Protein AF-A0A7S2PH27-F1 (afdb_monomer_lite)

Organism: NCBI:txid1333877

Sequence (441 aa):
GMLGWALYFVVKALTEVDEHDLAERFDAHLRSMRGAAVRLAYKGGGKVAARVALLPRGAACVQSEQNCEDPFAGELFCLFLDLLADWGGRGAAERDAIWADADRARWLGLGAVEVPSEGDGGGGHCIETMLRGSFSVHEEWKHLLLPYASLPTCRRLLHGAERARSWWARSRGLPGLLGDCHVPGDGDSTQHVTSFGIPAASHLGADAARCDHVAGYGAFGMLLADQAAGAAWLHSTLSAHRGMRTAWGLAESCAADGSSACPLLTWDGKATVVLAVLGGLGGAMQRYMVEDGLYDRFESILTKLYEPHADFSKRYAGELLPFALPRSLDVPGLRCAGGAATDVDVQLVREVRGVSLPPSDGRALGAARQWFEAHEGVAGQAPYCVVHERVPETGLVRPCEDWYTTPGGHYAPPDAAAREALYEHVAACCDLGVPLAVLAR

Radius of gyration: 24.85 Å; chains: 1; bounding box: 56×74×70 Å

pLDDT: mean 77.46, std 23.54, range [27.72, 98.69]

InterPro domains:
  IPR058773 Endo-beta-1,2-glucanase SGL [PF26157] (1-328)

Secondary structure (DSSP, 8-state):
-HHHHHHHHHHHHHHHTT-HHHHHHHHHHHHHHHHHHHHHHEEETTEEBS-EEPPSTTSPPEEPSSBS-SSSTTHHHHHHHHHTS--GGGHHHHHHHTTS-GGGGGGEEEEEEEEE-SSSS-PEEEEEEEE-S---GGGGTHHHHS-GGGSHHHHHHHHHHHHHHHHHHHHTT-SS----EEEE-STT-EEEE--BS-TTTSSS-TTT-B-SEEEGGGGHHHHHH-HHHHHHHHHHHHHH-GGGEETTEE-SEEETTSS-B-----STTTHHHHHHHTT-SHHHHHHHHHHTT-HHHHHHHHHHHHTTTS-TTSPPTTTTSPPPPPGGG--TT-----PPPPHHHHHHHHHSTT----HHHHHHHHHHHHHHHHSTT-TT--TTPPPPEEPTTT-PEEPPPBTTEETTEESS-SSHHHHHHHHHHHHHHHHTT--HHHH--

Structure (mmCIF, N/CA/C/O backbone):
data_AF-A0A7S2PH27-F1
#
_entry.id   AF-A0A7S2PH27-F1
#
loop_
_atom_site.group_PDB
_atom_site.id
_atom_site.type_symbol
_atom_site.label_atom_id
_atom_site.label_alt_id
_atom_site.label_comp_id
_atom_site.label_asym_id
_atom_site.label_entity_id
_atom_site.label_seq_id
_atom_site.pdbx_PDB_ins_code
_atom_site.Cartn_x
_atom_site.Cartn_y
_atom_site.Cartn_z
_atom_site.occupancy
_atom_site.B_iso_or_equiv
_atom_site.auth_seq_id
_atom_site.auth_comp_id
_atom_site.auth_asym_id
_atom_site.auth_atom_id
_atom_site.pdbx_PDB_model_num
ATOM 1 N N . GLY A 1 1 ? -0.785 2.085 11.877 1.00 93.44 1 GLY A N 1
ATOM 2 C CA . GLY A 1 1 ? -1.738 1.765 10.797 1.00 93.44 1 GLY A CA 1
ATOM 3 C C . GLY A 1 1 ? -1.752 0.280 10.527 1.00 93.44 1 GLY A C 1
ATOM 4 O O . GLY A 1 1 ? -2.576 -0.404 11.112 1.00 93.44 1 GLY A O 1
ATOM 5 N N . MET A 1 2 ? -0.799 -0.211 9.727 1.00 95.69 2 MET A N 1
ATOM 6 C CA . MET A 1 2 ? -0.704 -1.614 9.280 1.00 95.69 2 MET A CA 1
ATOM 7 C C . MET A 1 2 ? -0.953 -2.658 10.380 1.00 95.69 2 MET A C 1
ATOM 9 O O . MET A 1 2 ? -1.881 -3.448 10.263 1.00 95.69 2 MET A O 1
ATOM 13 N N . LEU A 1 3 ? -0.204 -2.603 11.490 1.00 96.56 3 LEU A N 1
ATOM 14 C CA . LEU A 1 3 ? -0.383 -3.545 12.604 1.00 96.56 3 LEU A CA 1
ATOM 15 C C . LEU A 1 3 ? -1.789 -3.494 13.225 1.00 96.56 3 LEU A C 1
ATOM 17 O O . LEU A 1 3 ? -2.328 -4.528 13.589 1.00 96.56 3 LEU A O 1
ATOM 21 N N . GLY A 1 4 ? -2.401 -2.310 13.331 1.00 97.75 4 GLY A N 1
ATOM 22 C CA . GLY A 1 4 ? -3.750 -2.175 13.891 1.00 97.75 4 GLY A CA 1
ATOM 23 C C . GLY A 1 4 ? -4.799 -2.902 13.048 1.00 97.75 4 GLY A C 1
ATOM 24 O O . GLY A 1 4 ? -5.654 -3.592 13.594 1.00 97.75 4 GLY A O 1
ATOM 25 N N . TRP A 1 5 ? -4.685 -2.811 11.720 1.00 98.44 5 TRP A N 1
ATOM 26 C CA . TRP A 1 5 ? -5.544 -3.549 10.791 1.00 98.44 5 TRP A CA 1
ATOM 27 C C . TRP A 1 5 ? -5.236 -5.045 10.756 1.00 98.44 5 TRP A C 1
ATOM 29 O O . TRP A 1 5 ? -6.161 -5.849 10.720 1.00 98.44 5 TRP A O 1
ATOM 39 N N . ALA A 1 6 ? -3.962 -5.432 10.843 1.00 97.31 6 ALA A N 1
ATOM 40 C CA . ALA A 1 6 ? -3.580 -6.839 10.946 1.00 97.31 6 ALA A CA 1
ATOM 41 C C . ALA A 1 6 ? -4.134 -7.488 12.228 1.00 97.31 6 ALA A C 1
ATOM 43 O O . ALA A 1 6 ? -4.654 -8.596 12.176 1.00 97.31 6 ALA A O 1
ATOM 44 N N . LEU A 1 7 ? -4.091 -6.788 13.367 1.00 98.44 7 LEU A N 1
ATOM 45 C CA . LEU A 1 7 ? -4.697 -7.263 14.615 1.00 98.44 7 LEU A CA 1
ATOM 46 C C . LEU A 1 7 ? -6.216 -7.392 14.497 1.00 98.44 7 LEU A C 1
ATOM 48 O O . LEU A 1 7 ? -6.764 -8.395 14.936 1.00 98.44 7 LEU A O 1
ATOM 52 N N . TYR A 1 8 ? -6.885 -6.418 13.875 1.00 98.69 8 TYR A N 1
ATOM 53 C CA . TYR A 1 8 ? -8.319 -6.509 13.599 1.00 98.69 8 TYR A CA 1
ATOM 54 C C . TYR A 1 8 ? -8.664 -7.744 12.753 1.00 98.69 8 TYR A C 1
ATOM 56 O O . TYR A 1 8 ? -9.544 -8.512 13.133 1.00 98.69 8 TYR A O 1
ATOM 64 N N . PHE A 1 9 ? -7.914 -7.991 11.674 1.00 98.19 9 PHE A N 1
ATOM 65 C CA . PHE A 1 9 ? -8.065 -9.201 10.865 1.00 98.19 9 PHE A CA 1
ATOM 66 C C . PHE A 1 9 ? -7.881 -10.475 11.696 1.00 98.19 9 PHE A C 1
ATOM 68 O O . PHE A 1 9 ? -8.720 -11.367 11.632 1.00 98.19 9 PHE A O 1
ATOM 75 N N . VAL A 1 10 ? -6.805 -10.555 12.488 1.00 98.00 10 VAL A N 1
ATOM 76 C CA . VAL A 1 10 ? -6.484 -11.738 13.302 1.00 98.00 10 VAL A CA 1
ATOM 77 C C . VAL A 1 10 ? -7.579 -12.023 14.325 1.00 98.00 10 VAL A C 1
ATOM 79 O O . VAL A 1 10 ? -7.971 -13.174 14.467 1.00 98.00 10 VAL A O 1
ATOM 82 N N . VAL A 1 11 ? -8.109 -10.999 15.001 1.00 98.69 11 VAL A N 1
ATOM 83 C CA . VAL A 1 11 ? -9.226 -11.164 15.949 1.00 98.69 11 VAL A CA 1
ATOM 84 C C . VAL A 1 11 ? -10.433 -11.790 15.253 1.00 98.69 11 VAL A C 1
ATOM 86 O O . VAL A 1 11 ? -10.975 -12.782 15.740 1.00 98.69 11 VAL A O 1
ATOM 89 N N . LYS A 1 12 ? -10.828 -11.244 14.098 1.00 98.12 12 LYS A N 1
ATOM 90 C CA . LYS A 1 12 ? -11.992 -11.725 13.344 1.00 98.12 12 LYS A CA 1
ATOM 91 C C . LYS A 1 12 ? -11.770 -13.140 12.797 1.00 98.12 12 LYS A C 1
ATOM 93 O O . LYS A 1 12 ? -12.606 -14.003 13.030 1.00 98.12 12 LYS A O 1
ATOM 98 N N . ALA A 1 13 ? -10.612 -13.405 12.192 1.00 96.81 13 ALA A N 1
ATOM 99 C CA . ALA A 1 13 ? -10.267 -14.719 11.650 1.00 96.81 13 ALA A CA 1
ATOM 100 C C . ALA A 1 13 ? -10.182 -15.809 12.731 1.00 96.81 13 ALA A C 1
ATOM 102 O O . ALA A 1 13 ? -10.689 -16.904 12.526 1.00 96.81 13 ALA A O 1
ATOM 103 N N . LEU A 1 14 ? -9.582 -15.518 13.892 1.00 97.44 14 LEU A N 1
ATOM 104 C CA . LEU A 1 14 ? -9.532 -16.467 15.011 1.00 97.44 14 LEU A CA 1
ATOM 105 C C . LEU A 1 14 ? -10.919 -16.742 15.592 1.00 97.44 14 LEU A C 1
ATOM 107 O O . LEU A 1 14 ? -11.207 -17.869 15.976 1.00 97.44 14 LEU A O 1
ATOM 111 N N . THR A 1 15 ? -11.780 -15.725 15.632 1.00 97.62 15 THR A N 1
ATOM 112 C CA . THR A 1 15 ? -13.169 -15.897 16.072 1.00 97.62 15 THR A CA 1
ATOM 113 C C . THR A 1 15 ? -13.949 -16.784 15.101 1.00 97.62 15 THR A C 1
ATOM 115 O O . THR A 1 15 ? -14.723 -17.615 15.555 1.00 97.62 15 THR A O 1
ATOM 118 N N . GLU A 1 16 ? -13.723 -16.647 13.789 1.00 95.12 16 GLU A N 1
ATOM 119 C CA . GLU A 1 16 ? -14.364 -17.466 12.743 1.00 95.12 16 GLU A CA 1
ATOM 120 C C . GLU A 1 16 ? -13.974 -18.953 12.826 1.00 95.12 16 GLU A C 1
ATOM 122 O O . GLU A 1 16 ? -14.765 -19.808 12.440 1.00 95.12 16 GLU A O 1
ATOM 127 N N . VAL A 1 17 ? -12.790 -19.274 13.362 1.00 96.94 17 VAL A N 1
ATOM 128 C CA . VAL A 1 17 ? -12.321 -20.661 13.561 1.00 96.94 17 VAL A CA 1
ATOM 129 C C . VAL A 1 17 ? -12.452 -21.150 15.010 1.00 96.94 17 VAL A C 1
ATOM 131 O O . VAL A 1 17 ? -11.760 -22.086 15.403 1.00 96.94 17 VAL A O 1
ATOM 134 N N . ASP A 1 18 ? -13.315 -20.513 15.808 1.00 97.31 18 ASP A N 1
ATOM 135 C CA . ASP A 1 18 ? -13.614 -20.858 17.208 1.00 97.31 18 ASP A CA 1
ATOM 136 C C . ASP A 1 18 ? -12.401 -20.822 18.176 1.00 97.31 18 ASP A C 1
ATOM 138 O O . ASP A 1 18 ? -12.441 -21.364 19.283 1.00 97.31 18 ASP A O 1
ATOM 142 N N . GLU A 1 19 ? -11.328 -20.104 17.826 1.00 98.19 19 GLU A N 1
ATOM 143 C CA . GLU A 1 19 ? -10.133 -19.889 18.663 1.00 98.19 19 GLU A CA 1
ATOM 144 C C . GLU A 1 19 ? -10.300 -18.663 19.588 1.00 98.19 19 GLU A C 1
ATOM 146 O O . GLU A 1 19 ? -9.496 -17.719 19.599 1.00 98.19 19 GLU A O 1
ATOM 151 N N . HIS A 1 20 ? -11.384 -18.655 20.372 1.00 97.81 20 HIS A N 1
ATOM 152 C CA . HIS A 1 20 ? -11.832 -17.483 21.137 1.00 97.81 20 HIS A CA 1
ATOM 153 C C . HIS A 1 20 ? -10.818 -16.981 22.176 1.00 97.81 20 HIS A C 1
ATOM 155 O O . HIS A 1 20 ? -10.623 -15.772 22.305 1.00 97.81 20 HIS A O 1
ATOM 161 N N . ASP A 1 21 ? -10.123 -17.878 22.881 1.00 98.31 21 ASP A N 1
ATOM 162 C CA . ASP A 1 21 ? -9.138 -17.488 23.902 1.00 98.31 21 ASP A CA 1
ATOM 163 C C . ASP A 1 21 ? -7.964 -16.705 23.295 1.00 98.31 21 ASP A C 1
ATOM 165 O O . ASP A 1 21 ? -7.451 -15.745 23.885 1.00 98.31 21 ASP A O 1
ATOM 169 N N . LEU A 1 22 ? -7.518 -17.102 22.100 1.00 98.00 22 LEU A N 1
ATOM 170 C CA . LEU A 1 22 ? -6.456 -16.397 21.393 1.00 98.00 22 LEU A CA 1
ATOM 171 C C . LEU A 1 22 ? -6.978 -15.093 20.779 1.00 98.00 22 LEU A C 1
ATOM 173 O O . LEU A 1 22 ? -6.289 -14.071 20.872 1.00 98.00 22 LEU A O 1
ATOM 177 N N . ALA A 1 23 ? -8.191 -15.107 20.217 1.00 98.50 23 ALA A N 1
ATOM 178 C CA . ALA A 1 23 ? -8.854 -13.914 19.695 1.00 98.50 23 ALA A CA 1
ATOM 179 C C . ALA A 1 23 ? -8.975 -12.820 20.771 1.00 98.50 23 ALA A C 1
ATOM 181 O O . ALA A 1 23 ? -8.557 -11.687 20.535 1.00 98.50 23 ALA A O 1
ATOM 182 N N . GLU A 1 24 ? -9.421 -13.168 21.982 1.00 98.56 24 GLU A N 1
ATOM 183 C CA . GLU A 1 24 ? -9.553 -12.243 23.119 1.00 98.56 24 GLU A CA 1
ATOM 184 C C . GLU A 1 24 ? -8.222 -11.589 23.512 1.00 98.56 24 GLU A C 1
ATOM 186 O O . GLU A 1 24 ? -8.161 -10.397 23.829 1.00 98.56 24 GLU A O 1
ATOM 191 N N . ARG A 1 25 ? -7.112 -12.335 23.451 1.00 98.44 25 ARG A N 1
ATOM 192 C CA . ARG A 1 25 ? -5.778 -11.786 23.748 1.00 98.44 25 ARG A CA 1
ATOM 193 C C . ARG A 1 25 ? -5.340 -10.757 22.710 1.00 98.44 25 ARG A C 1
ATOM 195 O O . ARG A 1 25 ? -4.762 -9.730 23.078 1.00 98.44 25 ARG A O 1
ATOM 202 N N . PHE A 1 26 ? -5.598 -11.019 21.430 1.00 98.56 26 PHE A N 1
ATOM 203 C CA . PHE A 1 26 ? -5.322 -10.052 20.368 1.00 98.56 26 PHE A CA 1
ATOM 204 C C . PHE A 1 26 ? -6.272 -8.853 20.434 1.00 98.56 26 PHE A C 1
ATOM 206 O O . PHE A 1 26 ? -5.820 -7.717 20.262 1.00 98.56 26 PHE A O 1
ATOM 213 N N . ASP A 1 27 ? -7.543 -9.070 20.768 1.00 98.50 27 ASP A N 1
ATOM 214 C CA . ASP A 1 27 ? -8.523 -7.996 20.912 1.00 98.50 27 ASP A CA 1
ATOM 215 C C . ASP A 1 27 ? -8.195 -7.083 22.099 1.00 98.50 27 ASP A C 1
ATOM 217 O O . ASP A 1 27 ? -8.263 -5.861 21.979 1.00 98.50 27 ASP A O 1
ATOM 221 N N . ALA A 1 28 ? -7.716 -7.628 23.221 1.00 98.56 28 ALA A N 1
ATOM 222 C CA . ALA A 1 28 ? -7.233 -6.820 24.340 1.00 98.56 28 ALA A CA 1
ATOM 223 C C . ALA A 1 28 ? -6.103 -5.857 23.916 1.00 98.56 28 ALA A C 1
ATOM 225 O O . ALA A 1 28 ? -6.083 -4.690 24.328 1.00 98.56 28 ALA A O 1
ATOM 226 N N . HIS A 1 29 ? -5.190 -6.310 23.049 1.00 98.12 29 HIS A N 1
ATOM 227 C CA . HIS A 1 29 ? -4.151 -5.452 22.475 1.00 98.12 29 HIS A CA 1
ATOM 228 C C . HIS A 1 29 ? -4.762 -4.407 21.530 1.00 98.12 29 HIS A C 1
ATOM 230 O O . HIS A 1 29 ? -4.485 -3.211 21.662 1.00 98.12 29 HIS A O 1
ATOM 236 N N . LEU A 1 30 ? -5.645 -4.823 20.623 1.00 98.50 30 LEU A N 1
ATOM 237 C CA . LEU A 1 30 ? -6.320 -3.923 19.691 1.00 98.50 30 LEU A CA 1
ATOM 238 C C . LEU A 1 30 ? -7.107 -2.824 20.424 1.00 98.50 30 LEU A C 1
ATOM 240 O O . LEU A 1 30 ? -6.956 -1.646 20.098 1.00 98.50 30 LEU A O 1
ATOM 244 N N . ARG A 1 31 ? -7.867 -3.166 21.471 1.00 98.31 31 ARG A N 1
ATOM 245 C CA . ARG A 1 31 ? -8.569 -2.213 22.349 1.00 98.31 31 ARG A CA 1
ATOM 246 C C . ARG A 1 31 ? -7.619 -1.216 23.003 1.00 98.31 31 ARG A C 1
ATOM 248 O O . ARG A 1 31 ? -7.921 -0.022 23.032 1.00 98.31 31 ARG A O 1
ATOM 255 N N . SER A 1 32 ? -6.454 -1.668 23.470 1.00 97.56 32 SER A N 1
ATOM 256 C CA . SER A 1 32 ? -5.425 -0.772 24.013 1.00 97.56 32 SER A CA 1
ATOM 257 C C . SER A 1 32 ? -4.950 0.247 22.969 1.00 97.56 32 SER A C 1
ATOM 259 O O . SER A 1 32 ? -4.878 1.445 23.257 1.00 97.56 32 SER A O 1
ATOM 261 N N . MET A 1 33 ? -4.708 -0.199 21.731 1.00 97.31 33 MET A N 1
ATOM 262 C CA . MET A 1 33 ? -4.337 0.694 20.629 1.00 97.31 33 MET A CA 1
ATOM 263 C C . MET A 1 33 ? -5.456 1.690 20.306 1.00 97.31 33 MET A C 1
ATOM 265 O O . MET A 1 33 ? -5.187 2.889 20.208 1.00 97.31 33 MET A O 1
ATOM 269 N N . ARG A 1 34 ? -6.707 1.221 20.193 1.00 97.62 34 ARG A N 1
ATOM 270 C CA . ARG A 1 34 ? -7.888 2.058 19.910 1.00 97.62 34 ARG A CA 1
ATOM 271 C C . ARG A 1 34 ? -8.055 3.174 20.947 1.00 97.62 34 ARG A C 1
ATOM 273 O O . ARG A 1 34 ? -8.242 4.326 20.563 1.00 97.62 34 ARG A O 1
ATOM 280 N N . GLY A 1 35 ? -7.904 2.859 22.237 1.00 96.38 35 GLY A N 1
ATOM 281 C CA . GLY A 1 35 ? -8.042 3.828 23.333 1.00 96.38 35 GLY A CA 1
ATOM 282 C C . GLY A 1 35 ? -6.889 4.834 23.467 1.00 96.38 35 GLY A C 1
ATOM 283 O O . GLY A 1 35 ? -7.035 5.865 24.124 1.00 96.38 35 GLY A O 1
ATOM 284 N N . ALA A 1 36 ? -5.724 4.564 22.869 1.00 94.19 36 ALA A N 1
ATOM 285 C CA . ALA A 1 36 ? -4.552 5.437 22.968 1.00 94.19 36 ALA A CA 1
ATOM 286 C C . ALA A 1 36 ? -4.269 6.250 21.694 1.00 94.19 36 ALA A C 1
ATOM 288 O O . ALA A 1 36 ? -3.641 7.309 21.784 1.00 94.19 36 ALA A O 1
ATOM 289 N N . ALA A 1 37 ? -4.706 5.776 20.524 1.00 95.81 37 ALA A N 1
ATOM 290 C CA . ALA A 1 37 ? -4.251 6.284 19.230 1.00 95.81 37 ALA A CA 1
ATOM 291 C C . ALA A 1 37 ? -4.545 7.778 19.018 1.00 95.81 37 ALA A C 1
ATOM 293 O O . ALA A 1 37 ? -3.632 8.526 18.663 1.00 95.81 37 ALA A O 1
ATOM 294 N N . VAL A 1 38 ? -5.773 8.231 19.306 1.00 95.94 38 VAL A N 1
ATOM 295 C CA . VAL A 1 38 ? -6.156 9.648 19.155 1.00 95.94 38 VAL A CA 1
ATOM 296 C C . VAL A 1 38 ? -5.316 10.532 20.076 1.00 95.94 38 VAL A C 1
ATOM 298 O O . VAL A 1 38 ? -4.725 11.507 19.624 1.00 95.94 38 VAL A O 1
ATOM 301 N N . ARG A 1 39 ? -5.184 10.167 21.358 1.00 92.50 39 ARG A N 1
ATOM 302 C CA . ARG A 1 39 ? -4.394 10.942 22.331 1.00 92.50 39 ARG A CA 1
ATOM 303 C C . ARG A 1 39 ? -2.927 11.079 21.920 1.00 92.50 39 ARG A C 1
ATOM 305 O O . ARG A 1 39 ? -2.339 12.128 22.158 1.00 92.50 39 ARG A O 1
ATOM 312 N N . LEU A 1 40 ? -2.333 10.021 21.372 1.00 92.75 40 LEU A N 1
ATOM 313 C CA . LEU A 1 40 ? -0.906 9.994 21.054 1.00 92.75 40 LEU A CA 1
ATOM 314 C C . LEU A 1 40 ? -0.578 10.693 19.735 1.00 92.75 40 LEU A C 1
ATOM 316 O O . LEU A 1 40 ? 0.420 11.406 19.665 1.00 92.75 40 LEU A O 1
ATOM 320 N N . ALA A 1 41 ? -1.385 10.494 18.693 1.00 95.19 41 ALA A N 1
ATOM 321 C CA . ALA A 1 41 ? -0.986 10.863 17.337 1.00 95.19 41 ALA A CA 1
ATOM 322 C C . ALA A 1 41 ? -1.811 11.987 16.704 1.00 95.19 41 ALA A C 1
ATOM 324 O O . ALA A 1 41 ? -1.332 12.622 15.767 1.00 95.19 41 ALA A O 1
ATOM 325 N N . TYR A 1 42 ? -3.025 12.258 17.184 1.00 96.06 42 TYR A N 1
ATOM 326 C CA . TYR A 1 42 ? -3.848 13.321 16.615 1.00 96.06 42 TYR A CA 1
ATOM 327 C C . TYR A 1 42 ? -3.453 14.686 17.197 1.00 96.06 42 TYR A C 1
ATOM 329 O O . TYR A 1 42 ? -3.459 14.885 18.415 1.00 96.06 42 TYR A O 1
ATOM 337 N N . LYS A 1 43 ? -3.105 15.631 16.318 1.00 95.00 43 LYS A N 1
ATOM 338 C CA . LYS A 1 43 ? -2.617 16.978 16.665 1.00 95.00 43 LYS A CA 1
ATOM 339 C C . LYS A 1 43 ? -3.750 18.008 16.768 1.00 95.00 43 LYS A C 1
ATOM 341 O O . LYS A 1 43 ? -3.550 19.063 17.362 1.00 95.00 43 LYS A O 1
ATOM 346 N N . GLY A 1 44 ? -4.940 17.690 16.252 1.00 94.62 44 GLY A N 1
ATOM 347 C CA . GLY A 1 44 ? -6.045 18.642 16.083 1.00 94.62 44 GLY A CA 1
ATOM 348 C C . GLY A 1 44 ? -6.134 19.179 14.653 1.00 94.62 44 GLY A C 1
ATOM 349 O O . GLY A 1 44 ? -5.147 19.145 13.914 1.00 94.62 44 GLY A O 1
ATOM 350 N N . GLY A 1 45 ? -7.320 19.652 14.256 1.00 93.88 45 GLY A N 1
ATOM 351 C CA . GLY A 1 45 ? -7.541 20.273 12.943 1.00 93.88 45 GLY A CA 1
ATOM 352 C C . GLY A 1 45 ? -7.204 19.364 11.755 1.00 93.88 45 GLY A C 1
ATOM 353 O O . GLY A 1 45 ? -6.647 19.828 10.767 1.00 93.88 45 GLY A O 1
ATOM 354 N N . GLY A 1 46 ? -7.456 18.059 11.880 1.00 94.69 46 GLY A N 1
ATOM 355 C CA . GLY A 1 46 ? -7.184 17.059 10.845 1.00 94.69 46 GLY A CA 1
ATOM 356 C C . GLY A 1 46 ? -5.750 16.531 10.795 1.00 94.69 46 GLY A C 1
ATOM 357 O O . GLY A 1 46 ? -5.492 15.517 10.148 1.00 94.69 46 GLY A O 1
ATOM 358 N N . LYS A 1 47 ? -4.808 17.143 11.519 1.00 96.25 47 LYS A N 1
ATOM 359 C CA . LYS A 1 47 ? -3.396 16.750 11.465 1.00 96.25 47 LYS A CA 1
ATOM 360 C C . LYS A 1 47 ? -3.117 15.504 12.311 1.00 96.25 47 LYS A C 1
ATOM 362 O O . LYS A 1 47 ? -3.421 15.451 13.504 1.00 96.25 47 LYS A O 1
ATOM 367 N N . VAL A 1 48 ? -2.473 14.511 11.699 1.00 96.94 48 VAL A N 1
ATOM 368 C CA . VAL A 1 48 ? -2.052 13.251 12.338 1.00 96.94 48 VAL A CA 1
ATOM 369 C C . VAL A 1 48 ? -0.535 13.151 12.266 1.00 96.94 48 VAL A C 1
ATOM 371 O O . VAL A 1 48 ? 0.012 13.156 11.172 1.00 96.94 48 VAL A O 1
ATOM 374 N N . ALA A 1 49 ? 0.151 13.051 13.402 1.00 96.62 49 ALA A N 1
ATOM 375 C CA . ALA A 1 49 ? 1.608 12.965 13.454 1.00 96.62 49 ALA A CA 1
ATOM 376 C C . ALA A 1 49 ? 2.134 11.690 12.773 1.00 96.62 49 ALA A C 1
ATOM 378 O O . ALA A 1 49 ? 1.682 10.587 13.087 1.00 96.62 49 ALA A O 1
ATOM 379 N N . ALA A 1 50 ? 3.140 11.834 11.906 1.00 95.69 50 ALA A N 1
ATOM 380 C CA . ALA A 1 50 ? 3.825 10.701 11.279 1.00 95.69 50 ALA A CA 1
ATOM 381 C C . ALA A 1 50 ? 4.688 9.913 12.277 1.00 95.69 50 ALA A C 1
ATOM 383 O O . ALA A 1 50 ? 4.855 8.700 12.154 1.00 95.69 50 ALA A O 1
ATOM 384 N N . ARG A 1 51 ? 5.246 10.597 13.284 1.00 95.44 51 ARG A N 1
ATOM 385 C CA . ARG A 1 51 ? 6.061 10.003 14.347 1.00 95.44 51 ARG A CA 1
ATOM 386 C C . ARG A 1 51 ? 5.674 10.578 15.703 1.00 95.44 51 ARG A C 1
ATOM 388 O O . ARG A 1 51 ? 5.379 11.766 15.832 1.00 95.44 51 ARG A O 1
ATOM 395 N N . VAL A 1 52 ? 5.727 9.727 16.724 1.00 93.06 52 VAL A N 1
ATOM 396 C CA . VAL A 1 52 ? 5.506 10.111 18.120 1.00 93.06 52 VAL A CA 1
ATOM 397 C C . VAL A 1 52 ? 6.679 9.601 18.947 1.00 93.06 52 VAL A C 1
ATOM 399 O O . VAL A 1 52 ? 6.938 8.400 18.981 1.00 93.06 52 VAL A O 1
ATOM 402 N N . ALA A 1 53 ? 7.389 10.506 19.614 1.00 91.06 53 ALA A N 1
ATOM 403 C CA . ALA A 1 53 ? 8.429 10.156 20.569 1.00 91.06 53 ALA A CA 1
ATOM 404 C C . ALA A 1 53 ? 7.819 10.054 21.970 1.00 91.06 53 ALA A C 1
ATOM 406 O O . ALA A 1 53 ? 7.266 11.021 22.505 1.00 91.06 53 ALA A O 1
ATOM 407 N N . LEU A 1 54 ? 7.922 8.863 22.559 1.00 85.81 54 LEU A N 1
ATOM 408 C CA . LEU A 1 54 ? 7.560 8.638 23.951 1.00 85.81 54 LEU A CA 1
ATOM 409 C C . LEU A 1 54 ? 8.731 9.071 24.828 1.00 85.81 54 LEU A C 1
ATOM 411 O O . LEU A 1 54 ? 9.829 8.527 24.734 1.00 85.81 54 LEU A O 1
ATOM 415 N N . LEU A 1 55 ? 8.487 10.068 25.668 1.00 78.12 55 LEU A N 1
ATOM 416 C CA . LEU A 1 55 ? 9.454 10.515 26.657 1.00 78.12 55 LEU A CA 1
ATOM 417 C C . LEU A 1 55 ? 9.339 9.662 27.937 1.00 78.12 55 LEU A C 1
ATOM 419 O O . LEU A 1 55 ? 8.333 8.969 28.125 1.00 78.12 55 LEU A O 1
ATOM 423 N N . PRO A 1 56 ? 10.361 9.676 28.818 1.00 80.69 56 PRO A N 1
ATOM 424 C CA . PRO A 1 56 ? 10.323 8.964 30.093 1.00 80.69 56 PRO A CA 1
ATOM 425 C C . PRO A 1 56 ? 9.040 9.242 30.888 1.00 80.69 56 PRO A C 1
ATOM 427 O O . PRO A 1 56 ? 8.414 10.294 30.740 1.00 80.69 56 PRO A O 1
ATOM 430 N N . ARG A 1 57 ? 8.651 8.287 31.745 1.00 75.25 57 ARG A N 1
ATOM 431 C CA . ARG A 1 57 ? 7.386 8.322 32.501 1.00 75.25 57 ARG A CA 1
ATOM 432 C C . ARG A 1 57 ? 7.111 9.706 33.104 1.00 75.25 57 ARG A C 1
ATOM 434 O O . ARG A 1 57 ? 7.878 10.184 33.931 1.00 75.25 57 ARG A O 1
ATOM 441 N N . GLY A 1 58 ? 5.976 10.291 32.716 1.00 67.75 58 GLY A N 1
ATOM 442 C CA . GLY A 1 58 ? 5.480 11.578 33.214 1.00 67.75 58 GLY A CA 1
ATOM 443 C C . GLY A 1 58 ? 5.659 12.753 32.250 1.00 67.75 58 GLY A C 1
ATOM 444 O O . GLY A 1 58 ? 4.989 13.767 32.421 1.00 67.75 58 GLY A O 1
ATOM 445 N N . ALA A 1 59 ? 6.495 12.624 31.218 1.00 77.12 59 ALA A N 1
ATOM 446 C CA . ALA A 1 59 ? 6.636 13.646 30.186 1.00 77.12 59 ALA A CA 1
ATOM 447 C C . ALA A 1 59 ? 5.593 13.476 29.066 1.00 77.12 59 ALA A C 1
ATOM 449 O O . ALA A 1 59 ? 5.199 12.360 28.720 1.00 77.12 59 ALA A O 1
ATOM 450 N N . ALA A 1 60 ? 5.142 14.598 28.495 1.00 80.88 60 ALA A N 1
ATOM 451 C CA . ALA A 1 60 ? 4.241 14.591 27.347 1.00 80.88 60 ALA A CA 1
ATOM 452 C C . ALA A 1 60 ? 4.935 13.972 26.124 1.00 80.88 60 ALA A C 1
ATOM 454 O O . ALA A 1 60 ? 6.131 14.166 25.913 1.00 80.88 60 ALA A O 1
ATOM 455 N N . CYS A 1 61 ? 4.190 13.229 25.308 1.00 86.31 61 CYS A N 1
ATOM 456 C CA . CYS A 1 61 ? 4.715 12.730 24.043 1.00 86.31 61 CYS A CA 1
ATOM 457 C C . CYS A 1 61 ? 5.025 13.891 23.089 1.00 86.31 61 CYS A C 1
ATOM 459 O O . CYS A 1 61 ? 4.278 14.870 23.036 1.00 86.31 61 CYS A O 1
ATOM 461 N N . VAL A 1 62 ? 6.093 13.757 22.302 1.00 91.06 62 VAL A N 1
ATOM 462 C CA . VAL A 1 62 ? 6.435 14.732 21.260 1.00 91.06 62 VAL A CA 1
ATOM 463 C C . VAL A 1 62 ? 5.952 14.202 19.920 1.00 91.06 62 VAL A C 1
ATOM 465 O O . VAL A 1 62 ? 6.366 13.132 19.476 1.00 91.06 62 VAL A O 1
ATOM 468 N N . GLN A 1 63 ? 5.060 14.950 19.285 1.00 95.25 63 GLN A N 1
ATOM 469 C CA . GLN A 1 63 ? 4.539 14.659 17.953 1.00 95.25 63 GLN A CA 1
ATOM 470 C C . GLN A 1 63 ? 5.425 15.329 16.899 1.00 95.25 63 GLN A C 1
ATOM 472 O O . GLN A 1 63 ? 5.840 16.474 17.076 1.00 95.25 63 GLN A O 1
ATOM 477 N N . SER A 1 64 ? 5.716 14.636 15.798 1.00 94.69 64 SER A N 1
ATOM 478 C CA . SER A 1 64 ? 6.486 15.215 14.695 1.00 94.69 64 SER A CA 1
ATOM 479 C C . SER A 1 64 ? 5.747 16.358 13.997 1.00 94.69 64 SER A C 1
ATOM 481 O O . SER A 1 64 ? 4.513 16.405 13.954 1.00 94.69 64 SER A O 1
ATOM 483 N N . GLU A 1 65 ? 6.509 17.247 13.360 1.00 94.50 65 GLU A N 1
ATOM 484 C CA . GLU A 1 65 ? 5.956 18.246 12.439 1.00 94.50 65 GLU A CA 1
ATOM 485 C C . GLU A 1 65 ? 5.328 17.582 11.208 1.00 94.50 65 GLU A C 1
ATOM 487 O O . GLU A 1 65 ? 4.216 17.942 10.829 1.00 94.50 65 GLU A O 1
ATOM 492 N N . GLN A 1 66 ? 5.996 16.556 10.663 1.00 94.31 66 GLN A N 1
ATOM 493 C CA . GLN A 1 66 ? 5.502 15.720 9.565 1.00 94.31 66 GLN A CA 1
ATOM 494 C C . GLN A 1 66 ? 4.178 15.036 9.928 1.00 94.31 66 GLN A C 1
ATOM 496 O O . GLN A 1 66 ? 4.051 14.492 11.035 1.00 94.31 66 GLN A O 1
ATOM 501 N N . ASN A 1 67 ? 3.234 15.020 8.981 1.00 95.62 67 ASN A N 1
ATOM 502 C CA . ASN A 1 67 ? 1.906 14.435 9.154 1.00 95.62 67 ASN A CA 1
ATOM 503 C C . ASN A 1 67 ? 1.643 13.278 8.176 1.00 95.62 67 ASN A C 1
ATOM 505 O O . ASN A 1 67 ? 2.209 13.242 7.087 1.00 95.62 67 ASN A O 1
ATOM 509 N N . CYS A 1 68 ? 0.742 12.367 8.549 1.00 95.25 68 CYS A N 1
ATOM 510 C CA . CYS A 1 68 ? 0.196 11.333 7.665 1.00 95.25 68 CYS A CA 1
ATOM 511 C C . CYS A 1 68 ? -0.855 11.936 6.716 1.00 95.25 68 CYS A C 1
ATOM 513 O O . CYS A 1 68 ? -2.061 11.802 6.939 1.00 95.25 68 CYS A O 1
ATOM 515 N N . GLU A 1 69 ? -0.394 12.629 5.681 1.00 93.12 69 GLU A N 1
ATOM 516 C CA . GLU A 1 69 ? -1.245 13.332 4.707 1.00 93.12 69 GLU A CA 1
ATOM 517 C C . GLU A 1 69 ? -1.148 12.758 3.284 1.00 93.12 69 GLU A C 1
ATOM 519 O O . GLU A 1 69 ? -1.957 13.097 2.428 1.00 93.12 69 GLU A O 1
ATOM 524 N N . ASP A 1 70 ? -0.201 11.858 3.022 1.00 93.00 70 ASP A N 1
ATOM 525 C CA . ASP A 1 70 ? -0.103 11.153 1.744 1.00 93.00 70 ASP A CA 1
ATOM 526 C C . ASP A 1 70 ? -1.119 9.993 1.616 1.00 93.00 70 ASP A C 1
ATOM 528 O O . ASP A 1 70 ? -1.642 9.499 2.625 1.00 93.00 70 ASP A O 1
ATOM 532 N N . PRO A 1 71 ? -1.432 9.559 0.378 1.00 93.06 71 PRO A N 1
ATOM 533 C CA . PRO A 1 71 ? -2.319 8.433 0.104 1.00 93.06 71 PRO A CA 1
ATOM 534 C C . PRO A 1 71 ? -1.588 7.079 0.151 1.00 93.06 71 PRO A C 1
ATOM 536 O O . PRO A 1 71 ? -2.083 6.116 -0.433 1.00 93.06 71 PRO A O 1
ATOM 539 N N . PHE A 1 72 ? -0.413 6.976 0.778 1.00 94.00 72 PHE A N 1
ATOM 540 C CA . PHE A 1 72 ? 0.386 5.747 0.801 1.00 94.00 72 PHE A CA 1
ATOM 541 C C . PHE A 1 72 ? 0.127 4.969 2.102 1.00 94.00 72 PHE A C 1
ATOM 543 O O . PHE A 1 72 ? -1.000 4.903 2.602 1.00 94.00 72 PHE A O 1
ATOM 550 N N . ALA A 1 73 ? 1.156 4.356 2.692 1.00 93.88 73 ALA A N 1
ATOM 551 C CA . ALA A 1 73 ? 1.007 3.527 3.889 1.00 93.88 73 ALA A CA 1
ATOM 552 C C . ALA A 1 73 ? 0.477 4.293 5.122 1.00 93.88 73 ALA A C 1
ATOM 554 O O . ALA A 1 73 ? -0.148 3.690 6.004 1.00 93.88 73 ALA A O 1
ATOM 555 N N . GLY A 1 74 ? 0.699 5.613 5.199 1.00 95.56 74 GLY A N 1
ATOM 556 C CA . GLY A 1 74 ? 0.215 6.464 6.292 1.00 95.56 74 GLY A CA 1
ATOM 557 C C . GLY A 1 74 ? -1.314 6.541 6.370 1.00 95.56 74 GLY A C 1
ATOM 558 O O . GLY A 1 74 ? -1.871 6.592 7.473 1.00 95.56 74 GLY A O 1
ATOM 559 N N . GLU A 1 75 ? -1.999 6.443 5.227 1.00 97.44 75 GLU A N 1
ATOM 560 C CA . GLU A 1 75 ? -3.463 6.487 5.125 1.00 97.44 75 GLU A CA 1
ATOM 561 C C . GLU A 1 75 ? -4.140 5.374 5.939 1.00 97.44 75 GLU A C 1
ATOM 563 O O . GLU A 1 75 ? -5.170 5.601 6.574 1.00 97.44 75 GLU A O 1
ATOM 568 N N . LEU A 1 76 ? -3.506 4.200 6.039 1.00 98.12 76 LEU A N 1
ATOM 569 C CA . LEU A 1 76 ? -3.987 3.100 6.880 1.00 98.12 76 LEU A CA 1
ATOM 570 C C . LEU A 1 76 ? -4.116 3.506 8.349 1.00 98.12 76 LEU A C 1
ATOM 572 O O . LEU A 1 76 ? -4.984 3.002 9.062 1.00 98.12 76 LEU A O 1
ATOM 576 N N . PHE A 1 77 ? -3.235 4.377 8.844 1.00 98.19 77 PHE A N 1
ATOM 577 C CA . PHE A 1 77 ? -3.344 4.863 10.214 1.00 98.19 77 PHE A CA 1
ATOM 578 C C . PHE A 1 77 ? -4.430 5.928 10.367 1.00 98.19 77 PHE A C 1
ATOM 580 O O . PHE A 1 77 ? -5.122 5.925 11.381 1.00 98.19 77 PHE A O 1
ATOM 587 N N . CYS A 1 78 ? -4.638 6.771 9.357 1.00 98.19 78 CYS A N 1
ATOM 588 C CA . CYS A 1 78 ? -5.764 7.704 9.322 1.00 98.19 78 CYS A CA 1
ATOM 589 C C . CYS A 1 78 ? -7.108 6.961 9.327 1.00 98.19 78 CYS A C 1
ATOM 591 O O . CYS A 1 78 ? -7.970 7.288 10.137 1.00 98.19 78 CYS A O 1
ATOM 593 N N . LEU A 1 79 ? -7.250 5.898 8.528 1.00 98.38 79 LEU A N 1
ATOM 594 C CA . LEU A 1 79 ? -8.434 5.031 8.556 1.00 98.38 79 LEU A CA 1
ATOM 595 C C . LEU A 1 79 ? -8.591 4.297 9.889 1.00 98.38 79 LEU A C 1
ATOM 597 O O . LEU A 1 79 ? -9.707 4.145 10.369 1.00 98.38 79 LEU A O 1
ATOM 601 N N . PHE A 1 80 ? -7.493 3.860 10.514 1.00 98.62 80 PHE A N 1
ATOM 602 C CA . PHE A 1 80 ? -7.557 3.246 11.844 1.00 98.62 80 PHE A CA 1
ATOM 603 C C . PHE A 1 80 ? -8.088 4.234 12.892 1.00 98.62 80 PHE A C 1
ATOM 605 O O . PHE A 1 80 ? -8.946 3.875 13.697 1.00 98.62 80 PHE A O 1
ATOM 612 N N . LEU A 1 81 ? -7.586 5.476 12.882 1.00 98.19 81 LEU A N 1
ATOM 613 C CA . LEU A 1 81 ? -8.083 6.535 13.759 1.00 98.19 81 LEU A CA 1
ATOM 614 C C . LEU A 1 81 ? -9.563 6.794 13.513 1.00 98.19 81 LEU A C 1
ATOM 616 O O . LEU A 1 81 ? -10.324 6.896 14.465 1.00 98.19 81 LEU A O 1
ATOM 620 N N . ASP A 1 82 ? -9.964 6.883 12.253 1.00 98.06 82 ASP A N 1
ATOM 621 C CA . ASP A 1 82 ? -11.343 7.161 11.899 1.00 98.06 82 ASP A CA 1
ATOM 622 C C . ASP A 1 82 ? -12.301 6.041 12.345 1.00 98.06 82 ASP A C 1
ATOM 624 O O . ASP A 1 82 ? -13.255 6.288 13.086 1.00 98.06 82 ASP A O 1
ATOM 628 N N . LEU A 1 83 ? -12.025 4.814 11.906 1.00 98.31 83 LEU A N 1
ATOM 629 C CA . LEU A 1 83 ? -12.987 3.718 11.958 1.00 98.31 83 LEU A CA 1
ATOM 630 C C . LEU A 1 83 ? -12.953 2.951 13.280 1.00 98.31 83 LEU A C 1
ATOM 632 O O . LEU A 1 83 ? -13.970 2.395 13.679 1.00 98.31 83 LEU A O 1
ATOM 636 N N . LEU A 1 84 ? -11.797 2.887 13.949 1.00 98.00 84 LEU A N 1
ATOM 637 C CA . LEU A 1 84 ? -11.600 1.992 15.092 1.00 98.00 84 LEU A CA 1
ATOM 638 C C . LEU A 1 84 ? -11.218 2.700 16.393 1.00 98.00 84 LEU A C 1
ATOM 640 O O . LEU A 1 84 ? -11.438 2.131 17.462 1.00 98.00 84 LEU A O 1
ATOM 644 N N . ALA A 1 85 ? -10.595 3.879 16.344 1.00 97.69 85 ALA A N 1
ATOM 645 C CA . ALA A 1 85 ? -10.092 4.518 17.556 1.00 97.69 85 ALA A CA 1
ATOM 646 C C . ALA A 1 85 ? -11.195 5.188 18.389 1.00 97.69 85 ALA A C 1
ATOM 648 O O . ALA A 1 85 ? -12.228 5.618 17.878 1.00 97.69 85 ALA A O 1
ATOM 649 N N . ASP A 1 86 ? -10.939 5.316 19.692 1.00 95.94 86 ASP A N 1
ATOM 650 C CA . ASP A 1 86 ? -11.816 6.045 20.603 1.00 95.94 86 ASP A CA 1
ATOM 651 C C . ASP A 1 86 ? -11.517 7.550 20.534 1.00 95.94 86 ASP A C 1
ATOM 653 O O . ASP A 1 86 ? -10.430 8.015 20.897 1.00 95.94 86 ASP A O 1
ATOM 657 N N . TRP A 1 87 ? -12.497 8.316 20.054 1.00 95.75 87 TRP A N 1
ATOM 658 C CA . TRP A 1 87 ? -12.415 9.773 19.928 1.00 95.75 87 TRP A CA 1
ATOM 659 C C . TRP A 1 87 ? -12.782 10.525 21.209 1.00 95.75 87 TRP A C 1
ATOM 661 O O . TRP A 1 87 ? -12.528 11.734 21.298 1.00 95.75 87 TRP A O 1
ATOM 671 N N . GLY A 1 88 ? -13.357 9.843 22.204 1.00 89.75 88 GLY A N 1
ATOM 672 C CA . GLY A 1 88 ? -13.835 10.443 23.445 1.00 89.75 88 GLY A CA 1
ATOM 673 C C . GLY A 1 88 ? -14.593 11.755 23.206 1.00 89.75 88 GLY A C 1
ATOM 674 O O . GLY A 1 88 ? -15.468 11.852 22.347 1.00 89.75 88 GLY A O 1
ATOM 675 N N . GLY A 1 89 ? -14.209 12.805 23.938 1.00 86.69 89 GLY A N 1
ATOM 676 C CA . GLY A 1 89 ? -14.834 14.129 23.845 1.00 86.69 89 GLY A CA 1
ATOM 677 C C . GLY A 1 89 ? -14.449 14.985 22.628 1.00 86.69 89 GLY A C 1
ATOM 678 O O . GLY A 1 89 ? -14.992 16.077 22.495 1.00 86.69 89 GLY A O 1
ATOM 679 N N . ARG A 1 90 ? -13.527 14.552 21.749 1.00 87.44 90 ARG A N 1
ATOM 680 C CA . ARG A 1 90 ? -13.125 15.343 20.560 1.00 87.44 90 ARG A CA 1
ATOM 681 C C . ARG A 1 90 ? -14.182 15.324 19.449 1.00 87.44 90 ARG A C 1
ATOM 683 O O . ARG A 1 90 ? -14.291 16.286 18.696 1.00 87.44 90 ARG A O 1
ATOM 690 N N . GLY A 1 91 ? -14.984 14.261 19.390 1.00 89.75 91 GLY A N 1
ATOM 691 C CA . GLY A 1 91 ? -16.168 14.168 18.536 1.00 89.75 91 GLY A CA 1
ATOM 692 C C . GLY A 1 91 ? -15.898 13.965 17.039 1.00 89.75 91 GLY A C 1
ATOM 693 O O . GLY A 1 91 ? -14.764 13.923 16.568 1.00 89.75 91 GLY A O 1
ATOM 694 N N . ALA A 1 92 ? -16.993 13.829 16.284 1.00 92.06 92 ALA A N 1
ATOM 695 C CA . ALA A 1 92 ? -16.976 13.490 14.861 1.00 92.06 92 ALA A CA 1
ATOM 696 C C . ALA A 1 92 ? -16.375 14.583 13.958 1.00 92.06 92 ALA A C 1
ATOM 698 O O . ALA A 1 92 ? -15.805 14.253 12.926 1.00 92.06 92 ALA A O 1
ATOM 699 N N . ALA A 1 93 ? -16.460 15.860 14.348 1.00 95.12 93 ALA A N 1
ATOM 700 C CA . ALA A 1 93 ? -15.938 16.966 13.542 1.00 95.12 93 ALA A CA 1
ATOM 701 C C . ALA A 1 93 ? -14.409 16.901 13.384 1.00 95.12 93 ALA A C 1
ATOM 703 O O . ALA A 1 93 ? -13.894 17.050 12.282 1.00 95.12 93 ALA A O 1
ATOM 704 N N . GLU A 1 94 ? -13.685 16.609 14.468 1.00 96.44 94 GLU A N 1
ATOM 705 C CA . GLU A 1 94 ? -12.227 16.437 14.427 1.00 96.44 94 GLU A CA 1
ATOM 706 C C . GLU A 1 94 ? -11.824 15.167 13.663 1.00 96.44 94 GLU A C 1
ATOM 708 O O . GLU A 1 94 ? -10.821 15.154 12.953 1.00 96.44 94 GLU A O 1
ATOM 713 N N . ARG A 1 95 ? -12.634 14.107 13.756 1.00 96.31 95 ARG A N 1
ATOM 714 C CA . ARG A 1 95 ? -12.450 12.891 12.958 1.00 96.31 95 ARG A CA 1
ATOM 715 C C . ARG A 1 95 ? -12.586 13.172 11.466 1.00 96.31 95 ARG A C 1
ATOM 717 O O . ARG A 1 95 ? -11.718 12.784 10.693 1.00 96.31 95 ARG A O 1
ATOM 724 N N . ASP A 1 96 ? -13.642 13.875 11.068 1.00 96.12 96 ASP A N 1
ATOM 725 C CA . ASP A 1 96 ? -13.882 14.230 9.669 1.00 96.12 96 ASP A CA 1
ATOM 726 C C . ASP A 1 96 ? -12.829 15.228 9.148 1.00 96.12 96 ASP A C 1
ATOM 728 O O . ASP A 1 96 ? -12.466 15.181 7.970 1.00 96.12 96 ASP A O 1
ATOM 732 N N . ALA A 1 97 ? -12.259 16.064 10.026 1.00 96.19 97 ALA A N 1
ATOM 733 C CA . ALA A 1 97 ? -11.185 16.991 9.673 1.00 96.19 97 ALA A CA 1
ATOM 734 C C . ALA A 1 97 ? -9.929 16.284 9.131 1.00 96.19 97 ALA A C 1
ATOM 736 O O . ALA A 1 97 ? -9.212 16.886 8.335 1.00 96.19 97 ALA A O 1
ATOM 737 N N . ILE A 1 98 ? -9.680 15.010 9.486 1.00 96.12 98 ILE A N 1
ATOM 738 C CA . ILE A 1 98 ? -8.561 14.216 8.934 1.00 96.12 98 ILE A CA 1
ATOM 739 C C . ILE A 1 98 ? -8.602 14.192 7.402 1.00 96.12 98 ILE A C 1
ATOM 741 O O . ILE A 1 98 ? -7.554 14.226 6.755 1.00 96.12 98 ILE A O 1
ATOM 745 N N . TRP A 1 99 ? -9.801 14.132 6.824 1.00 95.44 99 TRP A N 1
ATOM 746 C CA . TRP A 1 99 ? -10.014 13.982 5.382 1.00 95.44 99 TRP A CA 1
ATOM 747 C C . TRP A 1 99 ? -10.245 15.310 4.664 1.00 95.44 99 TRP A C 1
ATOM 749 O O . TRP A 1 99 ? -10.145 15.359 3.444 1.00 95.44 99 TRP A O 1
ATOM 759 N N . ALA A 1 100 ? -10.516 16.382 5.411 1.00 92.69 100 ALA A N 1
ATOM 760 C CA . ALA A 1 100 ? -10.623 17.744 4.889 1.00 92.69 100 ALA A CA 1
ATOM 761 C C . ALA A 1 100 ? -9.273 18.484 4.844 1.00 92.69 100 ALA A C 1
ATOM 763 O O . ALA A 1 100 ? -9.222 19.653 4.463 1.00 92.69 100 ALA A O 1
ATOM 764 N N . ASP A 1 101 ? -8.183 17.826 5.242 1.00 87.69 101 ASP A N 1
ATOM 765 C CA . ASP A 1 101 ? -6.842 18.393 5.189 1.00 87.69 101 ASP A CA 1
ATOM 766 C C . ASP A 1 101 ? -6.411 18.671 3.738 1.00 87.69 101 ASP A C 1
ATOM 768 O O . ASP A 1 101 ? -6.198 17.754 2.940 1.00 87.69 101 ASP A O 1
ATOM 772 N N . ALA A 1 102 ? -6.256 19.955 3.408 1.00 86.88 102 ALA A N 1
ATOM 773 C CA . ALA A 1 102 ? -5.885 20.414 2.074 1.00 86.88 102 ALA A CA 1
ATOM 774 C C . ALA A 1 102 ? -4.512 19.892 1.617 1.00 86.88 102 ALA A C 1
ATOM 776 O O . ALA A 1 102 ? -4.290 19.741 0.414 1.00 86.88 102 ALA A O 1
ATOM 777 N N . ASP A 1 103 ? -3.611 19.557 2.549 1.00 88.88 103 ASP A N 1
ATOM 778 C CA . ASP A 1 103 ? -2.300 19.000 2.205 1.00 88.88 103 ASP A CA 1
ATOM 779 C C . ASP A 1 103 ? -2.403 17.612 1.556 1.00 88.88 103 ASP A C 1
ATOM 781 O O . ASP A 1 103 ? -1.499 17.225 0.816 1.00 88.88 103 ASP A O 1
ATOM 785 N N . ARG A 1 104 ? -3.516 16.884 1.733 1.00 89.25 104 ARG A N 1
ATOM 786 C CA . ARG A 1 104 ? -3.748 15.603 1.041 1.00 89.25 104 ARG A CA 1
ATOM 787 C C . ARG A 1 104 ? -3.850 15.770 -0.468 1.00 89.25 104 ARG A C 1
ATOM 789 O O . ARG A 1 104 ? -3.310 14.961 -1.222 1.00 89.25 104 ARG A O 1
ATOM 796 N N . ALA A 1 105 ? -4.494 16.848 -0.915 1.00 85.50 105 ALA A N 1
ATOM 797 C CA . ALA A 1 105 ? -4.739 17.097 -2.332 1.00 85.50 105 ALA A CA 1
ATOM 798 C C . ALA A 1 105 ? -3.438 17.273 -3.134 1.00 85.50 105 ALA A C 1
ATOM 800 O O . ALA A 1 105 ? -3.426 17.018 -4.332 1.00 85.50 105 ALA A O 1
ATOM 801 N N . ARG A 1 106 ? -2.317 17.644 -2.497 1.00 87.88 106 ARG A N 1
ATOM 802 C CA . ARG A 1 106 ? -1.028 17.821 -3.194 1.00 87.88 106 ARG A CA 1
ATOM 803 C C . ARG A 1 106 ? -0.452 16.513 -3.751 1.00 87.88 106 ARG A C 1
ATOM 805 O O . ARG A 1 106 ? 0.338 16.541 -4.692 1.00 87.88 106 ARG A O 1
ATOM 812 N N . TRP A 1 107 ? -0.839 15.384 -3.160 1.00 87.81 107 TRP A N 1
ATOM 813 C CA . TRP A 1 107 ? -0.398 14.046 -3.555 1.00 87.81 107 TRP A CA 1
ATOM 814 C C . TRP A 1 107 ? -1.296 13.418 -4.624 1.00 87.81 107 TRP A C 1
ATOM 816 O O . TRP A 1 107 ? -0.929 12.408 -5.228 1.00 87.81 107 TRP A O 1
ATOM 826 N N . LEU A 1 108 ? -2.461 14.028 -4.858 1.00 85.50 108 LEU A N 1
ATOM 827 C CA . LEU A 1 108 ? -3.470 13.588 -5.807 1.00 85.50 108 LEU A CA 1
ATOM 828 C C . LEU A 1 108 ? -3.471 14.540 -6.999 1.00 85.50 108 LEU A C 1
ATOM 830 O O . LEU A 1 108 ? -3.889 15.693 -6.921 1.00 85.50 108 LEU A O 1
ATOM 834 N N . GLY A 1 109 ? -2.990 14.065 -8.137 1.00 75.81 109 GLY A N 1
ATOM 835 C CA . GLY A 1 109 ? -2.894 14.895 -9.324 1.00 75.81 109 GLY A CA 1
ATOM 836 C C . GLY A 1 109 ? -2.342 14.133 -10.506 1.00 75.81 109 GLY A C 1
ATOM 837 O O . GLY A 1 109 ? -1.644 13.136 -10.345 1.00 75.81 109 GLY A O 1
ATOM 838 N N . LEU A 1 110 ? -2.642 14.644 -11.698 1.00 78.50 110 LEU A N 1
ATOM 839 C CA . LEU A 1 110 ? -2.207 14.035 -12.945 1.00 78.50 110 LEU A CA 1
ATOM 840 C C . LEU A 1 110 ? -0.672 14.039 -13.024 1.00 78.50 110 LEU A C 1
ATOM 842 O O . LEU A 1 110 ? -0.039 15.099 -12.932 1.00 78.50 110 LEU A O 1
ATOM 846 N N . GLY A 1 111 ? -0.100 12.849 -13.136 1.00 82.06 111 GLY A N 1
ATOM 847 C CA . GLY A 1 111 ? 1.241 12.551 -13.615 1.00 82.06 111 GLY A CA 1
ATOM 848 C C . GLY A 1 111 ? 1.127 11.789 -14.934 1.00 82.06 111 GLY A C 1
ATOM 849 O O . GLY A 1 111 ? 0.071 11.242 -15.251 1.00 82.06 111 GLY A O 1
ATOM 850 N N . ALA A 1 112 ? 2.194 11.777 -15.722 1.00 85.94 112 ALA A N 1
ATOM 851 C CA . ALA A 1 112 ? 2.201 11.087 -17.001 1.00 85.94 112 ALA A CA 1
ATOM 852 C C . ALA A 1 112 ? 3.546 10.406 -17.223 1.00 85.94 112 ALA A C 1
ATOM 854 O O . ALA A 1 112 ? 4.604 10.962 -16.927 1.00 85.94 112 ALA A O 1
ATOM 855 N N . VAL A 1 113 ? 3.497 9.197 -17.765 1.00 87.19 113 VAL A N 1
ATOM 856 C CA . VAL A 1 113 ? 4.673 8.464 -18.206 1.00 87.19 113 VAL A CA 1
ATOM 857 C C . VAL A 1 113 ? 4.593 8.282 -19.709 1.00 87.19 113 VAL A C 1
ATOM 859 O O . VAL A 1 113 ? 3.704 7.602 -20.216 1.00 87.19 113 VAL A O 1
ATOM 862 N N . GLU A 1 114 ? 5.563 8.859 -20.409 1.00 88.69 114 GLU A N 1
ATOM 863 C CA . GLU A 1 114 ? 5.772 8.602 -21.829 1.00 88.69 114 GLU A CA 1
ATOM 864 C C . GLU A 1 114 ? 6.599 7.327 -22.000 1.00 88.69 114 GLU A C 1
ATOM 866 O O . GLU A 1 114 ? 7.707 7.206 -21.460 1.00 88.69 114 GLU A O 1
ATOM 871 N N . VAL A 1 115 ? 6.070 6.373 -22.762 1.00 84.12 115 VAL A N 1
ATOM 872 C CA . VAL A 1 115 ? 6.771 5.139 -23.123 1.00 84.12 115 VAL A CA 1
ATOM 873 C C . VAL A 1 115 ? 6.832 4.989 -24.643 1.00 84.12 115 VAL A C 1
ATOM 875 O O . VAL A 1 115 ? 5.852 5.274 -25.326 1.00 84.12 115 VAL A O 1
ATOM 878 N N . PRO A 1 116 ? 7.963 4.553 -25.222 1.00 77.25 116 PRO A N 1
ATOM 879 C CA . PRO A 1 116 ? 8.035 4.277 -26.654 1.00 77.25 116 PRO A CA 1
ATOM 880 C C . PRO A 1 116 ? 7.055 3.157 -27.031 1.00 77.25 116 PRO A C 1
ATOM 882 O O . PRO A 1 116 ? 6.968 2.167 -26.301 1.00 77.25 116 PRO A O 1
ATOM 885 N N . SER A 1 117 ? 6.342 3.272 -28.158 1.00 68.12 117 SER A N 1
ATOM 886 C CA . SER A 1 117 ? 5.636 2.112 -28.714 1.00 68.12 117 SER A CA 1
ATOM 887 C C . SER A 1 117 ? 6.641 1.123 -29.298 1.00 68.12 117 SER A C 1
ATOM 889 O O . SER A 1 117 ? 7.699 1.499 -29.807 1.00 68.12 117 SER A O 1
ATOM 891 N N . GLU A 1 118 ? 6.316 -0.162 -29.215 1.00 62.75 118 GLU A N 1
ATOM 892 C CA . GLU A 1 118 ? 7.126 -1.219 -29.805 1.00 62.75 118 GLU A CA 1
ATOM 893 C C . GLU A 1 118 ? 6.682 -1.449 -31.259 1.00 62.75 118 GLU A C 1
ATOM 895 O O . GLU A 1 118 ? 5.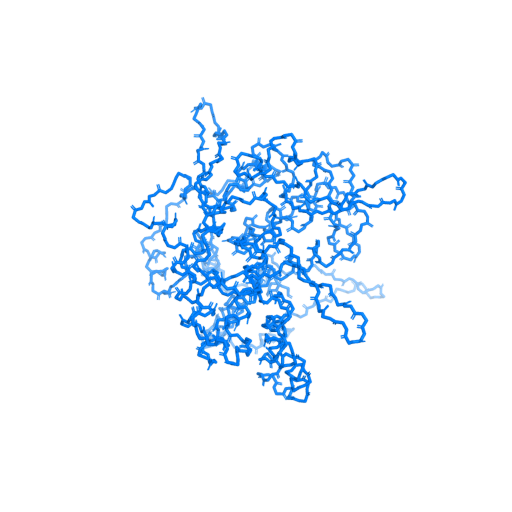691 -2.126 -31.527 1.00 62.75 118 GLU A O 1
ATOM 900 N N . GLY A 1 119 ? 7.414 -0.845 -32.203 1.00 56.78 119 GLY A N 1
ATOM 901 C CA . GLY A 1 119 ? 7.229 -0.990 -33.653 1.00 56.78 119 GLY A CA 1
ATOM 902 C C . GLY A 1 119 ? 7.776 0.202 -34.453 1.00 56.78 119 GLY A C 1
ATOM 903 O O . GLY A 1 119 ? 7.907 1.300 -33.918 1.00 56.78 119 GLY A O 1
ATOM 904 N N . ASP A 1 120 ? 8.047 0.012 -35.753 1.00 43.31 120 ASP A N 1
ATOM 905 C CA . ASP A 1 120 ? 8.631 1.015 -36.682 1.00 43.31 120 ASP A CA 1
ATOM 906 C C . ASP A 1 120 ? 7.749 2.264 -36.939 1.00 43.31 120 ASP A C 1
ATOM 908 O O . ASP A 1 120 ? 8.071 3.123 -37.758 1.00 43.31 120 ASP A O 1
ATOM 912 N N . GLY A 1 121 ? 6.621 2.388 -36.238 1.00 49.53 121 GLY A N 1
ATOM 913 C CA . GLY A 1 121 ? 5.609 3.424 -36.415 1.00 49.53 121 GLY A CA 1
ATOM 914 C C . GLY A 1 121 ? 5.618 4.524 -35.354 1.00 49.53 121 GLY A C 1
ATOM 915 O O . GLY A 1 121 ? 4.542 4.954 -34.973 1.00 49.53 121 GLY A O 1
ATOM 916 N N . GLY A 1 122 ? 6.782 4.945 -34.848 1.00 45.38 122 GLY A N 1
ATOM 917 C CA . GLY A 1 122 ? 7.076 6.280 -34.279 1.00 45.38 122 GLY A CA 1
ATOM 918 C C . GLY A 1 122 ? 6.187 6.927 -33.192 1.00 45.38 122 GLY A C 1
ATOM 919 O O . GLY A 1 122 ? 6.512 8.032 -32.764 1.00 45.38 122 GLY A O 1
ATOM 920 N N . GLY A 1 123 ? 5.094 6.324 -32.730 1.00 58.72 123 GLY A N 1
ATOM 921 C CA . GLY A 1 123 ? 4.240 6.876 -31.675 1.00 58.72 123 GLY A CA 1
ATOM 922 C C . GLY A 1 123 ? 4.699 6.420 -30.293 1.00 58.72 123 GLY A C 1
ATOM 923 O O . GLY A 1 123 ? 5.001 5.251 -30.111 1.00 58.72 123 GLY A O 1
ATOM 924 N N . GLY A 1 124 ? 4.763 7.310 -29.305 1.00 74.12 124 GLY A N 1
ATOM 925 C CA . GLY A 1 124 ? 4.812 6.904 -27.896 1.00 74.12 124 GLY A CA 1
ATOM 926 C C . GLY A 1 124 ? 3.412 6.569 -27.373 1.00 74.12 124 GLY A C 1
ATOM 927 O O . GLY A 1 124 ? 2.410 7.004 -27.943 1.00 74.12 124 GLY A O 1
ATOM 928 N N . HIS A 1 125 ? 3.327 5.813 -26.283 1.00 81.81 125 HIS A N 1
ATOM 929 C CA . HIS A 1 125 ? 2.138 5.766 -25.443 1.00 81.81 125 HIS A CA 1
ATOM 930 C C . HIS A 1 125 ? 2.334 6.700 -24.248 1.00 81.81 125 HIS A C 1
ATOM 932 O O . HIS A 1 125 ? 3.333 6.601 -23.540 1.00 81.81 125 HIS A O 1
ATOM 938 N N . CYS A 1 126 ? 1.349 7.556 -23.999 1.00 89.06 126 CYS A N 1
ATOM 939 C CA . CYS A 1 126 ? 1.239 8.296 -22.750 1.00 89.06 126 CYS A CA 1
ATOM 940 C C . CYS A 1 126 ? 0.362 7.489 -21.787 1.00 89.06 126 CYS A C 1
ATOM 942 O O . CYS A 1 126 ? -0.736 7.058 -22.160 1.00 89.06 126 CYS A O 1
ATOM 944 N N . ILE A 1 127 ? 0.855 7.258 -20.572 1.00 89.69 127 ILE A N 1
ATOM 945 C CA . ILE A 1 127 ? 0.106 6.628 -19.484 1.00 89.69 127 ILE A CA 1
ATOM 946 C C . ILE A 1 127 ? -0.061 7.657 -18.378 1.00 89.69 127 ILE A C 1
ATOM 948 O O . ILE A 1 127 ? 0.910 8.047 -17.731 1.00 89.69 127 ILE A O 1
ATOM 952 N N . GLU A 1 128 ? -1.296 8.080 -18.160 1.00 88.81 128 GLU A N 1
ATOM 953 C CA . GLU A 1 128 ? -1.645 9.014 -17.100 1.00 88.81 128 GLU A CA 1
ATOM 954 C C . GLU A 1 128 ? -1.874 8.276 -15.775 1.00 88.81 128 GLU A C 1
ATOM 956 O O . GLU A 1 128 ? -2.539 7.239 -15.709 1.00 88.81 128 GLU A O 1
ATOM 961 N N . THR A 1 129 ? -1.327 8.834 -14.699 1.00 86.94 129 THR A N 1
ATOM 962 C CA . THR A 1 129 ? -1.471 8.351 -13.324 1.00 86.94 129 THR A CA 1
ATOM 963 C C . THR A 1 129 ? -1.972 9.483 -12.440 1.00 86.94 129 THR A C 1
ATOM 965 O O . THR A 1 129 ? -1.711 10.650 -12.705 1.00 86.94 129 THR A O 1
ATOM 968 N N . MET A 1 130 ? -2.681 9.165 -11.361 1.00 81.69 130 MET A N 1
ATOM 969 C CA . MET A 1 130 ? -3.309 10.185 -10.504 1.00 81.69 130 MET A CA 1
ATOM 970 C C . MET A 1 130 ? -2.671 10.303 -9.114 1.00 81.69 130 MET A C 1
ATOM 972 O O . MET A 1 130 ? -3.093 11.130 -8.305 1.00 81.69 130 MET A O 1
ATOM 976 N N . LEU A 1 131 ? -1.662 9.476 -8.833 1.00 82.75 131 LEU A N 1
ATOM 977 C CA . LEU A 1 131 ? -0.870 9.506 -7.608 1.00 82.75 131 LEU A CA 1
ATOM 978 C C . LEU A 1 131 ? 0.495 10.120 -7.914 1.00 82.75 131 LEU A C 1
ATOM 980 O O . LEU A 1 131 ? 1.112 9.767 -8.917 1.00 82.75 131 LEU A O 1
ATOM 984 N N . ARG A 1 132 ? 0.962 11.022 -7.047 1.00 81.75 132 ARG A N 1
ATOM 985 C CA . ARG A 1 132 ? 2.281 11.675 -7.137 1.00 81.75 132 ARG A CA 1
ATOM 986 C C . ARG A 1 132 ? 3.231 11.157 -6.055 1.00 81.75 132 ARG A C 1
ATOM 988 O O . ARG A 1 132 ? 3.712 11.919 -5.220 1.00 81.75 132 ARG A O 1
ATOM 995 N N . GLY A 1 133 ? 3.443 9.845 -6.037 1.00 83.44 133 GLY A N 1
ATOM 996 C CA . GLY A 1 133 ? 4.356 9.176 -5.104 1.00 83.44 133 GLY A CA 1
ATOM 997 C C . GLY A 1 133 ? 5.803 9.185 -5.561 1.00 83.44 133 GLY A C 1
ATOM 998 O O . GLY A 1 133 ? 6.171 9.932 -6.459 1.00 83.44 133 GLY A O 1
ATOM 999 N N . SER A 1 134 ? 6.653 8.400 -4.915 1.00 87.44 134 SER A N 1
ATOM 1000 C CA . SER A 1 134 ? 7.947 7.995 -5.468 1.00 87.44 134 SER A CA 1
ATOM 1001 C C . SER A 1 134 ? 7.755 7.039 -6.653 1.00 87.44 134 SER A C 1
ATOM 1003 O O . SER A 1 134 ? 8.637 6.950 -7.509 1.00 87.44 134 SER A O 1
ATOM 1005 N N . PHE A 1 135 ? 6.588 6.381 -6.733 1.00 91.31 135 PHE A N 1
ATOM 1006 C CA . PHE A 1 135 ? 6.331 5.190 -7.548 1.00 91.31 135 PHE A CA 1
ATOM 1007 C C . PHE A 1 135 ? 7.162 3.989 -7.102 1.00 91.31 135 PHE A C 1
ATOM 1009 O O . PHE A 1 135 ? 7.428 3.077 -7.882 1.00 91.31 135 PHE A O 1
ATOM 1016 N N . SER A 1 136 ? 7.540 3.945 -5.833 1.00 94.56 136 SER A N 1
ATOM 1017 C CA . SER A 1 136 ? 8.030 2.738 -5.186 1.00 94.56 136 SER A CA 1
ATOM 1018 C C . SER A 1 136 ? 6.848 1.822 -4.866 1.00 94.56 136 SER A C 1
ATOM 1020 O O . SER A 1 136 ? 5.807 2.300 -4.421 1.00 94.56 136 SER A O 1
ATOM 1022 N N . VAL A 1 137 ? 6.946 0.509 -5.108 1.00 94.81 137 VAL A N 1
ATOM 1023 C CA . VAL A 1 137 ? 5.775 -0.374 -4.924 1.00 94.81 137 VAL A CA 1
ATOM 1024 C C . VAL A 1 137 ? 5.282 -0.418 -3.468 1.00 94.81 137 VAL A C 1
ATOM 1026 O O . VAL A 1 137 ? 4.098 -0.636 -3.245 1.00 94.81 137 VAL A O 1
ATOM 1029 N N . HIS A 1 138 ? 6.133 -0.135 -2.469 1.00 93.94 138 HIS A N 1
ATOM 1030 C CA . HIS A 1 138 ? 5.720 -0.087 -1.054 1.00 93.94 138 HIS A CA 1
ATOM 1031 C C . HIS A 1 138 ? 4.618 0.949 -0.769 1.00 93.94 138 HIS A C 1
ATOM 1033 O O . HIS A 1 138 ? 3.872 0.808 0.201 1.00 93.94 138 HIS A O 1
ATOM 1039 N N . GLU A 1 139 ? 4.475 1.964 -1.625 1.00 94.75 139 GLU A N 1
ATOM 1040 C CA . GLU A 1 139 ? 3.412 2.967 -1.527 1.00 94.75 139 GLU A CA 1
ATOM 1041 C C . GLU A 1 139 ? 2.011 2.347 -1.689 1.00 94.75 139 GLU A C 1
ATOM 1043 O O . GLU A 1 139 ? 1.031 2.889 -1.175 1.00 94.75 139 GLU A O 1
ATOM 1048 N N . GLU A 1 140 ? 1.929 1.158 -2.297 1.00 95.06 140 GLU A N 1
ATOM 1049 C CA . GLU A 1 140 ? 0.696 0.402 -2.536 1.00 95.06 140 GLU A CA 1
ATOM 1050 C C . GLU A 1 140 ? 0.318 -0.554 -1.387 1.00 95.06 140 GLU A C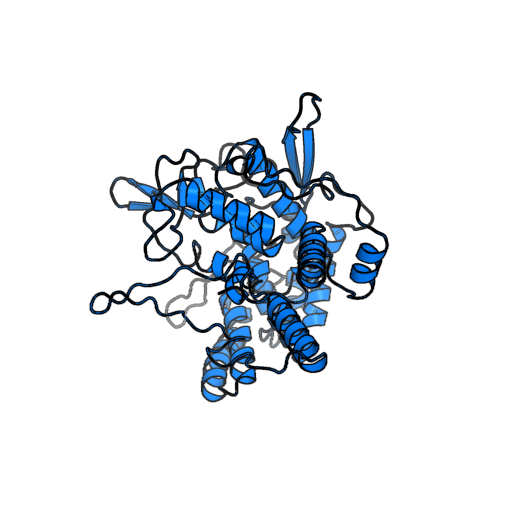 1
ATOM 1052 O O . GLU A 1 140 ? -0.680 -1.271 -1.480 1.00 95.06 140 GLU A O 1
ATOM 1057 N N . TRP A 1 141 ? 1.056 -0.582 -0.267 1.00 95.25 141 TRP A N 1
ATOM 1058 C CA . TRP A 1 141 ? 0.801 -1.521 0.846 1.00 95.25 141 TRP A CA 1
ATOM 1059 C C . TRP A 1 141 ? -0.628 -1.519 1.379 1.00 95.25 141 TRP A C 1
ATOM 1061 O O . TRP A 1 141 ? -1.107 -2.537 1.882 1.00 95.25 141 TRP A O 1
ATOM 1071 N N . LYS A 1 142 ? -1.337 -0.396 1.268 1.00 96.56 142 LYS A N 1
ATOM 1072 C CA . LYS A 1 142 ? -2.736 -0.308 1.690 1.00 96.56 142 LYS A CA 1
ATOM 1073 C C . LYS A 1 142 ? -3.644 -1.308 0.967 1.00 96.56 142 LYS A C 1
ATOM 1075 O O . LYS A 1 142 ? -4.581 -1.818 1.582 1.00 96.56 142 LYS A O 1
ATOM 1080 N N . HIS A 1 143 ? -3.313 -1.656 -0.278 1.00 95.94 143 HIS A N 1
ATOM 1081 C CA . HIS A 1 143 ? -4.039 -2.634 -1.085 1.00 95.94 143 HIS A CA 1
ATOM 1082 C C . HIS A 1 143 ? -3.849 -4.080 -0.598 1.00 95.94 143 HIS A C 1
ATOM 1084 O O . HIS A 1 143 ? -4.702 -4.917 -0.872 1.00 95.94 143 HIS A O 1
ATOM 1090 N N . LEU A 1 144 ? -2.794 -4.377 0.176 1.00 96.00 144 LEU A N 1
ATOM 1091 C CA . LEU A 1 144 ? -2.615 -5.695 0.803 1.00 96.00 144 LEU A CA 1
ATOM 1092 C C . LEU A 1 144 ? -3.542 -5.912 2.003 1.00 96.00 144 LEU A C 1
ATOM 1094 O O . LEU A 1 144 ? -3.803 -7.057 2.358 1.00 96.00 144 LEU A O 1
ATOM 1098 N N . LEU A 1 145 ? -3.982 -4.844 2.673 1.00 96.56 145 LEU A N 1
ATOM 1099 C CA . LEU A 1 145 ? -4.600 -4.936 4.001 1.00 96.56 145 LEU A CA 1
ATOM 1100 C C . LEU A 1 145 ? -6.087 -4.598 4.010 1.00 96.56 145 LEU A C 1
ATOM 1102 O O . LEU A 1 145 ? -6.853 -5.240 4.721 1.00 96.56 145 LEU A O 1
ATOM 1106 N N . LEU A 1 146 ? -6.486 -3.572 3.262 1.00 98.25 146 LEU A N 1
ATOM 1107 C CA . LEU A 1 146 ? -7.849 -3.050 3.263 1.00 98.25 146 LEU A CA 1
ATOM 1108 C C . LEU A 1 146 ? -8.495 -3.198 1.883 1.00 98.25 146 LEU A C 1
ATOM 1110 O O . LEU A 1 146 ? -7.783 -3.258 0.877 1.00 98.25 146 LEU A O 1
ATOM 1114 N N . PRO A 1 147 ? -9.838 -3.207 1.796 1.00 96.06 147 PRO A N 1
ATOM 1115 C CA . PRO A 1 147 ? -10.562 -3.500 0.561 1.00 96.06 147 PRO A CA 1
ATOM 1116 C C . PRO A 1 147 ? -10.573 -2.338 -0.445 1.00 96.06 147 PRO A C 1
ATOM 1118 O O . PRO A 1 147 ? -11.587 -2.075 -1.083 1.00 96.06 147 PRO A O 1
ATOM 1121 N N . TYR A 1 148 ? -9.452 -1.645 -0.650 1.00 95.19 148 TYR A N 1
ATOM 1122 C CA . TYR A 1 148 ? -9.343 -0.566 -1.636 1.00 95.19 148 TYR A CA 1
ATOM 1123 C C . TYR A 1 148 ? -9.736 -1.041 -3.039 1.00 95.19 148 TYR A C 1
ATOM 1125 O O . TYR A 1 148 ? -10.502 -0.372 -3.719 1.00 95.19 148 TYR A O 1
ATOM 1133 N N . ALA A 1 149 ? -9.283 -2.224 -3.461 1.00 88.38 149 ALA A N 1
ATOM 1134 C CA . ALA A 1 149 ? -9.604 -2.760 -4.785 1.00 88.38 149 ALA A CA 1
ATOM 1135 C C . ALA A 1 149 ? -11.099 -3.106 -4.972 1.00 88.38 149 ALA A C 1
ATOM 1137 O O . ALA A 1 149 ? -11.540 -3.273 -6.111 1.00 88.38 149 ALA A O 1
ATOM 1138 N N . SER A 1 150 ? -11.898 -3.178 -3.897 1.00 85.12 150 SER A N 1
ATOM 1139 C CA . SER A 1 150 ? -13.358 -3.338 -4.006 1.00 85.12 150 SER A CA 1
ATOM 1140 C C . SER A 1 150 ? -14.028 -2.083 -4.579 1.00 85.12 150 SER A C 1
ATOM 1142 O O . SER A 1 150 ? -15.007 -2.201 -5.312 1.00 85.12 150 SER A O 1
ATOM 1144 N N . LEU A 1 151 ? -13.443 -0.901 -4.347 1.00 83.50 151 LEU A N 1
ATOM 1145 C CA . LEU A 1 151 ? -13.956 0.370 -4.844 1.00 83.50 151 LEU A CA 1
ATOM 1146 C C . LEU A 1 151 ? -13.462 0.621 -6.277 1.00 83.50 151 LEU A C 1
ATOM 1148 O O . LEU A 1 151 ? -12.245 0.612 -6.508 1.00 83.50 151 LEU A O 1
ATOM 1152 N N . PRO A 1 152 ? -14.357 0.907 -7.244 1.00 84.62 152 PRO A N 1
ATOM 1153 C CA . PRO A 1 152 ? -13.969 1.134 -8.635 1.00 84.62 152 PRO A CA 1
ATOM 1154 C C . PRO A 1 152 ? -12.875 2.195 -8.791 1.00 84.62 152 PRO A C 1
ATOM 1156 O O . PRO A 1 152 ? -11.928 2.000 -9.553 1.00 84.62 152 PRO A O 1
ATOM 1159 N N . THR A 1 153 ? -12.971 3.299 -8.043 1.00 84.00 153 THR A N 1
ATOM 1160 C CA . THR A 1 153 ? -12.033 4.429 -8.120 1.00 84.00 153 THR A CA 1
ATOM 1161 C C . THR A 1 153 ? -10.630 4.010 -7.706 1.00 84.00 153 THR A C 1
ATOM 1163 O O . THR A 1 153 ? -9.666 4.229 -8.434 1.00 84.00 153 THR A O 1
ATOM 1166 N N . CYS A 1 154 ? -10.501 3.343 -6.561 1.00 88.69 154 CYS A N 1
ATOM 1167 C CA . CYS A 1 154 ? -9.210 2.893 -6.053 1.00 88.69 154 CYS A CA 1
ATOM 1168 C C . CYS A 1 154 ? -8.616 1.767 -6.910 1.00 88.69 154 CYS A C 1
ATOM 1170 O O . CYS A 1 154 ? -7.404 1.742 -7.120 1.00 88.69 154 CYS A O 1
ATOM 1172 N N . ARG A 1 155 ? -9.449 0.877 -7.467 1.00 88.44 155 ARG A N 1
ATOM 1173 C CA . ARG A 1 155 ? -9.005 -0.132 -8.443 1.00 88.44 155 ARG A CA 1
ATOM 1174 C C . ARG A 1 155 ? -8.436 0.523 -9.700 1.00 88.44 155 ARG A C 1
ATOM 1176 O O . ARG A 1 155 ? -7.362 0.147 -10.159 1.00 88.44 155 ARG A O 1
ATOM 1183 N N . ARG A 1 156 ? -9.121 1.538 -10.230 1.00 86.44 156 ARG A N 1
ATOM 1184 C CA . ARG A 1 156 ? -8.661 2.314 -11.389 1.00 86.44 156 ARG A CA 1
ATOM 1185 C C . ARG A 1 156 ? -7.309 2.982 -11.122 1.00 86.44 156 ARG A C 1
ATOM 1187 O O . ARG A 1 156 ? -6.435 2.916 -11.984 1.00 86.44 156 ARG A O 1
ATOM 1194 N N . LEU A 1 157 ? -7.126 3.563 -9.931 1.00 88.94 157 LEU A N 1
ATOM 1195 C CA . LEU A 1 157 ? -5.861 4.166 -9.493 1.00 88.94 157 LEU A CA 1
ATOM 1196 C C . LEU A 1 157 ? -4.716 3.145 -9.463 1.00 88.94 157 LEU A C 1
ATOM 1198 O O . LEU A 1 157 ? -3.692 3.382 -10.102 1.00 88.94 157 LEU A O 1
ATOM 1202 N N . LEU A 1 158 ? -4.924 1.998 -8.805 1.00 91.00 158 LEU A N 1
ATOM 1203 C CA . LEU A 1 158 ? -3.942 0.910 -8.744 1.00 91.00 158 LEU A CA 1
ATOM 1204 C C . LEU A 1 158 ? -3.569 0.422 -10.151 1.00 91.00 158 LEU A C 1
ATOM 1206 O O . LEU A 1 158 ? -2.397 0.359 -10.505 1.00 91.00 158 LEU A O 1
ATOM 1210 N N . HIS A 1 159 ? -4.561 0.141 -11.001 1.00 90.50 159 HIS A N 1
ATOM 1211 C CA . HIS A 1 159 ? -4.297 -0.338 -12.360 1.00 90.50 159 HIS A CA 1
ATOM 1212 C C . HIS A 1 159 ? -3.569 0.717 -13.207 1.00 90.50 159 HIS A C 1
ATOM 1214 O O . HIS A 1 159 ? -2.725 0.370 -14.030 1.00 90.50 159 HIS A O 1
ATOM 1220 N N . GLY A 1 160 ? -3.882 2.005 -13.040 1.00 88.88 160 GLY A N 1
ATOM 1221 C CA . GLY A 1 160 ? -3.148 3.093 -13.691 1.00 88.88 160 GLY A CA 1
ATOM 1222 C C . GLY A 1 160 ? -1.677 3.124 -13.267 1.00 88.88 160 GLY A C 1
ATOM 1223 O O . GLY A 1 160 ? -0.792 3.158 -14.125 1.00 88.88 160 GLY A O 1
ATOM 1224 N N . ALA A 1 161 ? -1.415 3.030 -11.960 1.00 92.56 161 ALA A N 1
ATOM 1225 C CA . ALA A 1 161 ? -0.062 2.990 -11.412 1.00 92.56 161 ALA A CA 1
ATOM 1226 C C . ALA A 1 161 ? 0.731 1.773 -11.919 1.00 92.56 161 ALA A C 1
ATOM 1228 O O . ALA A 1 161 ? 1.867 1.921 -12.373 1.00 92.56 161 ALA A O 1
ATOM 1229 N N . GLU A 1 162 ? 0.119 0.589 -11.944 1.00 94.69 162 GLU A N 1
ATOM 1230 C CA . GLU A 1 162 ? 0.781 -0.643 -12.385 1.00 94.69 162 GLU A CA 1
ATOM 1231 C C . GLU A 1 162 ? 0.993 -0.705 -13.909 1.00 94.69 162 GLU A C 1
ATOM 1233 O O . GLU A 1 162 ? 2.012 -1.229 -14.379 1.00 94.69 162 GLU A O 1
ATOM 1238 N N . ARG A 1 163 ? 0.124 -0.079 -14.718 1.00 92.19 163 ARG A N 1
ATOM 1239 C CA . ARG A 1 163 ? 0.406 0.140 -16.151 1.00 92.19 163 ARG A CA 1
ATOM 1240 C C . ARG A 1 163 ? 1.627 1.024 -16.342 1.00 92.19 163 ARG A C 1
ATOM 1242 O O . ARG A 1 163 ? 2.519 0.654 -17.102 1.00 92.19 163 ARG A O 1
ATOM 1249 N N . ALA A 1 164 ? 1.691 2.151 -15.636 1.00 92.81 164 ALA A N 1
ATOM 1250 C CA . ALA A 1 164 ? 2.850 3.032 -15.697 1.00 92.81 164 ALA A CA 1
ATOM 1251 C C . ALA A 1 164 ? 4.124 2.292 -15.260 1.00 92.81 164 ALA A C 1
ATOM 1253 O O . ALA A 1 164 ? 5.124 2.331 -15.975 1.00 92.81 164 ALA A O 1
ATOM 1254 N N . ARG A 1 165 ? 4.070 1.534 -14.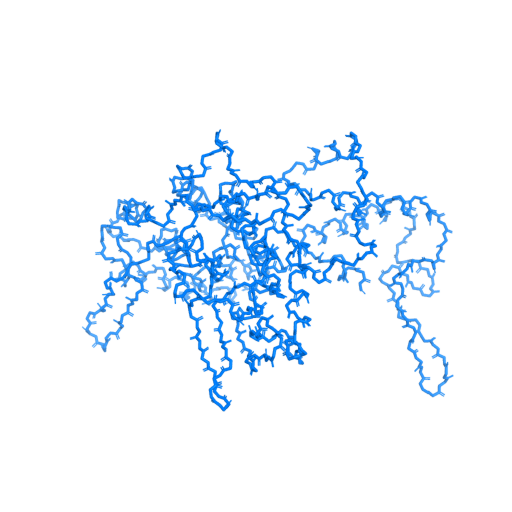157 1.00 94.75 165 ARG A N 1
ATOM 1255 C CA . ARG A 1 165 ? 5.194 0.746 -13.628 1.00 94.75 165 ARG A CA 1
ATOM 1256 C C . ARG A 1 165 ? 5.708 -0.291 -14.623 1.00 94.75 165 ARG A C 1
ATOM 1258 O O . ARG A 1 165 ? 6.903 -0.312 -14.918 1.00 94.75 165 ARG A O 1
ATOM 1265 N N . SER A 1 166 ? 4.816 -1.116 -15.170 1.00 94.56 166 SER A N 1
ATOM 1266 C CA . SER A 1 166 ? 5.188 -2.185 -16.105 1.00 94.56 166 SER A CA 1
ATOM 1267 C C . SER A 1 166 ? 5.729 -1.656 -17.428 1.00 94.56 166 SER A C 1
ATOM 1269 O O . SER A 1 166 ? 6.795 -2.087 -17.870 1.00 94.56 166 SER A O 1
ATOM 1271 N N . TRP A 1 167 ? 5.043 -0.701 -18.057 1.00 93.69 167 TRP A N 1
ATOM 1272 C CA . TRP A 1 167 ? 5.492 -0.136 -19.330 1.00 93.69 167 TRP A CA 1
ATOM 1273 C C . TRP A 1 167 ? 6.795 0.644 -19.183 1.00 93.69 167 TRP A C 1
ATOM 1275 O O . TRP A 1 167 ? 7.691 0.520 -20.023 1.00 93.69 167 TRP A O 1
ATOM 1285 N N . TRP A 1 168 ? 6.946 1.405 -18.098 1.00 92.75 168 TRP A N 1
ATOM 1286 C CA . TRP A 1 168 ? 8.181 2.132 -17.834 1.00 92.75 168 TRP A CA 1
ATOM 1287 C C . TRP A 1 168 ? 9.360 1.175 -17.631 1.00 92.75 168 TRP A C 1
ATOM 1289 O O . TRP A 1 168 ? 10.396 1.353 -18.279 1.00 92.75 168 TRP A O 1
ATOM 1299 N N . ALA A 1 169 ? 9.186 0.125 -16.820 1.00 94.56 169 ALA A N 1
ATOM 1300 C CA . ALA A 1 169 ? 10.208 -0.895 -16.597 1.00 94.56 169 ALA A CA 1
ATOM 1301 C C . ALA A 1 169 ? 10.565 -1.637 -17.895 1.00 94.56 169 ALA A C 1
ATOM 1303 O O . ALA A 1 169 ? 11.746 -1.751 -18.237 1.00 94.56 169 ALA A O 1
ATOM 1304 N N . ARG A 1 170 ? 9.555 -2.053 -18.677 1.00 93.62 170 ARG A N 1
ATOM 1305 C CA . ARG A 1 170 ? 9.744 -2.716 -19.979 1.00 93.62 170 ARG A CA 1
ATOM 1306 C C . ARG A 1 170 ? 10.527 -1.833 -20.947 1.00 93.62 170 ARG A C 1
ATOM 1308 O O . ARG A 1 170 ? 11.493 -2.304 -21.543 1.00 93.62 170 ARG A O 1
ATOM 1315 N N . SER A 1 171 ? 10.164 -0.553 -21.071 1.00 91.50 171 SER A N 1
ATOM 1316 C CA . SER A 1 171 ? 10.816 0.381 -22.005 1.00 91.50 171 SER A CA 1
ATOM 1317 C C . SER A 1 171 ? 12.323 0.528 -21.761 1.00 91.50 171 SER A C 1
ATOM 1319 O O . SER A 1 171 ? 13.087 0.716 -22.710 1.00 91.50 171 SER A O 1
ATOM 1321 N N . ARG A 1 172 ? 12.749 0.371 -20.502 1.00 91.31 172 ARG A N 1
ATOM 1322 C CA . ARG A 1 172 ? 14.140 0.469 -20.037 1.00 91.31 172 ARG A CA 1
ATOM 1323 C C . ARG A 1 172 ? 14.851 -0.876 -19.938 1.00 91.31 172 ARG A C 1
ATOM 1325 O O . ARG A 1 172 ? 16.019 -0.908 -19.575 1.00 91.31 172 ARG A O 1
ATOM 1332 N N . GLY A 1 173 ? 14.170 -1.970 -20.274 1.00 92.31 173 GLY A N 1
ATOM 1333 C CA . GLY A 1 173 ? 14.736 -3.312 -20.184 1.00 92.31 173 GLY A CA 1
ATOM 1334 C C . GLY A 1 173 ? 15.060 -3.736 -18.753 1.00 92.31 173 GLY A C 1
ATOM 1335 O O . GLY A 1 173 ? 15.974 -4.533 -18.566 1.00 92.31 173 GLY A O 1
ATOM 1336 N N . LEU A 1 174 ? 14.343 -3.212 -17.752 1.00 95.44 174 LEU A N 1
ATOM 1337 C CA . LEU A 1 174 ? 14.541 -3.653 -16.375 1.00 95.44 174 LEU A CA 1
ATOM 1338 C C . LEU A 1 174 ? 14.106 -5.117 -16.227 1.00 95.44 174 LEU A C 1
ATOM 1340 O O . LEU A 1 174 ? 13.067 -5.503 -16.772 1.00 95.44 174 LEU A O 1
ATOM 1344 N N . PRO A 1 175 ? 14.850 -5.935 -15.464 1.00 95.00 175 PRO A N 1
ATOM 1345 C CA . PRO A 1 175 ? 14.522 -7.343 -15.284 1.00 95.00 175 PRO A CA 1
ATOM 1346 C C . PRO A 1 175 ? 13.472 -7.568 -14.186 1.00 95.00 175 PRO A C 1
ATOM 1348 O O . PRO A 1 175 ? 13.142 -8.710 -13.891 1.00 95.00 175 PRO A O 1
ATOM 1351 N N . GLY A 1 176 ? 12.948 -6.501 -13.587 1.00 96.56 176 GLY A N 1
ATOM 1352 C CA . GLY A 1 176 ? 12.004 -6.508 -12.478 1.00 96.56 176 GLY A CA 1
ATOM 1353 C C . GLY A 1 176 ? 11.382 -5.126 -12.287 1.00 96.56 176 GLY A C 1
ATOM 1354 O O . GLY A 1 176 ? 11.653 -4.201 -13.057 1.00 96.56 176 GLY A O 1
ATOM 1355 N N . LEU A 1 177 ? 10.560 -4.980 -11.250 1.00 97.31 177 LEU A N 1
ATOM 1356 C CA . LEU A 1 177 ? 9.902 -3.719 -10.907 1.00 97.31 177 LEU A CA 1
ATOM 1357 C C . LEU A 1 177 ? 10.579 -3.043 -9.703 1.00 97.31 177 LEU A C 1
ATOM 1359 O O . LEU A 1 177 ? 11.250 -3.689 -8.894 1.00 97.31 177 LEU A O 1
ATOM 1363 N N . LEU A 1 178 ? 10.420 -1.723 -9.608 1.00 96.44 178 LEU A N 1
ATOM 1364 C CA . LEU A 1 178 ? 11.085 -0.897 -8.600 1.00 96.44 178 LEU A CA 1
ATOM 1365 C C . LEU A 1 178 ? 10.340 -0.888 -7.259 1.00 96.44 178 LEU A C 1
ATOM 1367 O O . LEU A 1 178 ? 9.108 -0.865 -7.208 1.00 96.44 178 LEU A O 1
ATOM 1371 N N . GLY A 1 179 ? 11.119 -0.841 -6.183 1.00 95.50 179 GLY A N 1
ATOM 1372 C CA . GLY A 1 179 ? 10.660 -0.689 -4.811 1.00 95.50 179 GLY A CA 1
ATOM 1373 C C . GLY A 1 179 ? 11.825 -0.324 -3.893 1.00 95.50 179 GLY A C 1
ATOM 1374 O O . GLY A 1 179 ? 12.973 -0.668 -4.171 1.00 95.50 179 GLY A O 1
ATOM 1375 N N . ASP A 1 180 ? 11.525 0.362 -2.801 1.00 95.50 180 ASP A N 1
ATOM 1376 C CA . ASP A 1 180 ? 12.482 0.726 -1.761 1.00 95.50 180 ASP A CA 1
ATOM 1377 C C . ASP A 1 180 ? 13.000 -0.557 -1.136 1.00 95.50 180 ASP A C 1
ATOM 1379 O O . ASP A 1 180 ? 12.222 -1.406 -0.702 1.00 95.50 180 ASP A O 1
ATOM 1383 N N . CYS A 1 181 ? 14.308 -0.749 -1.156 1.00 96.12 181 CYS A N 1
ATOM 1384 C CA . CYS A 1 181 ? 14.917 -2.019 -0.794 1.00 96.12 181 CYS A CA 1
ATOM 1385 C C . CYS A 1 181 ? 16.322 -1.794 -0.256 1.00 96.12 181 CYS A C 1
ATOM 1387 O O . CYS A 1 181 ? 16.893 -0.704 -0.377 1.00 96.12 181 CYS A O 1
ATOM 1389 N N . HIS A 1 182 ? 16.886 -2.833 0.357 1.00 97.00 182 HIS A N 1
ATOM 1390 C CA . HIS A 1 182 ? 18.316 -2.829 0.627 1.00 97.00 182 HIS A CA 1
ATOM 1391 C C . HIS A 1 182 ? 19.108 -3.181 -0.627 1.00 97.00 182 HIS A C 1
ATOM 1393 O O . HIS A 1 182 ? 18.691 -4.016 -1.428 1.00 97.00 182 HIS A O 1
ATOM 1399 N N . VAL A 1 183 ? 20.277 -2.567 -0.768 1.00 95.88 183 VAL A N 1
ATOM 1400 C CA . VAL A 1 183 ? 21.283 -2.892 -1.784 1.00 95.88 183 VAL A CA 1
ATOM 1401 C C . VAL A 1 183 ? 22.579 -3.346 -1.104 1.00 95.88 183 VAL A C 1
ATOM 1403 O O . VAL A 1 183 ? 22.791 -3.012 0.071 1.00 95.88 183 VAL A O 1
ATOM 1406 N N . PRO A 1 184 ? 23.449 -4.113 -1.789 1.00 93.50 184 PRO A N 1
ATOM 1407 C CA . PRO A 1 184 ? 24.798 -4.377 -1.291 1.00 93.50 184 PRO A CA 1
ATOM 1408 C C . PRO A 1 184 ? 25.547 -3.066 -1.003 1.00 93.50 184 PRO A C 1
ATOM 1410 O O . PRO A 1 184 ? 25.525 -2.150 -1.824 1.00 93.50 184 PRO A O 1
ATOM 1413 N N . GLY A 1 185 ? 26.175 -2.974 0.168 1.00 89.00 185 GLY A N 1
ATOM 1414 C CA . GLY A 1 185 ? 27.078 -1.886 0.543 1.00 89.00 185 GLY A CA 1
ATOM 1415 C C . GLY A 1 185 ? 28.545 -2.301 0.425 1.00 89.00 185 GLY A C 1
ATOM 1416 O O . GLY A 1 185 ? 28.875 -3.302 -0.210 1.00 89.00 185 GLY A O 1
ATOM 1417 N N . ASP A 1 186 ? 29.433 -1.546 1.071 1.00 83.00 186 ASP A N 1
ATOM 1418 C CA . ASP A 1 186 ? 30.851 -1.904 1.143 1.00 83.00 186 ASP A CA 1
ATOM 1419 C C . ASP A 1 186 ? 31.053 -3.158 2.012 1.00 83.00 186 ASP A C 1
ATOM 1421 O O . ASP A 1 186 ? 30.535 -3.252 3.133 1.00 83.00 186 ASP A O 1
ATOM 1425 N N . GLY A 1 187 ? 31.833 -4.119 1.508 1.00 83.12 187 GLY A N 1
ATOM 1426 C CA . GLY A 1 187 ? 32.092 -5.389 2.190 1.00 83.12 187 GLY A CA 1
ATOM 1427 C C . GLY A 1 187 ? 30.819 -6.220 2.385 1.00 83.12 187 GLY A C 1
ATOM 1428 O O . GLY A 1 187 ? 30.072 -6.444 1.439 1.00 83.12 187 GLY A O 1
ATOM 1429 N N . ASP A 1 188 ? 30.572 -6.659 3.621 1.00 83.56 188 ASP A N 1
ATOM 1430 C CA . ASP A 1 188 ? 29.393 -7.462 3.994 1.00 83.56 188 ASP A CA 1
ATOM 1431 C C . ASP A 1 188 ? 28.193 -6.602 4.444 1.00 83.56 188 ASP A C 1
ATOM 1433 O O . ASP A 1 188 ? 27.213 -7.116 4.990 1.00 83.56 188 ASP A O 1
ATOM 1437 N N . SER A 1 189 ? 28.263 -5.277 4.277 1.00 91.25 189 SER A N 1
ATOM 1438 C CA . SER A 1 189 ? 27.186 -4.375 4.691 1.00 91.25 189 SER A CA 1
ATOM 1439 C C . SER A 1 189 ? 26.060 -4.297 3.655 1.00 91.25 189 SER A C 1
ATOM 1441 O O . SER A 1 189 ? 26.225 -4.618 2.478 1.00 91.25 189 SER A O 1
ATOM 1443 N N . THR A 1 190 ? 24.884 -3.854 4.098 1.00 94.56 190 THR A N 1
ATOM 1444 C CA . THR A 1 190 ? 23.760 -3.516 3.217 1.00 94.56 190 THR A CA 1
ATOM 1445 C C . THR A 1 190 ? 23.246 -2.127 3.569 1.00 94.56 190 THR A C 1
ATOM 1447 O O . THR A 1 190 ? 23.360 -1.687 4.716 1.00 94.56 190 THR A O 1
ATOM 1450 N N . GLN A 1 191 ? 22.685 -1.426 2.587 1.00 94.88 191 GLN A N 1
ATOM 1451 C CA . GLN A 1 191 ? 22.127 -0.089 2.770 1.00 94.88 191 GLN A CA 1
ATOM 1452 C C . GLN A 1 191 ? 20.675 -0.067 2.313 1.00 94.88 191 GLN A C 1
ATOM 1454 O O . GLN A 1 191 ? 20.389 -0.430 1.175 1.00 94.88 191 GLN A O 1
ATOM 1459 N N . HIS A 1 192 ? 19.771 0.408 3.171 1.00 95.75 192 HIS A N 1
ATOM 1460 C CA . HIS A 1 192 ? 18.392 0.679 2.777 1.00 95.75 192 HIS A CA 1
ATOM 1461 C C . HIS A 1 192 ? 18.305 1.970 1.957 1.00 95.75 192 HIS A C 1
ATOM 1463 O O . HIS A 1 192 ? 18.848 3.004 2.357 1.00 95.75 192 HIS A O 1
ATOM 1469 N N . VAL A 1 193 ? 17.627 1.911 0.813 1.00 94.69 193 VAL A N 1
ATOM 1470 C CA . VAL A 1 193 ? 17.529 3.015 -0.143 1.00 94.69 193 VAL A CA 1
ATOM 1471 C C . VAL A 1 193 ? 16.059 3.297 -0.430 1.00 94.69 193 VAL A C 1
ATOM 1473 O O . VAL A 1 193 ? 15.333 2.420 -0.891 1.00 94.69 193 VAL A O 1
ATOM 1476 N N . THR A 1 194 ? 15.649 4.544 -0.189 1.00 92.69 194 THR A N 1
ATOM 1477 C CA . THR A 1 194 ? 14.245 4.985 -0.237 1.00 92.69 194 THR A CA 1
ATOM 1478 C C . THR A 1 194 ? 13.926 5.882 -1.435 1.00 92.69 194 THR A C 1
ATOM 1480 O O . THR A 1 194 ? 13.114 6.802 -1.352 1.00 92.69 194 THR A O 1
ATOM 1483 N N . SER A 1 195 ? 14.689 5.735 -2.518 1.00 92.62 195 SER A N 1
ATOM 1484 C CA . SER A 1 195 ? 14.585 6.599 -3.696 1.00 92.62 195 SER A CA 1
ATOM 1485 C C . SER A 1 195 ? 14.384 5.823 -4.995 1.00 92.62 195 SER A C 1
ATOM 1487 O O . SER A 1 195 ? 14.611 6.369 -6.073 1.00 92.62 195 SER A O 1
ATOM 1489 N N . PHE A 1 196 ? 13.957 4.559 -4.920 1.00 93.62 196 PHE A N 1
ATOM 1490 C CA . PHE A 1 196 ? 13.659 3.759 -6.106 1.00 93.62 196 PHE A CA 1
ATOM 1491 C C . PHE A 1 196 ? 12.271 4.098 -6.645 1.00 93.62 196 PHE A C 1
ATOM 1493 O O . PHE A 1 196 ? 11.273 3.955 -5.944 1.00 93.62 196 PHE A O 1
ATOM 1500 N N . GLY A 1 197 ? 12.187 4.535 -7.901 1.00 89.62 197 GLY A N 1
ATOM 1501 C CA . GLY A 1 197 ? 10.928 5.066 -8.411 1.00 89.62 197 GLY A CA 1
ATOM 1502 C C . GLY A 1 197 ? 10.930 5.477 -9.877 1.00 89.62 197 GLY A C 1
ATOM 1503 O O . GLY A 1 197 ? 11.894 5.259 -10.609 1.00 89.62 197 GLY A O 1
ATOM 1504 N N . ILE A 1 198 ? 9.825 6.088 -10.307 1.00 90.81 198 ILE A N 1
ATOM 1505 C CA . ILE A 1 198 ? 9.597 6.514 -11.697 1.00 90.81 198 ILE A CA 1
ATOM 1506 C C . ILE A 1 198 ? 9.628 8.043 -11.765 1.00 90.81 198 ILE A C 1
ATOM 1508 O O . ILE A 1 198 ? 8.582 8.667 -11.592 1.00 90.81 198 ILE A O 1
ATOM 1512 N N . PRO A 1 199 ? 10.780 8.681 -12.050 1.00 88.69 199 PRO A N 1
ATOM 1513 C CA . PRO A 1 199 ? 10.909 10.138 -11.955 1.00 88.69 199 PRO A CA 1
ATOM 1514 C C . PRO A 1 199 ? 9.908 10.925 -12.820 1.00 88.69 199 PRO A C 1
ATOM 1516 O O . PRO A 1 199 ? 9.516 12.023 -12.454 1.00 88.69 199 PRO A O 1
ATOM 1519 N N . ALA A 1 200 ? 9.438 10.360 -13.939 1.00 85.62 200 ALA A N 1
ATOM 1520 C CA . ALA A 1 200 ? 8.469 11.019 -14.826 1.00 85.62 200 ALA A CA 1
ATOM 1521 C C . ALA A 1 200 ? 7.080 11.246 -14.190 1.00 85.62 200 ALA A C 1
ATOM 1523 O O . ALA A 1 200 ? 6.395 12.200 -14.546 1.00 85.62 200 ALA A O 1
ATOM 1524 N N . ALA A 1 201 ? 6.675 10.391 -13.248 1.00 83.19 201 ALA A N 1
ATOM 1525 C CA . ALA A 1 201 ? 5.388 10.481 -12.551 1.00 83.19 201 ALA A CA 1
ATOM 1526 C C . ALA A 1 201 ? 5.550 10.709 -11.040 1.00 83.19 201 ALA A C 1
ATOM 1528 O O . ALA A 1 201 ? 4.575 10.691 -10.292 1.00 83.19 201 ALA A O 1
ATOM 1529 N N . SER A 1 202 ? 6.784 10.923 -10.590 1.00 85.00 202 SER A N 1
ATOM 1530 C CA . SER A 1 202 ? 7.150 10.939 -9.184 1.00 85.00 202 SER A CA 1
ATOM 1531 C C . SER A 1 202 ? 7.409 12.349 -8.669 1.00 85.00 202 SER A C 1
ATOM 1533 O O . SER A 1 202 ? 7.754 13.256 -9.424 1.00 85.00 202 SER A O 1
ATOM 1535 N N . HIS A 1 203 ? 7.270 12.540 -7.358 1.00 84.94 203 HIS A N 1
ATOM 1536 C CA . HIS A 1 203 ? 7.788 13.738 -6.692 1.00 84.94 203 HIS A CA 1
ATOM 1537 C C . HIS A 1 203 ? 9.326 13.728 -6.596 1.00 84.94 203 HIS A C 1
ATOM 1539 O O . HIS A 1 203 ? 9.939 14.777 -6.386 1.00 84.94 203 HIS A O 1
ATOM 1545 N N . LEU A 1 204 ? 9.953 12.555 -6.748 1.00 82.88 204 LEU A N 1
ATOM 1546 C CA . LEU A 1 204 ? 11.396 12.423 -6.883 1.00 82.88 204 LEU A CA 1
ATOM 1547 C C . LEU A 1 204 ? 11.799 12.922 -8.273 1.00 82.88 204 LEU A C 1
ATOM 1549 O O . LEU A 1 204 ? 11.418 12.346 -9.291 1.00 82.88 204 LEU A O 1
ATOM 1553 N N . GLY A 1 205 ? 12.594 13.990 -8.316 1.00 81.62 205 GLY A N 1
ATOM 1554 C CA . GLY A 1 205 ? 13.205 14.458 -9.558 1.00 81.62 205 GLY A CA 1
ATOM 1555 C C . GLY A 1 205 ? 14.168 13.423 -10.154 1.00 81.62 205 GLY A C 1
ATOM 1556 O O . GLY A 1 205 ? 14.629 12.510 -9.466 1.00 81.62 205 GLY A O 1
ATOM 1557 N N . ALA A 1 206 ? 14.513 13.594 -11.433 1.00 85.44 206 ALA A N 1
ATOM 1558 C CA . ALA A 1 206 ? 15.396 12.681 -12.165 1.00 85.44 206 ALA A CA 1
ATOM 1559 C C . ALA A 1 206 ? 16.766 12.466 -11.493 1.00 85.44 206 ALA A C 1
ATOM 1561 O O . ALA A 1 206 ? 17.301 11.366 -11.565 1.00 85.44 206 ALA A O 1
ATOM 1562 N N . ASP A 1 207 ? 17.290 13.479 -10.795 1.00 85.62 207 ASP A N 1
ATOM 1563 C CA . ASP A 1 207 ? 18.590 13.410 -10.110 1.00 85.62 207 ASP A CA 1
ATOM 1564 C C . ASP A 1 207 ? 18.543 12.625 -8.786 1.00 85.62 207 ASP A C 1
ATOM 1566 O O . ASP A 1 207 ? 19.580 12.221 -8.265 1.00 85.62 207 ASP A O 1
ATOM 1570 N N . ALA A 1 208 ? 17.348 12.426 -8.218 1.00 88.12 208 ALA A N 1
ATOM 1571 C CA . ALA A 1 208 ? 17.154 11.736 -6.942 1.00 88.12 208 ALA A CA 1
ATOM 1572 C C . ALA A 1 208 ? 16.656 10.294 -7.118 1.00 88.12 208 ALA A C 1
ATOM 1574 O O . ALA A 1 208 ? 16.948 9.428 -6.287 1.00 88.12 208 ALA A O 1
ATOM 1575 N N . ALA A 1 209 ? 15.888 10.039 -8.179 1.00 90.62 209 ALA A N 1
ATOM 1576 C CA . ALA A 1 209 ? 15.295 8.737 -8.424 1.00 90.62 209 ALA A CA 1
ATOM 1577 C C . ALA A 1 209 ? 16.344 7.718 -8.887 1.00 90.62 209 ALA A C 1
ATOM 1579 O O . ALA A 1 209 ? 17.085 7.934 -9.846 1.00 90.62 209 ALA A O 1
ATOM 1580 N N . ARG A 1 210 ? 16.362 6.565 -8.224 1.00 93.75 210 ARG A N 1
ATOM 1581 C CA . ARG A 1 210 ? 17.199 5.421 -8.566 1.00 93.75 210 ARG A CA 1
ATOM 1582 C C . ARG A 1 210 ? 16.402 4.372 -9.328 1.00 93.75 210 ARG A C 1
ATOM 1584 O O . ARG A 1 210 ? 15.219 4.147 -9.077 1.00 93.75 210 ARG A O 1
ATOM 1591 N N . CYS A 1 211 ? 17.081 3.705 -10.251 1.00 93.56 211 CYS A N 1
ATOM 1592 C CA . CYS A 1 211 ? 16.532 2.606 -11.047 1.00 93.56 211 CYS A CA 1
ATOM 1593 C C . CYS A 1 211 ? 17.584 1.540 -11.382 1.00 93.56 211 CYS A C 1
ATOM 1595 O O . CYS A 1 211 ? 17.398 0.735 -12.289 1.00 93.56 211 CYS A O 1
ATOM 1597 N N . ASP A 1 212 ? 18.713 1.571 -10.678 1.00 94.56 212 ASP A N 1
ATOM 1598 C CA . ASP A 1 212 ? 19.852 0.678 -10.868 1.00 94.56 212 ASP A CA 1
ATOM 1599 C C . ASP A 1 212 ? 19.668 -0.681 -10.175 1.00 94.56 212 ASP A C 1
ATOM 1601 O O . ASP A 1 212 ? 20.432 -1.603 -10.435 1.00 94.56 212 ASP A O 1
ATOM 1605 N N . HIS A 1 213 ? 18.642 -0.827 -9.332 1.00 96.62 213 HIS A N 1
ATOM 1606 C CA . HIS A 1 213 ? 18.251 -2.086 -8.702 1.00 96.62 213 HIS A CA 1
ATOM 1607 C C . HIS A 1 213 ? 16.746 -2.309 -8.838 1.00 96.62 213 HIS A C 1
ATOM 1609 O O . HIS A 1 213 ? 15.960 -1.361 -8.874 1.00 96.62 213 HIS A O 1
ATOM 1615 N N . VAL A 1 214 ? 16.352 -3.578 -8.887 1.00 97.00 214 VAL A N 1
ATOM 1616 C CA . VAL A 1 214 ? 14.958 -4.016 -8.808 1.00 97.00 214 VAL A CA 1
ATOM 1617 C C . VAL A 1 214 ? 14.736 -4.719 -7.476 1.00 97.00 214 VAL A C 1
ATOM 1619 O O . VAL A 1 214 ? 15.599 -5.456 -6.989 1.00 97.00 214 VAL A O 1
ATOM 1622 N N . ALA A 1 215 ? 13.576 -4.484 -6.875 1.00 97.19 215 ALA A N 1
ATOM 1623 C CA . ALA A 1 215 ? 13.245 -5.069 -5.588 1.00 97.19 215 ALA A CA 1
ATOM 1624 C C . ALA A 1 215 ? 12.655 -6.466 -5.781 1.00 97.19 215 ALA A C 1
ATOM 1626 O O . ALA A 1 215 ? 11.859 -6.684 -6.697 1.00 97.19 215 ALA A O 1
ATOM 1627 N N . GLY A 1 216 ? 12.972 -7.400 -4.882 1.00 94.50 216 GLY A N 1
ATOM 1628 C CA . GLY A 1 216 ? 12.349 -8.722 -4.878 1.00 94.50 216 GLY A CA 1
ATOM 1629 C C . GLY A 1 216 ? 10.827 -8.600 -4.821 1.00 94.50 216 GLY A C 1
ATOM 1630 O O . GLY A 1 216 ? 10.116 -9.152 -5.662 1.00 94.50 216 GLY A O 1
ATOM 1631 N N . TYR A 1 217 ? 10.330 -7.789 -3.890 1.00 96.56 217 TYR A N 1
ATOM 1632 C CA . TYR A 1 217 ? 8.903 -7.526 -3.743 1.00 96.56 217 TYR A CA 1
ATOM 1633 C C . TYR A 1 217 ? 8.298 -6.589 -4.796 1.00 96.56 217 TYR A C 1
ATOM 1635 O O . TYR A 1 217 ? 7.092 -6.355 -4.768 1.00 96.56 217 TYR A O 1
ATOM 1643 N N . GLY A 1 218 ? 9.088 -6.099 -5.760 1.00 97.25 218 GLY A N 1
ATOM 1644 C CA . GLY A 1 218 ? 8.680 -5.115 -6.770 1.00 97.25 218 GLY A CA 1
ATOM 1645 C C . GLY A 1 218 ? 7.375 -5.448 -7.505 1.00 97.25 218 GLY A C 1
ATOM 1646 O O . GLY A 1 218 ? 6.667 -4.549 -7.946 1.00 97.25 218 GLY A O 1
ATOM 1647 N N . ALA A 1 219 ? 7.049 -6.738 -7.629 1.00 95.75 219 ALA A N 1
ATOM 1648 C CA . ALA A 1 219 ? 5.878 -7.232 -8.348 1.00 95.75 219 ALA A CA 1
ATOM 1649 C C . ALA A 1 219 ? 4.589 -7.343 -7.511 1.00 95.75 219 ALA A C 1
ATOM 1651 O O . ALA A 1 219 ? 3.563 -7.711 -8.076 1.00 95.75 219 ALA A O 1
ATOM 1652 N N . PHE A 1 220 ? 4.591 -7.059 -6.200 1.00 96.69 220 PHE A N 1
ATOM 1653 C CA . PHE A 1 220 ? 3.392 -7.301 -5.380 1.00 96.69 220 PHE A CA 1
ATOM 1654 C C . PHE A 1 220 ? 2.200 -6.423 -5.794 1.00 96.69 220 PHE A C 1
ATOM 1656 O O . PHE A 1 220 ? 1.073 -6.908 -5.797 1.00 96.69 220 PHE A O 1
ATOM 1663 N N . GLY A 1 221 ? 2.436 -5.160 -6.173 1.00 96.25 221 GLY A N 1
ATOM 1664 C CA . GLY A 1 221 ? 1.382 -4.265 -6.667 1.00 96.25 221 GLY A CA 1
ATOM 1665 C C . GLY A 1 221 ? 0.733 -4.825 -7.932 1.00 96.25 221 GLY A C 1
ATOM 1666 O O . GLY A 1 221 ? -0.487 -4.954 -8.004 1.00 96.25 221 GLY A O 1
ATOM 1667 N N . MET A 1 222 ? 1.561 -5.273 -8.880 1.00 94.94 222 MET A N 1
ATOM 1668 C CA . MET A 1 222 ? 1.097 -5.935 -10.094 1.00 94.94 222 MET A CA 1
ATOM 1669 C C . MET A 1 222 ? 0.340 -7.227 -9.786 1.00 94.94 222 MET A C 1
ATOM 1671 O O . MET A 1 222 ? -0.708 -7.437 -10.367 1.00 94.94 222 MET A O 1
ATOM 1675 N N . LEU A 1 223 ? 0.808 -8.062 -8.853 1.00 91.12 223 LEU A N 1
ATOM 1676 C CA . LEU A 1 223 ? 0.106 -9.291 -8.454 1.00 91.12 223 LEU A CA 1
ATOM 1677 C C . LEU A 1 223 ? -1.316 -9.021 -7.937 1.00 91.12 223 LEU A C 1
ATOM 1679 O O . LEU A 1 223 ? -2.208 -9.826 -8.186 1.00 91.12 223 LEU A O 1
ATOM 1683 N N . LEU A 1 224 ? -1.536 -7.892 -7.254 1.00 90.81 224 LEU A N 1
ATOM 1684 C CA . LEU A 1 224 ? -2.866 -7.470 -6.802 1.00 90.81 224 LEU A CA 1
ATOM 1685 C C . LEU A 1 224 ? -3.737 -6.900 -7.934 1.00 90.81 224 LEU A C 1
ATOM 1687 O O . LEU A 1 224 ? -4.961 -6.958 -7.841 1.00 90.81 224 LEU A O 1
ATOM 1691 N N . ALA A 1 225 ? -3.130 -6.320 -8.972 1.00 90.38 225 ALA A N 1
ATOM 1692 C CA . ALA A 1 225 ? -3.842 -5.748 -10.117 1.00 90.38 225 ALA A CA 1
ATOM 1693 C C . ALA A 1 225 ? -4.152 -6.791 -11.210 1.00 90.38 225 ALA A C 1
ATOM 1695 O O . ALA A 1 225 ? -5.223 -6.762 -11.815 1.00 90.38 225 ALA A O 1
ATOM 1696 N N . ASP A 1 226 ? -3.202 -7.690 -11.469 1.00 90.06 226 ASP A N 1
ATOM 1697 C CA . ASP A 1 226 ? -3.234 -8.773 -12.450 1.00 90.06 226 ASP A CA 1
ATOM 1698 C C . ASP A 1 226 ? -2.202 -9.849 -12.064 1.00 90.06 226 ASP A C 1
ATOM 1700 O O . ASP A 1 226 ? -0.985 -9.680 -12.208 1.00 90.06 226 ASP A O 1
ATOM 1704 N N . GLN A 1 227 ? -2.691 -10.984 -11.560 1.00 82.75 227 GLN A N 1
ATOM 1705 C CA . GLN A 1 227 ? -1.831 -12.056 -11.055 1.00 82.75 227 GLN A CA 1
ATOM 1706 C C . GLN A 1 227 ? -0.901 -12.631 -12.132 1.00 82.75 227 GLN A C 1
ATOM 1708 O O . GLN A 1 227 ? 0.242 -12.974 -11.825 1.00 82.75 227 GLN A O 1
ATOM 1713 N N . ALA A 1 228 ? -1.347 -12.716 -13.389 1.00 80.31 228 ALA A N 1
ATOM 1714 C CA . ALA A 1 228 ? -0.556 -13.293 -14.473 1.00 80.31 228 ALA A CA 1
ATOM 1715 C C . ALA A 1 228 ? 0.616 -12.377 -14.857 1.00 80.31 228 ALA A C 1
ATOM 1717 O O . ALA A 1 228 ? 1.770 -12.820 -14.900 1.00 80.31 228 ALA A O 1
ATOM 1718 N N . ALA A 1 229 ? 0.350 -11.086 -15.068 1.00 83.38 229 ALA A N 1
ATOM 1719 C CA . ALA A 1 229 ? 1.389 -10.091 -15.316 1.00 83.38 229 ALA A CA 1
ATOM 1720 C C . ALA A 1 229 ? 2.331 -9.960 -14.108 1.00 83.38 229 ALA A C 1
ATOM 1722 O O . ALA A 1 229 ? 3.552 -9.882 -14.276 1.00 83.38 229 ALA A O 1
ATOM 1723 N N . GLY A 1 230 ? 1.790 -9.998 -12.888 1.00 86.38 230 GLY A N 1
ATOM 1724 C CA . GLY A 1 230 ? 2.572 -9.963 -11.654 1.00 86.38 230 GLY A CA 1
ATOM 1725 C C . GLY A 1 230 ? 3.513 -11.158 -11.523 1.00 86.38 230 GLY A C 1
ATOM 1726 O O . GLY A 1 230 ? 4.700 -10.979 -11.244 1.00 86.38 230 GLY A O 1
ATOM 1727 N N . ALA A 1 231 ? 3.025 -12.369 -11.800 1.00 86.56 231 ALA A N 1
ATOM 1728 C CA . ALA A 1 231 ? 3.833 -13.585 -11.788 1.00 86.56 231 ALA A CA 1
ATOM 1729 C C . ALA A 1 231 ? 4.932 -13.553 -12.860 1.00 86.56 231 ALA A C 1
ATOM 1731 O O . ALA A 1 231 ? 6.064 -13.959 -12.588 1.00 86.56 231 ALA A O 1
ATOM 1732 N N . ALA A 1 232 ? 4.636 -13.018 -14.048 1.00 86.00 232 ALA A N 1
ATOM 1733 C CA . ALA A 1 232 ? 5.621 -12.822 -15.108 1.00 86.00 232 ALA A CA 1
ATOM 1734 C C . ALA A 1 232 ? 6.760 -11.884 -14.666 1.00 86.00 232 ALA A C 1
ATOM 1736 O O . ALA A 1 232 ? 7.938 -12.227 -14.808 1.00 86.00 232 ALA A O 1
ATOM 1737 N N . TRP A 1 233 ? 6.430 -10.733 -14.074 1.00 93.25 233 TRP A N 1
ATOM 1738 C CA . TRP A 1 233 ? 7.426 -9.803 -13.531 1.00 93.25 233 TRP A CA 1
ATOM 1739 C C . TRP A 1 233 ? 8.217 -10.396 -12.366 1.00 93.25 233 TRP A C 1
ATOM 1741 O O . TRP A 1 233 ? 9.440 -10.268 -12.345 1.00 93.25 233 TRP A O 1
ATOM 1751 N N . LEU A 1 234 ? 7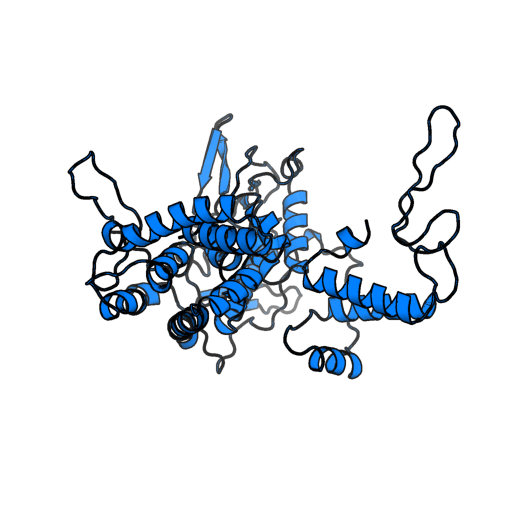.560 -11.101 -11.444 1.00 92.38 234 LEU A N 1
ATOM 1752 C CA . LEU A 1 234 ? 8.232 -11.795 -10.345 1.00 92.38 234 LEU A CA 1
ATOM 1753 C C . LEU A 1 234 ? 9.212 -12.856 -10.864 1.00 92.38 234 LEU A C 1
ATOM 1755 O O . LEU A 1 234 ? 10.344 -12.945 -10.386 1.00 92.38 234 LEU A O 1
ATOM 1759 N N . HIS A 1 235 ? 8.802 -13.641 -11.862 1.00 89.00 235 HIS A N 1
ATOM 1760 C CA . HIS A 1 235 ? 9.663 -14.631 -12.501 1.00 89.00 235 HIS A CA 1
ATOM 1761 C C . HIS A 1 235 ? 10.880 -13.981 -13.169 1.00 89.00 235 HIS A C 1
ATOM 1763 O O . HIS A 1 235 ? 12.000 -14.480 -13.021 1.00 89.00 235 HIS A O 1
ATOM 1769 N N . SER A 1 236 ? 10.681 -12.854 -13.858 1.00 89.38 236 SER A N 1
ATOM 1770 C CA . SER A 1 236 ? 11.778 -12.080 -14.440 1.00 89.38 236 SER A CA 1
ATOM 1771 C C . SER A 1 236 ? 12.754 -11.602 -13.358 1.00 89.38 236 SER A C 1
ATOM 1773 O O . SER A 1 236 ? 13.955 -11.837 -13.491 1.00 89.38 236 SER A O 1
ATOM 1775 N N . THR A 1 237 ? 12.256 -11.055 -12.243 1.00 90.94 237 THR A N 1
ATOM 1776 C CA . THR A 1 237 ? 13.090 -10.617 -11.110 1.00 90.94 237 THR A CA 1
ATOM 1777 C C . THR A 1 237 ? 13.907 -11.777 -10.531 1.00 90.94 237 THR A C 1
ATOM 1779 O O . THR A 1 237 ? 15.111 -11.654 -10.317 1.00 90.94 237 THR A O 1
ATOM 1782 N N . LEU A 1 238 ? 13.283 -12.940 -10.320 1.00 88.19 238 LEU A N 1
ATOM 1783 C CA . LEU A 1 238 ? 13.953 -14.147 -9.813 1.00 88.19 238 LEU A CA 1
ATOM 1784 C C . LEU A 1 238 ? 15.023 -14.695 -10.768 1.00 88.19 238 LEU A C 1
ATOM 1786 O O . LEU A 1 238 ? 15.963 -15.368 -10.334 1.00 88.19 238 LEU A O 1
ATOM 1790 N N . SER A 1 239 ? 14.859 -14.433 -12.062 1.00 88.56 239 SER A N 1
ATOM 1791 C CA . SER A 1 239 ? 15.763 -14.883 -13.120 1.00 88.56 239 SER A CA 1
ATOM 1792 C C . SER A 1 239 ? 16.883 -13.882 -13.407 1.00 88.56 239 SER A C 1
ATOM 1794 O O . SER A 1 239 ? 17.888 -14.269 -13.998 1.00 88.56 239 SER A O 1
ATOM 1796 N N . ALA A 1 240 ? 16.749 -12.634 -12.945 1.00 88.88 240 ALA A N 1
ATOM 1797 C CA . ALA A 1 240 ? 17.701 -11.546 -13.167 1.00 88.88 240 ALA A CA 1
ATOM 1798 C C . ALA A 1 240 ? 19.106 -11.859 -12.634 1.00 88.88 240 ALA A C 1
ATOM 1800 O O . ALA A 1 240 ? 20.110 -11.514 -13.251 1.00 88.88 240 ALA A O 1
ATOM 1801 N N . HIS A 1 241 ? 19.184 -12.540 -11.489 1.00 92.94 241 HIS A N 1
ATOM 1802 C CA . HIS A 1 241 ? 20.443 -12.967 -10.894 1.00 92.94 241 HIS A CA 1
ATOM 1803 C C . HIS A 1 241 ? 20.252 -14.264 -10.104 1.00 92.94 241 HIS A C 1
ATOM 1805 O O . HIS A 1 241 ? 19.251 -14.452 -9.414 1.00 92.94 241 HIS A O 1
ATOM 1811 N N . ARG A 1 242 ? 21.245 -15.166 -10.132 1.00 88.25 242 ARG A N 1
ATOM 1812 C CA . ARG A 1 242 ? 21.167 -16.460 -9.421 1.00 88.25 242 ARG A CA 1
ATOM 1813 C C . ARG A 1 242 ? 20.899 -16.306 -7.919 1.00 88.25 242 ARG A C 1
ATOM 1815 O O . ARG A 1 242 ? 20.201 -17.132 -7.347 1.00 88.25 242 ARG A O 1
ATOM 1822 N N . GLY A 1 243 ? 21.425 -15.239 -7.315 1.00 89.12 243 GLY A N 1
ATOM 1823 C CA . GLY A 1 243 ? 21.271 -14.929 -5.892 1.00 89.12 243 GLY A CA 1
ATOM 1824 C C . GLY A 1 243 ? 19.869 -14.467 -5.494 1.00 89.12 243 GLY A C 1
ATOM 1825 O O . GLY A 1 243 ? 19.579 -14.442 -4.306 1.00 89.12 243 GLY A O 1
ATOM 1826 N N . MET A 1 244 ? 18.984 -14.165 -6.453 1.00 89.88 244 MET A N 1
ATOM 1827 C CA . MET A 1 244 ? 17.579 -13.849 -6.157 1.00 89.88 244 MET A CA 1
ATOM 1828 C C . MET A 1 244 ? 16.777 -15.065 -5.697 1.00 89.88 244 MET A C 1
ATOM 1830 O O . MET A 1 244 ? 15.706 -14.909 -5.112 1.00 89.88 244 MET A O 1
ATOM 1834 N N . ARG A 1 245 ? 17.298 -16.275 -5.930 1.00 89.62 245 ARG A N 1
ATOM 1835 C CA . ARG A 1 245 ? 16.726 -17.539 -5.466 1.00 89.62 245 ARG A CA 1
ATOM 1836 C C . ARG A 1 245 ? 17.607 -18.107 -4.364 1.00 89.62 245 ARG A C 1
ATOM 1838 O O . ARG A 1 245 ? 18.755 -18.475 -4.599 1.00 89.62 245 ARG A O 1
ATOM 1845 N N . THR A 1 246 ? 17.055 -18.197 -3.165 1.00 85.19 246 THR A N 1
ATOM 1846 C CA . THR A 1 246 ? 17.733 -18.733 -1.981 1.00 85.19 246 THR A CA 1
ATOM 1847 C C . THR A 1 246 ? 17.009 -19.980 -1.479 1.00 85.19 246 THR A C 1
ATOM 1849 O O . THR A 1 246 ? 15.869 -20.246 -1.866 1.00 85.19 246 THR A O 1
ATOM 1852 N N . ALA A 1 247 ? 17.632 -20.717 -0.557 1.00 86.69 247 ALA A N 1
ATOM 1853 C CA . ALA A 1 247 ? 16.969 -21.815 0.154 1.00 86.69 247 ALA A CA 1
ATOM 1854 C C . ALA A 1 247 ? 15.713 -21.362 0.932 1.00 86.69 247 ALA A C 1
ATOM 1856 O O . ALA A 1 247 ? 14.858 -22.179 1.253 1.00 86.69 247 ALA A O 1
ATOM 1857 N N . TRP A 1 248 ? 15.580 -20.058 1.190 1.00 83.62 248 TRP A N 1
ATOM 1858 C CA . TRP A 1 248 ? 14.458 -19.437 1.893 1.00 83.62 248 TRP A CA 1
ATOM 1859 C C . TRP A 1 248 ? 13.521 -18.677 0.939 1.00 83.62 248 TRP A C 1
ATOM 1861 O O . TRP A 1 248 ? 12.739 -17.827 1.367 1.00 83.62 248 TRP A O 1
ATOM 1871 N N . GLY A 1 249 ? 13.611 -18.934 -0.370 1.00 85.88 249 GLY A N 1
ATOM 1872 C CA . GLY A 1 249 ? 12.839 -18.266 -1.420 1.00 85.88 249 GLY A CA 1
ATOM 1873 C C . GLY A 1 249 ? 13.525 -17.008 -1.964 1.00 85.88 249 GLY A C 1
ATOM 1874 O O . GLY A 1 249 ? 14.743 -16.963 -2.103 1.00 85.88 249 GLY A O 1
ATOM 1875 N N . LEU A 1 250 ? 12.732 -15.986 -2.278 1.00 86.56 250 LEU A N 1
ATOM 1876 C CA . LEU A 1 250 ? 13.175 -14.718 -2.875 1.00 86.56 250 LEU A CA 1
ATOM 1877 C C . LEU A 1 250 ? 14.171 -13.927 -1.995 1.00 86.56 250 LEU A C 1
ATOM 1879 O O . LEU A 1 250 ? 13.950 -13.826 -0.788 1.00 86.56 250 LEU A O 1
ATOM 1883 N N . ALA A 1 251 ? 15.235 -13.374 -2.580 1.00 89.75 251 ALA A N 1
ATOM 1884 C CA . ALA A 1 251 ? 16.132 -12.420 -1.910 1.00 89.75 251 ALA A CA 1
ATOM 1885 C C . ALA A 1 251 ? 15.604 -10.973 -1.976 1.00 89.75 251 ALA A C 1
ATOM 1887 O O . ALA A 1 251 ? 14.685 -10.677 -2.735 1.00 89.75 251 ALA A O 1
ATOM 1888 N N . GLU A 1 252 ? 16.200 -10.069 -1.198 1.00 94.81 252 GLU A N 1
ATOM 1889 C CA . GLU A 1 252 ? 15.762 -8.673 -1.059 1.00 94.81 252 GLU A CA 1
ATOM 1890 C C . GLU A 1 252 ? 15.699 -7.885 -2.382 1.00 94.81 252 GLU A C 1
ATOM 1892 O O . GLU A 1 252 ? 14.694 -7.233 -2.668 1.00 94.81 252 GLU A O 1
ATOM 1897 N N . SER A 1 253 ? 16.771 -7.902 -3.180 1.00 97.19 253 SER A N 1
ATOM 1898 C CA . SER A 1 253 ? 16.905 -7.099 -4.405 1.00 97.19 253 SER A CA 1
ATOM 1899 C C . SER A 1 253 ? 18.074 -7.580 -5.271 1.00 97.19 253 SER A C 1
ATOM 1901 O O . SER A 1 253 ? 18.954 -8.311 -4.801 1.00 97.19 253 SER A O 1
ATOM 1903 N N . CYS A 1 254 ? 18.124 -7.134 -6.526 1.00 96.69 254 CYS A N 1
ATOM 1904 C CA . CYS A 1 254 ? 19.305 -7.278 -7.377 1.00 96.69 254 CYS A CA 1
ATOM 1905 C C . CYS A 1 254 ? 19.543 -6.052 -8.248 1.00 96.69 254 CYS A C 1
ATOM 1907 O O . CYS A 1 254 ? 18.611 -5.311 -8.565 1.00 96.69 254 CYS A O 1
ATOM 1909 N N . ALA A 1 255 ? 20.795 -5.867 -8.665 1.00 96.62 255 ALA A N 1
ATOM 1910 C CA . ALA A 1 255 ? 21.142 -4.865 -9.660 1.00 96.62 255 ALA A CA 1
ATOM 1911 C C . ALA A 1 255 ? 20.384 -5.146 -10.968 1.00 96.62 255 ALA A C 1
ATOM 1913 O O . ALA A 1 255 ? 20.208 -6.301 -11.367 1.00 96.62 255 ALA A O 1
ATOM 1914 N N . ALA A 1 256 ? 19.915 -4.092 -11.634 1.00 95.31 256 ALA A N 1
ATOM 1915 C CA . ALA A 1 256 ? 19.119 -4.192 -12.857 1.00 95.31 256 ALA A CA 1
ATOM 1916 C C . ALA A 1 256 ? 19.910 -4.791 -14.035 1.00 95.31 256 ALA A C 1
ATOM 1918 O O . ALA A 1 256 ? 19.320 -5.356 -14.950 1.00 95.31 256 ALA A O 1
ATOM 1919 N N . ASP A 1 257 ? 21.238 -4.701 -13.998 1.00 93.56 257 ASP A N 1
ATOM 1920 C CA . ASP A 1 257 ? 22.144 -5.340 -14.956 1.00 93.56 257 ASP A CA 1
ATOM 1921 C C . ASP A 1 257 ? 22.474 -6.805 -14.601 1.00 93.56 257 ASP A C 1
ATOM 1923 O O . ASP A 1 257 ? 23.208 -7.471 -15.331 1.00 93.56 257 ASP A O 1
ATOM 1927 N N . GLY A 1 258 ? 21.947 -7.316 -13.482 1.00 93.12 258 GLY A N 1
ATOM 1928 C CA . GLY A 1 258 ? 22.209 -8.665 -12.988 1.00 93.12 258 GLY A CA 1
ATOM 1929 C C . GLY A 1 258 ? 23.606 -8.859 -12.391 1.00 93.12 258 GLY A C 1
ATOM 1930 O O . GLY A 1 258 ? 23.997 -9.999 -12.151 1.00 93.12 258 GLY A O 1
ATOM 1931 N N . SER A 1 259 ? 24.375 -7.795 -12.138 1.00 93.50 259 SER A N 1
ATOM 1932 C CA . SER A 1 259 ? 25.752 -7.892 -11.623 1.00 93.50 259 SER A CA 1
ATOM 1933 C C . SER A 1 259 ? 25.841 -8.369 -10.170 1.00 93.50 259 SER A C 1
ATOM 1935 O O . SER A 1 259 ? 26.844 -8.964 -9.771 1.00 93.50 259 SER A O 1
ATOM 1937 N N . SER A 1 260 ? 24.803 -8.127 -9.366 1.00 94.44 260 SER A N 1
ATOM 1938 C CA . SER A 1 260 ? 24.778 -8.477 -7.945 1.00 94.44 260 SER A CA 1
ATOM 1939 C C . SER A 1 260 ? 23.357 -8.700 -7.425 1.00 94.44 260 SER A C 1
ATOM 1941 O O . SER A 1 260 ? 22.379 -8.241 -8.014 1.00 94.44 260 SER A O 1
ATOM 1943 N N . ALA A 1 261 ? 23.242 -9.406 -6.298 1.00 95.25 261 ALA A N 1
ATOM 1944 C CA . ALA A 1 261 ? 22.021 -9.478 -5.500 1.00 95.25 261 ALA A CA 1
ATOM 1945 C C . ALA A 1 261 ? 22.334 -9.141 -4.043 1.00 95.25 261 ALA A C 1
ATOM 1947 O O . ALA A 1 261 ? 23.408 -9.491 -3.551 1.00 95.25 261 ALA A O 1
ATOM 1948 N N . CYS A 1 262 ? 21.395 -8.489 -3.361 1.00 95.31 262 CYS A N 1
ATOM 1949 C CA . CYS A 1 262 ? 21.500 -8.193 -1.940 1.00 95.31 262 CYS A CA 1
ATOM 1950 C C . CYS A 1 262 ? 21.300 -9.487 -1.130 1.00 95.31 262 CYS A C 1
ATOM 1952 O O . CYS A 1 262 ? 20.217 -10.078 -1.198 1.00 95.31 262 CYS A O 1
ATOM 1954 N N . PRO A 1 263 ? 22.308 -9.954 -0.364 1.00 91.38 263 PRO A N 1
ATOM 1955 C CA . PRO A 1 263 ? 22.230 -11.196 0.404 1.00 91.38 263 PRO A CA 1
ATOM 1956 C C . PRO A 1 263 ? 21.458 -10.996 1.722 1.00 91.38 263 PRO A C 1
ATOM 1958 O O . PRO A 1 263 ? 21.920 -11.378 2.794 1.00 91.38 263 PRO A O 1
ATOM 1961 N N . LEU A 1 264 ? 20.278 -10.378 1.643 1.00 92.50 264 LEU A N 1
ATOM 1962 C CA . LEU A 1 264 ? 19.407 -10.066 2.771 1.00 92.50 264 LEU A CA 1
ATOM 1963 C C . LEU A 1 264 ? 18.027 -10.697 2.562 1.00 92.50 264 LEU A C 1
ATOM 1965 O O . LEU A 1 264 ? 17.551 -10.850 1.435 1.00 92.50 264 LEU A O 1
ATOM 1969 N N . LEU A 1 265 ? 17.386 -11.062 3.670 1.00 91.69 265 LEU A N 1
ATOM 1970 C CA . LEU A 1 265 ? 16.000 -11.509 3.704 1.00 91.69 265 LEU A CA 1
ATOM 1971 C C . LEU A 1 265 ? 15.245 -10.623 4.693 1.00 91.69 265 LEU A C 1
ATOM 1973 O O . LEU A 1 265 ? 15.583 -10.590 5.876 1.00 91.69 265 LEU A O 1
ATOM 1977 N N . THR A 1 266 ? 14.217 -9.932 4.214 1.00 92.31 266 THR A N 1
ATOM 1978 C CA . THR A 1 266 ? 13.327 -9.118 5.046 1.00 92.31 266 THR A CA 1
ATOM 1979 C C . THR A 1 266 ? 11.875 -9.553 4.860 1.00 92.31 266 THR A C 1
ATOM 1981 O O . THR A 1 266 ? 11.536 -10.269 3.912 1.00 92.31 266 THR A O 1
ATOM 1984 N N . TRP A 1 267 ? 11.003 -9.143 5.783 1.00 91.88 267 TRP A N 1
ATOM 1985 C CA . TRP A 1 267 ? 9.560 -9.331 5.622 1.00 91.88 267 TRP A CA 1
ATOM 1986 C C . TRP A 1 267 ? 9.041 -8.512 4.436 1.00 91.88 267 TRP A C 1
ATOM 1988 O O . TRP A 1 267 ? 8.342 -9.054 3.582 1.00 91.88 267 TRP A O 1
ATOM 1998 N N . ASP A 1 268 ? 9.452 -7.252 4.334 1.00 90.62 268 ASP A N 1
ATOM 1999 C CA . ASP A 1 268 ? 9.103 -6.323 3.259 1.00 90.62 268 ASP A CA 1
ATOM 2000 C C . ASP A 1 268 ? 9.448 -6.890 1.878 1.00 90.62 268 ASP A C 1
ATOM 2002 O O . ASP A 1 268 ? 8.586 -6.936 1.001 1.00 90.62 268 ASP A O 1
ATOM 2006 N N . GLY A 1 269 ? 10.663 -7.422 1.716 1.00 87.25 269 GLY A N 1
ATOM 2007 C CA . GLY A 1 269 ? 11.169 -7.982 0.464 1.00 87.25 269 GLY A CA 1
ATOM 2008 C C . GLY A 1 269 ? 10.554 -9.324 0.052 1.00 87.25 269 GLY A C 1
ATOM 2009 O O . GLY A 1 269 ? 10.840 -9.803 -1.046 1.00 87.25 269 GLY A O 1
ATOM 2010 N N . LYS A 1 270 ? 9.734 -9.962 0.905 1.00 87.94 270 LYS A N 1
ATOM 2011 C CA . LYS A 1 270 ? 9.266 -11.347 0.693 1.00 87.94 270 LYS A CA 1
ATOM 2012 C C . LYS A 1 270 ? 7.800 -11.583 1.034 1.00 87.94 270 LYS A C 1
ATOM 2014 O O . LYS A 1 270 ? 7.048 -12.082 0.202 1.00 87.94 270 LYS A O 1
ATOM 2019 N N . ALA A 1 271 ? 7.394 -11.294 2.265 1.00 88.56 271 ALA A N 1
ATOM 2020 C CA . ALA A 1 271 ? 6.069 -11.641 2.771 1.00 88.56 271 ALA A CA 1
ATOM 2021 C C . ALA A 1 271 ? 4.957 -10.841 2.084 1.00 88.56 271 ALA A C 1
ATOM 2023 O O . ALA A 1 271 ? 3.852 -11.343 1.923 1.00 88.56 271 ALA A O 1
ATOM 2024 N N . THR A 1 272 ? 5.264 -9.633 1.616 1.00 92.31 272 THR A N 1
ATOM 2025 C CA . THR A 1 272 ? 4.360 -8.810 0.799 1.00 92.31 272 THR A CA 1
ATOM 2026 C C . THR A 1 272 ? 3.985 -9.505 -0.513 1.00 92.31 272 THR A C 1
ATOM 2028 O O . THR A 1 272 ? 2.818 -9.498 -0.891 1.00 92.31 272 THR A O 1
ATOM 2031 N N . VAL A 1 273 ? 4.940 -10.183 -1.164 1.00 91.44 273 VAL A N 1
ATOM 2032 C CA . VAL A 1 273 ? 4.690 -11.005 -2.359 1.00 91.44 273 VAL A CA 1
ATOM 2033 C C . VAL A 1 273 ? 3.807 -12.193 -2.016 1.00 91.44 273 VAL A C 1
ATOM 2035 O O . VAL A 1 273 ? 2.855 -12.458 -2.738 1.00 91.44 273 VAL A O 1
ATOM 2038 N N . VAL A 1 274 ? 4.088 -12.887 -0.908 1.00 88.50 274 VAL A N 1
ATOM 2039 C CA . VAL A 1 274 ? 3.259 -14.018 -0.454 1.00 88.50 274 VAL A CA 1
ATOM 2040 C C . VAL A 1 274 ? 1.820 -13.564 -0.222 1.00 88.50 274 VAL A C 1
ATOM 2042 O O . VAL A 1 274 ? 0.897 -14.183 -0.741 1.00 88.50 274 VAL A O 1
ATOM 2045 N N . LEU A 1 275 ? 1.626 -12.453 0.492 1.00 87.06 275 LEU A N 1
ATOM 2046 C CA . LEU A 1 275 ? 0.299 -11.884 0.713 1.00 87.06 275 LEU A CA 1
ATOM 2047 C C . LEU A 1 275 ? -0.379 -11.493 -0.603 1.00 87.06 275 LEU A C 1
ATOM 2049 O O . LEU A 1 275 ? -1.553 -11.793 -0.772 1.00 87.06 275 LEU A O 1
ATOM 2053 N N . ALA A 1 276 ? 0.338 -10.877 -1.547 1.00 90.06 276 ALA A N 1
ATOM 2054 C CA . ALA A 1 276 ? -0.229 -10.506 -2.843 1.00 90.06 276 ALA A CA 1
ATOM 2055 C C . ALA A 1 276 ? -0.628 -11.720 -3.697 1.00 90.06 276 ALA A C 1
ATOM 2057 O O . ALA A 1 276 ? -1.680 -11.693 -4.329 1.00 90.06 276 ALA A O 1
ATOM 2058 N N . VAL A 1 277 ? 0.167 -12.797 -3.683 1.00 84.06 277 VAL A N 1
ATOM 2059 C CA . VAL A 1 277 ? -0.179 -14.065 -4.354 1.00 84.06 277 VAL A CA 1
ATOM 2060 C C . VAL A 1 277 ? -1.467 -14.655 -3.778 1.00 84.06 277 VAL A C 1
ATOM 2062 O O . VAL A 1 277 ? -2.282 -15.168 -4.534 1.00 84.06 277 VAL A O 1
ATOM 2065 N N . LEU A 1 278 ? -1.685 -14.525 -2.467 1.00 84.12 278 LEU A N 1
ATOM 2066 C CA . LEU A 1 278 ? -2.924 -14.935 -1.796 1.00 84.12 278 LEU A CA 1
ATOM 2067 C C . LEU A 1 278 ? -4.094 -13.947 -2.004 1.00 84.12 278 LEU A C 1
ATOM 2069 O O . LEU A 1 278 ? -5.131 -14.092 -1.366 1.00 84.12 278 LEU A O 1
ATOM 2073 N N . GLY A 1 279 ? -3.940 -12.926 -2.857 1.00 81.00 279 GLY A N 1
ATOM 2074 C CA . GLY A 1 279 ? -4.969 -11.912 -3.124 1.00 81.00 279 GLY A CA 1
ATOM 2075 C C . GLY A 1 279 ? -5.054 -10.786 -2.084 1.00 81.00 279 GLY A C 1
ATOM 2076 O O . GLY A 1 279 ? -5.956 -9.949 -2.140 1.00 81.00 279 GLY A O 1
ATOM 2077 N N . GLY A 1 280 ? -4.113 -10.731 -1.139 1.00 89.25 280 GLY A N 1
ATOM 2078 C CA . GLY A 1 280 ? -4.144 -9.816 -0.001 1.00 89.25 280 GLY A CA 1
ATOM 2079 C C . GLY A 1 280 ? -5.258 -10.152 0.998 1.00 89.25 280 GLY A C 1
ATOM 2080 O O . GLY A 1 280 ? -5.900 -11.194 0.939 1.00 89.25 280 GLY A O 1
ATOM 2081 N N . LEU A 1 281 ? -5.496 -9.249 1.948 1.00 91.38 281 LEU A N 1
ATOM 2082 C CA . LEU A 1 281 ? -6.540 -9.400 2.970 1.00 91.38 281 LEU A CA 1
ATOM 2083 C C . LEU A 1 281 ? -7.844 -8.683 2.604 1.00 91.38 281 LEU A C 1
ATOM 2085 O O . LEU A 1 281 ? -8.813 -8.768 3.356 1.00 91.38 281 LEU A O 1
ATOM 2089 N N . GLY A 1 282 ? -7.886 -7.971 1.472 1.00 87.62 282 GLY A N 1
ATOM 2090 C CA . GLY A 1 282 ? -8.984 -7.072 1.113 1.00 87.62 282 GLY A CA 1
ATOM 2091 C C . GLY A 1 282 ? -10.359 -7.742 1.141 1.00 87.62 282 GLY A C 1
ATOM 2092 O O . GLY A 1 282 ? -11.265 -7.223 1.784 1.00 87.62 282 GLY A O 1
ATOM 2093 N N . GLY A 1 283 ? -10.512 -8.914 0.515 1.00 86.31 283 GLY A N 1
ATOM 2094 C CA . GLY A 1 283 ? -11.799 -9.621 0.464 1.00 86.31 283 GLY A CA 1
ATOM 2095 C C . GLY A 1 283 ? -12.331 -10.006 1.848 1.00 86.31 283 GLY A C 1
ATOM 2096 O O . GLY A 1 283 ? -13.464 -9.681 2.200 1.00 86.31 283 GLY A O 1
ATOM 2097 N N . ALA A 1 284 ? -11.495 -10.635 2.678 1.00 88.44 284 ALA A N 1
ATOM 2098 C CA . ALA A 1 284 ? -11.874 -10.995 4.044 1.00 88.44 284 ALA A CA 1
ATOM 2099 C C . ALA A 1 284 ? -12.124 -9.755 4.919 1.00 88.44 284 ALA A C 1
ATOM 2101 O O . ALA A 1 284 ? -13.108 -9.697 5.652 1.00 88.44 284 ALA A O 1
ATOM 2102 N N . MET A 1 285 ? -11.280 -8.731 4.787 1.00 93.94 285 MET A N 1
ATOM 2103 C CA . MET A 1 285 ? -11.428 -7.471 5.507 1.00 93.94 285 MET A CA 1
ATOM 2104 C C . MET A 1 285 ? -12.747 -6.766 5.174 1.00 93.94 285 MET A C 1
ATOM 2106 O O . MET A 1 285 ? -13.397 -6.249 6.076 1.00 93.94 285 MET A O 1
ATOM 2110 N N . GLN A 1 286 ? -13.177 -6.774 3.907 1.00 94.25 286 GLN A N 1
ATOM 2111 C CA . GLN A 1 286 ? -14.479 -6.234 3.512 1.00 94.25 286 GLN A CA 1
ATOM 2112 C C . GLN A 1 286 ? -15.620 -6.926 4.256 1.00 94.25 286 GLN A C 1
ATOM 2114 O O . GLN A 1 286 ? -16.459 -6.229 4.822 1.00 94.25 286 GLN A O 1
ATOM 2119 N N . ARG A 1 287 ? -15.636 -8.269 4.294 1.00 95.88 287 ARG A N 1
ATOM 2120 C CA . ARG A 1 287 ? -16.670 -9.030 5.020 1.00 95.88 287 ARG A CA 1
ATOM 2121 C C . ARG A 1 287 ? -16.740 -8.598 6.484 1.00 95.88 287 ARG A C 1
ATOM 2123 O O . ARG A 1 287 ? -17.796 -8.183 6.950 1.00 95.88 287 ARG A O 1
ATOM 2130 N N . TYR A 1 288 ? -15.598 -8.585 7.167 1.00 97.38 288 TYR A N 1
ATOM 2131 C CA . TYR A 1 288 ? -15.519 -8.193 8.576 1.00 97.38 288 TYR A CA 1
ATOM 2132 C C . TYR A 1 288 ? -15.951 -6.743 8.816 1.00 97.38 288 TYR A C 1
ATOM 2134 O O . TYR A 1 288 ? -16.686 -6.460 9.760 1.00 97.38 288 TYR A O 1
ATOM 2142 N N . MET A 1 289 ? -15.546 -5.819 7.942 1.00 97.69 289 MET A N 1
ATOM 2143 C CA . MET A 1 289 ? -15.951 -4.418 8.039 1.00 97.69 289 MET A CA 1
ATOM 2144 C C . MET A 1 289 ? -17.449 -4.224 7.783 1.00 97.69 289 MET A C 1
ATOM 2146 O O . MET A 1 289 ? -18.029 -3.306 8.356 1.00 97.69 289 MET A O 1
ATOM 2150 N N . VAL A 1 290 ? -18.078 -5.043 6.934 1.00 97.25 290 VAL A N 1
ATOM 2151 C CA . VAL A 1 290 ? -19.536 -5.023 6.724 1.00 97.25 290 VAL A CA 1
ATOM 2152 C C . VAL A 1 290 ? -20.257 -5.517 7.976 1.00 97.25 290 VAL A C 1
ATOM 2154 O O . VAL A 1 290 ? -21.165 -4.839 8.452 1.00 97.25 290 VAL A O 1
ATOM 2157 N N . GLU A 1 291 ? -19.823 -6.643 8.546 1.00 97.19 291 GLU A N 1
ATOM 2158 C CA . GLU A 1 291 ? -20.389 -7.194 9.787 1.00 97.19 291 GLU A CA 1
ATOM 2159 C C . GLU A 1 291 ? -20.329 -6.198 10.951 1.00 97.19 291 GLU A C 1
ATOM 2161 O O . GLU A 1 291 ? -21.289 -6.067 11.709 1.00 97.19 291 GLU A O 1
ATOM 2166 N N . ASP A 1 292 ? -19.221 -5.465 11.065 1.00 98.06 292 ASP A N 1
ATOM 2167 C CA . ASP A 1 292 ? -19.002 -4.502 12.145 1.00 98.06 292 ASP A CA 1
ATOM 2168 C C . ASP A 1 292 ? -19.547 -3.092 11.816 1.00 98.06 292 ASP A C 1
ATOM 2170 O O . ASP A 1 292 ? -19.350 -2.155 12.593 1.00 98.06 292 ASP A O 1
ATOM 2174 N N . GLY A 1 293 ? -20.216 -2.904 10.669 1.00 98.06 293 GLY A N 1
ATOM 2175 C CA . GLY A 1 293 ? -20.806 -1.618 10.263 1.00 98.06 293 GLY A CA 1
ATOM 2176 C C . GLY A 1 293 ? -19.788 -0.513 9.937 1.00 98.06 293 GLY A C 1
ATOM 2177 O O . GLY A 1 293 ? -20.099 0.675 10.029 1.00 98.06 293 GLY A O 1
ATOM 2178 N N . LEU A 1 294 ? -18.558 -0.884 9.576 1.00 98.38 294 LEU A N 1
ATOM 2179 C CA . LEU A 1 294 ? -17.448 0.025 9.265 1.00 98.38 294 LEU A CA 1
ATOM 2180 C C . LEU A 1 294 ? -17.317 0.325 7.764 1.00 98.38 294 LEU A C 1
ATOM 2182 O O . LEU A 1 294 ? -16.744 1.355 7.391 1.00 98.38 294 LEU A O 1
ATOM 2186 N N . TYR A 1 295 ? -17.811 -0.570 6.902 1.00 98.00 295 TYR A N 1
ATOM 2187 C CA . TYR A 1 295 ? -17.556 -0.512 5.460 1.00 98.00 295 TYR A CA 1
ATOM 2188 C C . TYR A 1 295 ? -18.181 0.715 4.779 1.00 98.00 295 TYR A C 1
ATOM 2190 O O . TYR A 1 295 ? -17.486 1.395 4.028 1.00 98.00 295 TYR A O 1
ATOM 2198 N N . ASP A 1 296 ? -19.422 1.084 5.109 1.00 97.94 296 ASP A N 1
ATOM 2199 C CA . ASP A 1 296 ? -20.096 2.251 4.511 1.00 97.94 296 ASP A CA 1
ATOM 2200 C C . ASP A 1 296 ? -19.307 3.549 4.728 1.00 97.94 296 ASP A C 1
ATOM 2202 O O . ASP A 1 296 ? -19.197 4.413 3.853 1.00 97.94 296 ASP A O 1
ATOM 2206 N N . ARG A 1 297 ? -18.707 3.694 5.916 1.00 97.75 297 ARG A N 1
ATOM 2207 C CA . ARG A 1 297 ? -17.879 4.856 6.230 1.00 97.75 297 ARG A CA 1
ATOM 2208 C C . ARG A 1 297 ? -16.546 4.811 5.489 1.00 97.75 297 ARG A C 1
ATOM 2210 O O . ARG A 1 297 ? -16.126 5.845 4.972 1.00 97.75 297 ARG A O 1
ATOM 2217 N N . PHE A 1 298 ? -15.910 3.642 5.407 1.00 98.25 298 PHE A N 1
ATOM 2218 C CA . PHE A 1 298 ? -14.710 3.437 4.591 1.00 98.25 298 PHE A CA 1
ATOM 2219 C C . PHE A 1 298 ? -14.957 3.828 3.127 1.00 98.25 298 PHE A C 1
ATOM 2221 O O . PHE A 1 298 ? -14.234 4.668 2.590 1.00 98.25 298 PHE A O 1
ATOM 2228 N N . GLU A 1 299 ? -16.016 3.301 2.512 1.00 96.88 299 GLU A N 1
ATOM 2229 C CA . GLU A 1 299 ? -16.404 3.627 1.139 1.00 96.88 299 GLU A CA 1
ATOM 2230 C C . GLU A 1 299 ? -16.682 5.125 0.979 1.00 96.88 299 GLU A C 1
ATOM 2232 O O . GLU A 1 299 ? -16.143 5.758 0.065 1.00 96.88 299 GLU A O 1
ATOM 2237 N N . SER A 1 300 ? -17.466 5.723 1.885 1.00 96.69 300 SER A N 1
ATOM 2238 C CA . SER A 1 300 ? -17.800 7.146 1.798 1.00 96.69 300 SER A CA 1
ATOM 2239 C C . SER A 1 300 ? -16.564 8.043 1.863 1.00 96.69 300 SER A C 1
ATOM 2241 O O . SER A 1 300 ? -16.524 9.044 1.143 1.00 96.69 300 SER A O 1
ATOM 2243 N N . ILE A 1 301 ? -15.596 7.737 2.730 1.00 95.94 301 ILE A N 1
ATOM 2244 C CA . ILE A 1 301 ? -14.363 8.521 2.866 1.00 95.94 301 ILE A CA 1
ATOM 2245 C C . ILE A 1 301 ? -13.547 8.425 1.580 1.00 95.94 301 ILE A C 1
ATOM 2247 O O . ILE A 1 301 ? -13.182 9.451 1.008 1.00 95.94 301 ILE A O 1
ATOM 2251 N N . LEU A 1 302 ? -13.285 7.204 1.110 1.00 94.56 302 LEU A N 1
ATOM 2252 C CA . LEU A 1 302 ? -12.415 6.996 -0.044 1.00 94.56 302 LEU A CA 1
ATOM 2253 C C . LEU A 1 302 ? -13.040 7.513 -1.340 1.00 94.56 302 LEU A C 1
ATOM 2255 O O . LEU A 1 302 ? -12.334 8.081 -2.170 1.00 94.56 302 LEU A O 1
ATOM 2259 N N . THR A 1 303 ? -14.357 7.387 -1.491 1.00 91.06 303 THR A N 1
ATOM 2260 C CA . THR A 1 303 ? -15.088 7.958 -2.629 1.00 91.06 303 THR A CA 1
ATOM 2261 C C . THR A 1 303 ? -14.934 9.476 -2.649 1.00 91.06 303 THR A C 1
ATOM 2263 O O . THR A 1 303 ? -14.453 10.028 -3.635 1.00 91.06 303 THR A O 1
ATOM 2266 N N . LYS A 1 304 ? -15.208 10.155 -1.525 1.00 91.31 304 LYS A N 1
ATOM 2267 C CA . LYS A 1 304 ? -15.033 11.614 -1.415 1.00 91.31 304 LYS A CA 1
ATOM 2268 C C . LYS A 1 304 ? -13.594 12.060 -1.668 1.00 91.31 304 LYS A C 1
ATOM 2270 O O . LYS A 1 304 ? -13.391 13.123 -2.245 1.00 91.31 304 LYS A O 1
ATOM 2275 N N . LEU A 1 305 ? -12.617 11.270 -1.223 1.00 91.25 305 LEU A N 1
ATOM 2276 C CA . LEU A 1 305 ? -11.203 11.597 -1.365 1.00 91.25 305 LEU A CA 1
ATOM 2277 C C . LEU A 1 305 ? -10.708 11.424 -2.805 1.00 91.25 305 LEU A C 1
ATOM 2279 O O . LEU A 1 305 ? -9.988 12.282 -3.302 1.00 91.25 305 LEU A O 1
ATOM 2283 N N . TYR A 1 306 ? -11.067 10.326 -3.474 1.00 89.75 306 TYR A N 1
ATOM 2284 C CA . TYR A 1 306 ? -10.449 9.942 -4.746 1.00 89.75 306 TYR A CA 1
ATOM 2285 C C . TYR A 1 306 ? -11.287 10.253 -5.985 1.00 89.75 306 TYR A C 1
ATOM 2287 O O . TYR A 1 306 ? -10.714 10.521 -7.041 1.00 89.75 306 TYR A O 1
ATOM 2295 N N . GLU A 1 307 ? -12.617 10.238 -5.897 1.00 87.12 307 GLU A N 1
ATOM 2296 C CA . GLU A 1 307 ? -13.495 10.459 -7.054 1.00 87.12 307 GLU A CA 1
ATOM 2297 C C . GLU A 1 307 ? -13.287 11.823 -7.739 1.00 87.12 307 GLU A C 1
ATOM 2299 O O . GLU A 1 307 ? -13.227 11.841 -8.970 1.00 87.12 307 GLU A O 1
ATOM 2304 N N . PRO A 1 308 ? -13.046 12.944 -7.018 1.00 86.12 308 PRO A N 1
ATOM 2305 C CA . PRO A 1 308 ? -12.740 14.225 -7.663 1.00 86.12 308 PRO A CA 1
ATOM 2306 C C . PRO A 1 308 ? -11.488 14.188 -8.551 1.00 86.12 308 PRO A C 1
ATOM 2308 O O . PRO A 1 308 ? -11.342 15.006 -9.460 1.00 86.12 308 PRO A O 1
ATOM 2311 N N . HIS A 1 309 ? -10.576 13.251 -8.284 1.00 79.75 309 HIS A N 1
ATOM 2312 C CA . HIS A 1 309 ? -9.317 13.105 -9.004 1.00 79.75 309 HIS A CA 1
ATOM 2313 C C . HIS A 1 309 ? -9.394 12.031 -10.092 1.00 79.75 309 HIS A C 1
ATOM 2315 O O . HIS A 1 309 ? -8.765 12.195 -11.130 1.00 79.75 309 HIS A O 1
ATOM 2321 N N . ALA A 1 310 ? -10.175 10.971 -9.888 1.00 73.56 310 ALA A N 1
ATOM 2322 C CA . ALA A 1 310 ? -10.308 9.820 -10.783 1.00 73.56 310 ALA A CA 1
ATOM 2323 C C . ALA A 1 310 ? -11.679 9.781 -11.494 1.00 73.56 310 ALA A C 1
ATOM 2325 O O . ALA A 1 310 ? -12.281 8.716 -11.648 1.00 73.56 310 ALA A O 1
ATOM 2326 N N . ASP A 1 311 ? -12.144 10.952 -11.936 1.00 72.38 311 ASP A N 1
ATOM 2327 C CA . ASP A 1 311 ? -13.415 11.199 -12.627 1.00 72.38 311 ASP A CA 1
ATOM 2328 C C . ASP A 1 311 ? -13.674 10.187 -13.761 1.00 72.38 311 ASP A C 1
ATOM 2330 O O . ASP A 1 311 ? -12.976 10.154 -14.781 1.00 72.38 311 ASP A O 1
ATOM 2334 N N . PHE A 1 312 ? -14.691 9.339 -13.586 1.00 64.25 312 PHE A N 1
ATOM 2335 C CA . PHE A 1 312 ? -15.083 8.301 -14.550 1.00 64.25 312 PHE A CA 1
ATOM 2336 C C . PHE A 1 312 ? -15.680 8.844 -15.847 1.00 64.25 312 PHE A C 1
ATOM 2338 O O . PHE A 1 312 ? -15.757 8.106 -16.829 1.00 64.25 312 PHE A O 1
ATOM 2345 N N . SER A 1 313 ? -16.076 10.118 -15.890 1.00 70.06 313 SER A N 1
ATOM 2346 C CA . SER A 1 313 ? -16.513 10.751 -17.137 1.00 70.06 313 SER A CA 1
ATOM 2347 C C . SER A 1 313 ? -15.344 11.047 -18.082 1.00 70.06 313 SER A C 1
ATOM 2349 O O . SER A 1 313 ? -15.546 11.222 -19.286 1.00 70.06 313 SER A O 1
ATOM 2351 N N . LYS A 1 314 ? -14.109 11.061 -17.562 1.00 73.50 314 LYS A N 1
ATOM 2352 C CA . LYS A 1 314 ? -12.885 11.274 -18.336 1.00 73.50 314 LYS A CA 1
ATOM 2353 C C . LYS A 1 314 ? -12.205 9.948 -18.610 1.00 73.50 314 LYS A C 1
ATOM 2355 O O . LYS A 1 314 ? -12.131 9.083 -17.743 1.00 73.50 314 LYS A O 1
ATOM 2360 N N . ARG A 1 315 ? -11.655 9.810 -19.812 1.00 77.12 315 ARG A N 1
ATOM 2361 C CA . ARG A 1 315 ? -10.792 8.688 -20.177 1.00 77.12 315 ARG A CA 1
ATOM 2362 C C . ARG A 1 315 ? -9.342 9.134 -20.061 1.00 77.12 315 ARG A C 1
ATOM 2364 O O . ARG A 1 315 ? -8.951 10.052 -20.780 1.00 77.12 315 ARG A O 1
ATOM 2371 N N . TYR A 1 316 ? -8.577 8.487 -19.188 1.00 81.19 316 TYR A N 1
ATOM 2372 C CA . TYR A 1 316 ? -7.159 8.803 -19.021 1.00 81.19 316 TYR A CA 1
ATOM 2373 C C . TYR A 1 316 ? -6.328 8.155 -20.130 1.00 81.19 316 TYR A C 1
ATOM 2375 O O . TYR A 1 316 ? -6.656 7.071 -20.638 1.00 81.19 316 TYR A O 1
ATOM 2383 N N . ALA A 1 317 ? -5.245 8.819 -20.525 1.00 85.31 317 ALA A N 1
ATOM 2384 C CA . ALA A 1 317 ? -4.314 8.271 -21.499 1.00 85.31 317 ALA A CA 1
ATOM 2385 C C . ALA A 1 317 ? -3.717 6.954 -20.975 1.00 85.31 317 ALA A C 1
ATOM 2387 O O . ALA A 1 317 ? -3.371 6.819 -19.803 1.00 85.31 317 ALA A O 1
ATOM 2388 N N . GLY A 1 318 ? -3.651 5.945 -21.845 1.00 83.31 318 GLY A N 1
ATOM 2389 C CA . GLY A 1 318 ? -3.099 4.634 -21.500 1.00 83.31 318 GLY A CA 1
ATOM 2390 C C . GLY A 1 318 ? -3.998 3.737 -20.639 1.00 83.31 318 GLY A C 1
ATOM 2391 O O . GLY A 1 318 ? -3.636 2.593 -20.385 1.00 83.31 318 GLY A O 1
ATOM 2392 N N . GLU A 1 319 ? -5.197 4.177 -20.248 1.00 81.75 319 GLU A N 1
ATOM 2393 C CA . GLU A 1 319 ? -6.086 3.417 -19.355 1.00 81.75 319 GLU A CA 1
ATOM 2394 C C . GLU A 1 319 ? -6.545 2.063 -19.923 1.00 81.75 319 GLU A C 1
ATOM 2396 O O . GLU A 1 319 ? -6.788 1.123 -19.171 1.00 81.75 319 GLU A O 1
ATOM 2401 N N . LEU A 1 320 ? -6.649 1.941 -21.250 1.00 82.50 320 LEU A N 1
ATOM 2402 C CA . LEU A 1 320 ?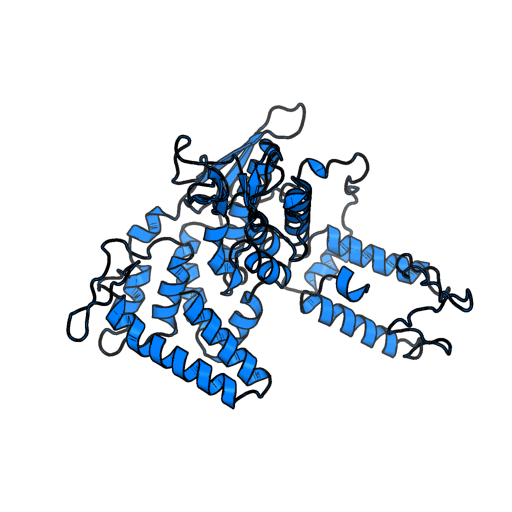 -6.998 0.675 -21.910 1.00 82.50 320 LEU A CA 1
ATOM 2403 C C . LEU A 1 320 ? -5.777 -0.112 -22.394 1.00 82.50 320 LEU A C 1
ATOM 2405 O O . LEU A 1 320 ? -5.947 -1.146 -23.038 1.00 82.50 320 LEU A O 1
ATOM 2409 N N . LEU A 1 321 ? -4.557 0.364 -22.130 1.00 82.44 321 LEU A N 1
ATOM 2410 C CA . LEU A 1 321 ? -3.378 -0.428 -22.451 1.00 82.44 321 LEU A CA 1
ATOM 2411 C C . LEU A 1 321 ? -3.351 -1.667 -21.549 1.00 82.44 321 LEU A C 1
ATOM 2413 O O . LEU A 1 321 ? -3.655 -1.565 -20.354 1.00 82.44 321 LEU A O 1
ATOM 2417 N N . PRO A 1 322 ? -2.989 -2.839 -22.091 1.00 86.19 322 PRO A N 1
ATOM 2418 C CA . PRO A 1 322 ? -2.697 -3.987 -21.250 1.00 86.19 322 PRO A CA 1
ATOM 2419 C C . PRO A 1 322 ? -1.483 -3.681 -20.366 1.00 86.19 322 PRO A C 1
ATOM 2421 O O . PRO A 1 322 ? -0.670 -2.804 -20.682 1.00 86.19 322 PRO A O 1
ATOM 2424 N N . PHE A 1 323 ? -1.337 -4.423 -19.272 1.00 87.75 323 PHE A N 1
ATOM 2425 C CA . PHE A 1 323 ? -0.087 -4.421 -18.520 1.00 87.75 323 PHE A CA 1
ATOM 2426 C C . PHE A 1 323 ? 1.050 -4.918 -19.416 1.00 87.75 323 PHE A C 1
ATOM 2428 O O . PHE A 1 323 ? 0.885 -5.875 -20.177 1.00 87.75 323 PHE A O 1
ATOM 2435 N N . ALA A 1 324 ? 2.203 -4.259 -19.350 1.00 90.31 324 ALA A N 1
ATOM 2436 C CA . ALA A 1 324 ? 3.359 -4.700 -20.115 1.00 90.31 324 ALA A CA 1
ATOM 2437 C C . ALA A 1 324 ? 3.974 -5.937 -19.450 1.00 90.31 324 ALA A C 1
ATOM 2439 O O . ALA A 1 324 ? 4.098 -5.982 -18.227 1.00 90.31 324 ALA A O 1
ATOM 2440 N N . LEU A 1 325 ? 4.410 -6.917 -20.239 1.00 89.31 325 LEU A N 1
ATOM 2441 C CA . LEU A 1 325 ? 5.177 -8.060 -19.733 1.00 89.31 325 LEU A CA 1
ATOM 2442 C C . LEU A 1 325 ? 6.690 -7.763 -19.769 1.00 89.31 325 LEU A C 1
ATOM 2444 O O . LEU A 1 325 ? 7.122 -6.895 -20.534 1.00 89.31 325 LEU A O 1
ATOM 2448 N N . PRO A 1 326 ? 7.525 -8.475 -18.993 1.00 87.44 326 PRO A N 1
ATOM 2449 C CA . PRO A 1 326 ? 8.980 -8.397 -19.124 1.00 87.44 326 PRO A CA 1
ATOM 2450 C C . PRO A 1 326 ? 9.455 -8.706 -20.551 1.00 87.44 326 PRO A C 1
ATOM 2452 O O . PRO A 1 326 ? 8.943 -9.625 -21.189 1.00 87.44 326 PRO A O 1
ATOM 2455 N N . ARG A 1 327 ? 10.487 -8.005 -21.043 1.00 85.00 327 ARG A N 1
ATOM 2456 C CA . ARG A 1 327 ? 11.098 -8.302 -22.361 1.00 85.00 327 ARG A CA 1
ATOM 2457 C C . ARG A 1 327 ? 11.712 -9.701 -22.438 1.00 85.00 327 ARG A C 1
ATOM 2459 O O . ARG A 1 327 ? 11.765 -10.292 -23.507 1.00 85.00 327 ARG A O 1
ATOM 2466 N N . SER A 1 328 ? 12.158 -10.244 -21.306 1.00 68.38 328 SER A N 1
ATOM 2467 C CA . SER A 1 328 ? 12.711 -11.601 -21.206 1.00 68.38 328 SER A CA 1
ATOM 2468 C C . SER A 1 328 ? 11.718 -12.698 -21.615 1.00 68.38 328 SER A C 1
ATOM 2470 O O . SER A 1 328 ? 12.141 -13.809 -21.924 1.00 68.38 328 SER A O 1
ATOM 2472 N N . LEU A 1 329 ? 10.417 -12.386 -21.657 1.00 58.28 329 LEU A N 1
ATOM 2473 C CA . LEU A 1 329 ? 9.354 -13.291 -22.095 1.00 58.28 329 LEU A CA 1
ATOM 2474 C C . LEU A 1 329 ? 8.947 -13.102 -23.565 1.00 58.28 329 LEU A C 1
ATOM 2476 O O . LEU A 1 329 ? 8.066 -13.825 -24.031 1.00 58.28 329 LEU A O 1
ATOM 2480 N N . ASP A 1 330 ? 9.605 -12.214 -24.321 1.00 50.53 330 ASP A N 1
ATOM 2481 C CA . ASP A 1 330 ? 9.466 -12.133 -25.783 1.00 50.53 330 ASP A CA 1
ATOM 2482 C C . ASP A 1 330 ? 10.189 -13.318 -26.454 1.00 50.53 330 ASP A C 1
ATOM 2484 O O . ASP A 1 330 ? 11.119 -13.167 -27.245 1.00 50.53 330 ASP A O 1
ATOM 2488 N N . VAL A 1 331 ? 9.774 -14.540 -26.121 1.00 32.91 331 VAL A N 1
ATOM 2489 C CA . VAL A 1 331 ? 10.197 -15.748 -26.825 1.00 32.91 331 VAL A CA 1
ATOM 2490 C C . VAL A 1 331 ? 9.369 -15.835 -28.113 1.00 32.91 331 VAL A C 1
ATOM 2492 O O . VAL A 1 331 ? 8.133 -15.847 -28.039 1.00 32.91 331 VAL A O 1
ATOM 2495 N N . PRO A 1 332 ? 9.987 -15.915 -29.308 1.00 28.56 332 PRO A N 1
ATOM 2496 C CA . PRO A 1 332 ? 9.261 -16.154 -30.551 1.00 28.56 332 PRO A CA 1
ATOM 2497 C C . PRO A 1 332 ? 8.496 -17.484 -30.445 1.00 28.56 332 PRO A C 1
ATOM 2499 O O . PRO A 1 332 ? 9.090 -18.554 -30.509 1.00 28.56 332 PRO A O 1
ATOM 2502 N N . GLY A 1 333 ? 7.183 -17.414 -30.216 1.00 29.73 333 GLY A N 1
ATOM 2503 C CA . GLY A 1 333 ? 6.327 -18.586 -29.983 1.00 29.73 333 GLY A CA 1
ATOM 2504 C C . GLY A 1 333 ? 5.262 -18.388 -28.902 1.00 29.73 333 GLY A C 1
ATOM 2505 O O . GLY A 1 333 ? 4.226 -19.038 -28.962 1.00 29.73 333 GLY A O 1
ATOM 2506 N N . LEU A 1 334 ? 5.450 -17.433 -27.982 1.00 30.25 334 LEU A N 1
ATOM 2507 C CA . LEU A 1 334 ? 4.472 -17.089 -26.937 1.00 30.25 334 LEU A CA 1
ATOM 2508 C C . LEU A 1 334 ? 3.577 -15.893 -27.325 1.00 30.25 334 LEU A C 1
ATOM 2510 O O . LEU A 1 334 ? 3.138 -15.116 -26.480 1.00 30.25 334 LEU A O 1
ATOM 2514 N N . ARG A 1 335 ? 3.297 -15.704 -28.622 1.00 29.77 335 ARG A N 1
ATOM 2515 C CA . ARG A 1 335 ? 2.281 -14.732 -29.051 1.00 29.77 335 ARG A CA 1
ATOM 2516 C C . ARG A 1 335 ? 0.909 -15.332 -28.758 1.00 29.77 335 ARG A C 1
ATOM 2518 O O . ARG A 1 335 ? 0.537 -16.315 -29.392 1.00 29.77 335 ARG A O 1
ATOM 2525 N N . CYS A 1 336 ? 0.149 -14.736 -27.837 1.00 29.70 336 CYS A N 1
ATOM 2526 C CA . CYS A 1 336 ? -1.278 -15.028 -27.703 1.00 29.70 336 CYS A CA 1
ATOM 2527 C C . CYS A 1 336 ? -1.937 -14.864 -29.080 1.00 29.70 336 CYS A C 1
ATOM 2529 O O . CYS A 1 336 ? -2.017 -13.754 -29.606 1.00 29.70 336 CYS A O 1
ATOM 2531 N N . ALA A 1 337 ? -2.366 -15.972 -29.689 1.00 28.98 337 ALA A N 1
ATOM 2532 C CA . ALA A 1 337 ? -3.072 -15.951 -30.962 1.00 28.98 337 ALA A CA 1
ATOM 2533 C C . ALA A 1 337 ? -4.327 -15.072 -30.821 1.00 28.98 337 ALA A C 1
ATOM 2535 O O . ALA A 1 337 ? -5.157 -15.284 -29.935 1.00 28.98 337 ALA A O 1
ATOM 2536 N N . GLY A 1 338 ? -4.453 -14.050 -31.665 1.00 28.41 338 GLY A N 1
ATOM 2537 C CA . GLY A 1 338 ? -5.587 -13.125 -31.693 1.00 28.41 338 GLY A CA 1
ATOM 2538 C C . GLY A 1 338 ? -6.855 -13.760 -32.269 1.00 28.41 338 GLY A C 1
ATOM 2539 O O . GLY A 1 338 ? -7.281 -13.385 -33.354 1.00 28.41 338 GLY A O 1
ATOM 2540 N N . GLY A 1 339 ? -7.451 -14.722 -31.564 1.00 30.64 339 GLY A N 1
ATOM 2541 C CA . GLY A 1 339 ? -8.810 -15.193 -31.838 1.00 30.64 339 GLY A CA 1
ATOM 2542 C C . GLY A 1 339 ? -9.839 -14.276 -31.175 1.00 30.64 339 GLY A C 1
ATOM 2543 O O . GLY A 1 339 ? -9.708 -13.973 -29.989 1.00 30.64 339 GLY A O 1
ATOM 2544 N N . ALA A 1 340 ? -10.829 -13.812 -31.939 1.00 31.69 340 ALA A N 1
ATOM 2545 C CA . ALA A 1 340 ? -11.948 -13.027 -31.425 1.00 31.69 340 ALA A CA 1
ATOM 2546 C C . ALA A 1 340 ? -12.779 -13.867 -30.438 1.00 31.69 340 ALA A C 1
ATOM 2548 O O . ALA A 1 340 ? -13.103 -15.015 -30.733 1.00 31.69 340 ALA A O 1
ATOM 2549 N N . ALA A 1 341 ? -13.102 -13.293 -29.275 1.00 35.78 341 ALA A N 1
ATOM 2550 C CA . ALA A 1 341 ? -14.019 -13.895 -28.308 1.00 35.78 341 ALA A CA 1
ATOM 2551 C C . ALA A 1 341 ? -15.401 -14.094 -28.950 1.00 35.78 341 ALA A C 1
ATOM 2553 O O . ALA A 1 341 ? -15.852 -13.235 -29.714 1.00 35.78 341 ALA A O 1
ATOM 2554 N N . THR A 1 342 ? -16.061 -15.215 -28.661 1.00 39.31 342 THR A N 1
ATOM 2555 C CA . THR A 1 342 ? -17.408 -15.487 -29.177 1.00 39.31 342 THR A CA 1
ATOM 2556 C C . THR A 1 342 ? -18.472 -14.881 -28.259 1.00 39.31 342 THR A C 1
ATOM 2558 O O . THR A 1 342 ? -18.223 -14.644 -27.077 1.00 39.31 342 THR A O 1
ATOM 2561 N N . ASP A 1 343 ? -19.678 -14.632 -28.782 1.00 34.34 343 ASP A N 1
ATOM 2562 C CA . ASP A 1 343 ? -20.785 -14.033 -28.014 1.00 34.34 343 ASP A CA 1
ATOM 2563 C C . ASP A 1 343 ? -21.171 -14.851 -26.765 1.00 34.34 343 ASP A C 1
ATOM 2565 O O . ASP A 1 343 ? -21.641 -14.285 -25.779 1.00 34.34 343 ASP A O 1
ATOM 2569 N N . VAL A 1 344 ? -20.898 -16.161 -26.764 1.00 35.59 344 VAL A N 1
ATOM 2570 C CA . VAL A 1 344 ? -21.127 -17.057 -25.618 1.00 35.59 344 VAL A CA 1
ATOM 2571 C C . VAL A 1 344 ? -20.148 -16.771 -24.474 1.00 35.59 344 VAL A C 1
ATOM 2573 O O . VAL A 1 344 ? -20.555 -16.770 -23.314 1.00 35.59 344 VAL A O 1
ATOM 2576 N N . ASP A 1 345 ? -18.890 -16.439 -24.781 1.00 35.69 345 ASP A N 1
ATOM 2577 C CA . ASP A 1 345 ? -17.866 -16.106 -23.778 1.00 35.69 345 ASP A CA 1
ATOM 2578 C C . ASP A 1 345 ? -18.201 -14.784 -23.070 1.00 35.69 345 ASP A C 1
ATOM 2580 O O . ASP A 1 345 ? -18.058 -14.645 -21.856 1.00 35.69 345 ASP A O 1
ATOM 2584 N N . VAL A 1 346 ? -18.727 -13.815 -23.825 1.00 36.28 346 VAL A N 1
ATOM 2585 C CA . VAL A 1 346 ? -19.199 -12.525 -23.297 1.00 36.28 346 VAL A CA 1
ATOM 2586 C C . VAL A 1 346 ? -20.470 -12.699 -22.460 1.00 36.28 346 VAL A C 1
ATOM 2588 O O . VAL A 1 346 ? -20.680 -11.960 -21.496 1.00 36.28 346 VAL A O 1
ATOM 2591 N N . GLN A 1 347 ? -21.315 -13.672 -22.802 1.00 33.59 347 GLN A N 1
ATOM 2592 C CA . GLN A 1 347 ? -22.546 -13.964 -22.074 1.00 33.59 347 GLN A CA 1
ATOM 2593 C C . GLN A 1 347 ? -22.270 -14.706 -20.757 1.00 33.59 347 GLN A C 1
ATOM 2595 O O . GLN A 1 347 ? -22.835 -14.322 -19.736 1.00 33.59 347 GLN A O 1
ATOM 2600 N N . LEU A 1 348 ? -21.316 -15.645 -20.730 1.00 35.03 348 LEU A N 1
ATOM 2601 C CA . LEU A 1 348 ? -20.862 -16.305 -19.498 1.00 35.03 348 LEU A CA 1
ATOM 2602 C C . LEU A 1 348 ? -20.239 -15.296 -18.514 1.00 35.03 348 LEU A C 1
ATOM 2604 O O . LEU A 1 348 ? -20.596 -15.262 -17.340 1.00 35.03 348 LEU A O 1
ATOM 2608 N N . VAL A 1 349 ? -19.389 -14.390 -19.013 1.00 34.97 349 VAL A N 1
ATOM 2609 C CA . VAL A 1 349 ? -18.786 -13.294 -18.225 1.00 34.97 349 VAL A CA 1
ATOM 2610 C C . VAL A 1 349 ? -19.840 -12.306 -17.696 1.00 34.97 349 VAL A C 1
ATOM 2612 O O . VAL A 1 349 ? -19.659 -11.703 -16.639 1.00 34.97 349 VAL A O 1
ATOM 2615 N N . ARG A 1 350 ? -20.963 -12.134 -18.405 1.00 33.03 350 ARG A N 1
ATOM 2616 C CA . ARG A 1 350 ? -22.083 -11.281 -17.967 1.00 33.03 350 ARG A CA 1
ATOM 2617 C C . ARG A 1 350 ? -23.010 -11.958 -16.960 1.00 33.03 350 ARG A C 1
ATOM 2619 O O . ARG A 1 350 ? -23.632 -11.245 -16.169 1.00 33.03 350 ARG A O 1
ATOM 2626 N N . GLU A 1 351 ? -23.128 -13.282 -16.993 1.00 34.72 351 GLU A N 1
ATOM 2627 C CA . GLU A 1 351 ? -23.987 -14.041 -16.078 1.00 34.72 351 GLU A CA 1
ATOM 2628 C C . GLU A 1 351 ? -23.298 -14.343 -14.736 1.00 34.72 351 GLU A C 1
ATOM 2630 O O . GLU A 1 351 ? -23.966 -14.303 -13.705 1.00 34.72 351 GLU A O 1
ATOM 2635 N N . VAL A 1 352 ? -21.963 -14.445 -14.695 1.00 36.78 352 VAL A N 1
ATOM 2636 C CA . VAL A 1 352 ? -21.147 -14.609 -13.461 1.00 36.78 352 VAL A CA 1
ATOM 2637 C C . VAL A 1 352 ? -20.911 -13.263 -12.726 1.00 36.78 352 VAL A C 1
ATOM 2639 O O . VAL A 1 352 ? -19.874 -13.012 -12.131 1.00 36.78 352 VAL A O 1
ATOM 2642 N N . ARG A 1 353 ? -21.870 -12.333 -12.803 1.00 31.23 353 ARG A N 1
ATOM 2643 C CA . ARG A 1 353 ? -21.759 -10.898 -12.450 1.00 31.23 353 ARG A CA 1
ATOM 2644 C C . ARG A 1 353 ? -20.750 -10.525 -11.342 1.00 31.23 353 ARG A C 1
ATOM 2646 O O . ARG A 1 353 ? -21.049 -10.647 -10.159 1.00 31.23 353 ARG A O 1
ATOM 2653 N N . GLY A 1 354 ? -19.668 -9.845 -11.742 1.00 29.27 354 GLY A N 1
ATOM 2654 C CA . GLY A 1 354 ? -18.998 -8.848 -10.891 1.00 29.27 354 GLY A CA 1
ATOM 2655 C C . GLY A 1 354 ? -17.491 -8.664 -11.076 1.00 29.27 354 GLY A C 1
ATOM 2656 O O . GLY A 1 354 ? -16.965 -7.619 -10.690 1.00 29.27 354 GLY A O 1
ATOM 2657 N N . VAL A 1 355 ? -16.794 -9.624 -11.684 1.00 32.44 355 VAL A N 1
ATOM 2658 C CA . VAL A 1 355 ? -15.332 -9.580 -11.829 1.00 32.44 355 VAL A CA 1
ATOM 2659 C C . VAL A 1 355 ? -14.967 -9.813 -13.289 1.00 32.44 355 VAL A C 1
ATOM 2661 O O . VAL A 1 355 ? -15.303 -10.836 -13.877 1.00 32.44 355 VAL A O 1
ATOM 2664 N N . SER A 1 356 ? -14.305 -8.830 -13.899 1.00 31.95 356 SER A N 1
ATOM 2665 C CA . SER A 1 356 ? -13.745 -8.980 -15.240 1.00 31.95 356 SER A CA 1
ATOM 2666 C C . SER A 1 356 ? -12.600 -9.988 -15.185 1.00 31.95 356 SER A C 1
ATOM 2668 O O . SER A 1 356 ? -11.511 -9.646 -14.730 1.00 31.95 356 SER A O 1
ATOM 2670 N N . LEU A 1 357 ? -12.842 -11.211 -15.653 1.00 34.94 357 LEU A N 1
ATOM 2671 C CA . LEU A 1 357 ? -11.772 -12.161 -15.945 1.00 34.94 357 LEU A CA 1
ATOM 2672 C C . LEU A 1 357 ? -10.959 -11.661 -17.155 1.00 34.94 357 LEU A C 1
ATOM 2674 O O . LEU A 1 357 ? -11.547 -11.195 -18.140 1.00 34.94 357 LEU A O 1
ATOM 2678 N N . PRO A 1 358 ? -9.621 -11.764 -17.131 1.00 35.97 358 PRO A N 1
ATOM 2679 C CA . PRO A 1 358 ? -8.798 -11.578 -18.316 1.00 35.97 358 PRO A CA 1
ATOM 2680 C C . PRO A 1 358 ? -9.252 -12.510 -19.462 1.00 35.97 358 PRO A C 1
ATOM 2682 O O . PRO A 1 358 ? -9.543 -13.685 -19.232 1.00 35.97 358 PRO A O 1
ATOM 2685 N N . PRO A 1 359 ? -9.264 -12.060 -20.732 1.00 34.38 359 PRO A N 1
ATOM 2686 C CA . PRO A 1 359 ? -9.606 -12.905 -21.888 1.00 34.38 359 PRO A CA 1
ATOM 2687 C C . PRO A 1 359 ? -8.693 -14.130 -22.110 1.00 34.38 359 PRO A C 1
ATOM 2689 O O . PRO A 1 359 ? -8.987 -14.966 -22.969 1.00 34.38 359 PRO A O 1
ATOM 2692 N N . SER A 1 360 ? -7.560 -14.222 -21.406 1.00 35.09 360 SER A N 1
ATOM 2693 C CA . SER A 1 360 ? -6.704 -15.415 -21.339 1.00 35.09 360 SER A CA 1
ATOM 2694 C C . SER A 1 360 ? -7.318 -16.524 -20.487 1.00 35.09 360 SER A C 1
ATOM 2696 O O . SER A 1 360 ? -7.149 -17.696 -20.812 1.00 35.09 360 SER A O 1
ATOM 2698 N N . ASP A 1 361 ? -8.091 -16.162 -19.466 1.00 40.19 361 ASP A N 1
ATOM 2699 C CA . ASP A 1 361 ? -8.601 -17.088 -18.453 1.00 40.19 361 ASP A CA 1
ATOM 2700 C C . ASP A 1 361 ? -9.941 -17.677 -18.897 1.00 40.19 361 ASP A C 1
ATOM 2702 O O . ASP A 1 361 ? -10.171 -18.873 -18.747 1.00 40.19 361 ASP A O 1
ATOM 2706 N N . GLY A 1 362 ? -10.759 -16.890 -19.609 1.00 37.56 362 GLY A N 1
ATOM 2707 C CA . GLY A 1 362 ? -11.890 -17.422 -20.381 1.00 37.56 362 GLY A CA 1
ATOM 2708 C C . GLY A 1 362 ? -11.442 -18.404 -21.473 1.00 37.56 362 GLY A C 1
ATOM 2709 O O . GLY A 1 362 ? -12.100 -19.412 -21.716 1.00 37.56 362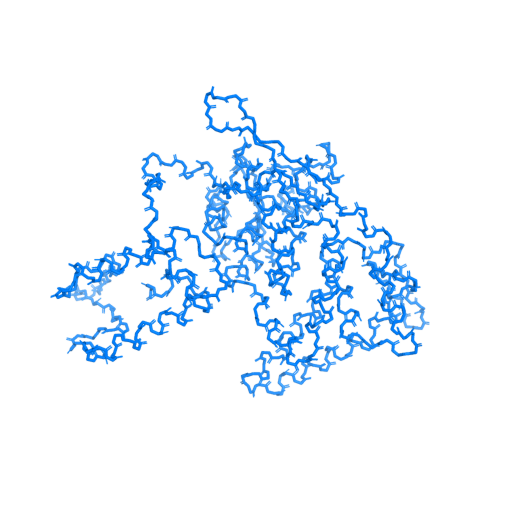 GLY A O 1
ATOM 2710 N N . ARG A 1 363 ? -10.264 -18.175 -22.076 1.00 37.53 363 ARG A N 1
ATOM 2711 C CA . ARG A 1 363 ? -9.640 -19.121 -23.017 1.00 37.53 363 ARG A CA 1
ATOM 2712 C C . ARG A 1 363 ? -9.054 -20.351 -22.332 1.00 37.53 363 ARG A C 1
ATOM 2714 O O . ARG A 1 363 ? -9.122 -21.422 -22.920 1.00 37.53 363 ARG A O 1
ATOM 2721 N N . ALA A 1 364 ? -8.517 -20.226 -21.120 1.00 40.16 364 ALA A N 1
ATOM 2722 C CA . ALA A 1 364 ? -8.040 -21.361 -20.333 1.00 40.16 364 ALA A CA 1
ATOM 2723 C C . ALA A 1 364 ? -9.203 -22.248 -19.857 1.00 40.16 364 ALA A C 1
ATOM 2725 O O . ALA A 1 364 ? -9.113 -23.466 -19.968 1.00 40.16 364 ALA A O 1
ATOM 2726 N N . LEU A 1 365 ? -10.323 -21.648 -19.439 1.00 41.41 365 LEU A N 1
ATOM 2727 C CA . LEU A 1 365 ? -11.579 -22.343 -19.132 1.00 41.41 365 LEU A CA 1
ATOM 2728 C C . LEU A 1 365 ? -12.186 -23.002 -20.376 1.00 41.41 365 LEU A C 1
ATOM 2730 O O . LEU A 1 365 ? -12.568 -24.168 -20.330 1.00 41.41 365 LEU A O 1
ATOM 2734 N N . GLY A 1 366 ? -12.216 -22.291 -21.507 1.00 43.00 366 GLY A N 1
ATOM 2735 C CA . GLY A 1 366 ? -12.668 -22.833 -22.789 1.00 43.00 366 GLY A CA 1
ATOM 2736 C C . GLY A 1 366 ? -11.784 -23.973 -23.301 1.00 43.00 366 GLY A C 1
ATOM 2737 O O . GLY A 1 366 ? -12.305 -24.970 -23.788 1.00 43.00 366 GLY A O 1
ATOM 2738 N N . ALA A 1 367 ? -10.462 -23.874 -23.139 1.00 42.94 367 ALA A N 1
ATOM 2739 C CA . ALA A 1 367 ? -9.511 -24.923 -23.500 1.00 42.94 367 ALA A CA 1
ATOM 2740 C C . ALA A 1 367 ? -9.582 -26.122 -22.547 1.00 42.94 367 ALA A C 1
ATOM 2742 O O . ALA A 1 367 ? -9.536 -27.254 -23.016 1.00 42.94 367 ALA A O 1
ATOM 2743 N N . ALA A 1 368 ? -9.748 -25.902 -21.239 1.00 41.75 368 ALA A N 1
ATOM 2744 C CA . ALA A 1 368 ? -9.968 -26.968 -20.263 1.00 41.75 368 ALA A CA 1
ATOM 2745 C C . ALA A 1 368 ? -11.274 -27.715 -20.560 1.00 41.75 368 ALA A C 1
ATOM 2747 O O . ALA A 1 368 ? -11.284 -28.941 -20.622 1.00 41.75 368 ALA A O 1
ATOM 2748 N N . ARG A 1 369 ? -12.355 -26.982 -20.846 1.00 43.91 369 ARG A N 1
ATOM 2749 C CA . ARG A 1 369 ? -13.643 -27.543 -21.259 1.00 43.91 369 ARG A CA 1
ATOM 2750 C C . ARG A 1 369 ? -13.548 -28.310 -22.581 1.00 43.91 369 ARG A C 1
ATOM 2752 O O . ARG A 1 369 ? -13.923 -29.475 -22.607 1.00 43.91 369 ARG A O 1
ATOM 2759 N N . GLN A 1 370 ? -13.002 -27.708 -23.642 1.00 45.84 370 GLN A N 1
ATOM 2760 C CA . GLN A 1 370 ? -12.800 -28.382 -24.935 1.00 45.84 370 GLN A CA 1
ATOM 2761 C C . GLN A 1 370 ? -11.889 -29.602 -24.806 1.00 45.84 370 GLN A C 1
ATOM 2763 O O . GLN A 1 370 ? -12.064 -30.577 -25.528 1.00 45.84 370 GLN A O 1
ATOM 2768 N N . TRP A 1 371 ? -10.923 -29.574 -23.886 1.00 44.81 371 TRP A N 1
ATOM 2769 C CA . TRP A 1 371 ? -10.068 -30.716 -23.602 1.00 44.81 371 TRP A CA 1
ATOM 2770 C C . TRP A 1 371 ? -10.833 -31.835 -22.888 1.00 44.81 371 TRP A C 1
ATOM 2772 O O . TRP A 1 371 ? -10.739 -32.971 -23.341 1.00 44.81 371 TRP A O 1
ATOM 2782 N N . PHE A 1 372 ? -11.631 -31.537 -21.854 1.00 42.53 372 PHE A N 1
ATOM 2783 C CA . PHE A 1 372 ? -12.498 -32.529 -21.198 1.00 42.53 372 PHE A CA 1
ATOM 2784 C C . PHE A 1 372 ? -13.527 -33.123 -22.167 1.00 42.53 372 PHE A C 1
ATOM 2786 O O . PHE A 1 372 ? -13.725 -34.334 -22.167 1.00 42.53 372 PHE A O 1
ATOM 2793 N N . GLU A 1 373 ? -14.115 -32.293 -23.030 1.00 48.31 373 GLU A N 1
ATOM 2794 C CA . GLU A 1 373 ? -15.038 -32.715 -24.090 1.00 48.31 373 GLU A CA 1
ATOM 2795 C C . GLU A 1 373 ? -14.322 -33.558 -25.172 1.00 48.31 373 GLU A C 1
ATOM 2797 O O . GLU A 1 373 ? -14.900 -34.504 -25.700 1.00 48.31 373 GLU A O 1
ATOM 2802 N N . ALA A 1 374 ? -13.052 -33.271 -25.489 1.00 42.78 374 ALA A N 1
ATOM 2803 C CA . ALA A 1 374 ? -12.265 -34.015 -26.483 1.00 42.78 374 ALA A CA 1
ATOM 2804 C C . ALA A 1 374 ? -11.590 -35.291 -25.943 1.00 42.78 374 ALA A C 1
ATOM 2806 O O . ALA A 1 374 ? -11.193 -36.147 -26.734 1.00 42.78 374 ALA A O 1
ATOM 2807 N N . HIS A 1 375 ? -11.435 -35.415 -24.622 1.00 40.31 375 HIS A N 1
ATOM 2808 C CA . HIS A 1 375 ? -10.780 -36.546 -23.950 1.00 40.31 375 HIS A CA 1
ATOM 2809 C C . HIS A 1 375 ? -11.764 -37.347 -23.087 1.00 40.31 375 HIS A C 1
ATOM 2811 O O . HIS A 1 375 ? -11.355 -38.074 -22.176 1.00 40.31 375 HIS A O 1
ATOM 2817 N N . GLU A 1 376 ? -13.060 -37.263 -23.407 1.00 40.19 376 GLU A N 1
ATOM 2818 C CA . GLU A 1 376 ? -14.076 -38.196 -22.933 1.00 40.19 376 GLU A CA 1
ATOM 2819 C C . GLU A 1 376 ? -13.620 -39.640 -23.216 1.00 40.19 376 GLU A C 1
ATOM 2821 O O . GLU A 1 376 ? -13.656 -40.129 -24.344 1.00 40.19 376 GLU A O 1
ATOM 2826 N N . GLY A 1 377 ? -13.177 -40.343 -22.171 1.00 42.16 377 GLY A N 1
ATOM 2827 C CA . GLY A 1 377 ? -13.094 -41.803 -22.182 1.00 42.16 377 GLY A CA 1
ATOM 2828 C C . GLY A 1 377 ? -11.712 -42.459 -22.172 1.00 42.16 377 GLY A C 1
ATOM 2829 O O . GLY A 1 377 ? -11.673 -43.683 -22.283 1.00 42.16 377 GLY A O 1
ATOM 2830 N N . VAL A 1 378 ? -10.590 -41.748 -21.990 1.00 38.22 378 VAL A N 1
ATOM 2831 C CA . VAL A 1 378 ? -9.273 -42.419 -21.877 1.00 38.22 378 VAL A CA 1
ATOM 2832 C C . VAL A 1 378 ? -8.506 -41.984 -20.628 1.00 38.22 378 VAL A C 1
ATOM 2834 O O . VAL A 1 378 ? -7.890 -40.923 -20.577 1.00 38.22 378 VAL A O 1
ATOM 2837 N N . ALA A 1 379 ? -8.512 -42.850 -19.612 1.00 40.06 379 ALA A N 1
ATOM 2838 C CA . ALA A 1 379 ? -7.688 -42.696 -18.418 1.00 40.06 379 ALA A CA 1
ATOM 2839 C C . ALA A 1 379 ? -6.186 -42.748 -18.772 1.00 40.06 379 ALA A C 1
ATOM 2841 O O . ALA A 1 379 ? -5.747 -43.643 -19.495 1.00 40.06 379 ALA A O 1
ATOM 2842 N N . GLY A 1 380 ? -5.392 -41.811 -18.237 1.00 41.94 380 GLY A N 1
ATOM 2843 C CA . GLY A 1 380 ? -3.922 -41.853 -18.294 1.00 41.94 380 GLY A CA 1
ATOM 2844 C C . GLY A 1 380 ? -3.229 -40.971 -19.343 1.00 41.94 380 GLY A C 1
ATOM 2845 O O . GLY A 1 380 ? -2.021 -41.101 -19.513 1.00 41.94 380 GLY A O 1
ATOM 2846 N N . GLN A 1 381 ? -3.937 -40.067 -20.030 1.00 38.50 381 GLN A N 1
ATOM 2847 C CA . GLN A 1 381 ? -3.326 -39.111 -20.977 1.00 38.50 381 GLN A CA 1
ATOM 2848 C C . GLN A 1 381 ? -3.291 -37.654 -20.482 1.00 38.50 381 GLN A C 1
ATOM 2850 O O . GLN A 1 381 ? -3.036 -36.740 -21.264 1.00 38.50 381 GLN A O 1
ATOM 2855 N N . ALA A 1 382 ? -3.511 -37.414 -19.185 1.00 38.91 382 ALA A N 1
ATOM 2856 C CA . ALA A 1 382 ? -3.380 -36.076 -18.619 1.00 38.91 382 ALA A CA 1
ATOM 2857 C C . ALA A 1 382 ? -1.902 -35.619 -18.665 1.00 38.91 382 ALA A C 1
ATOM 2859 O O . ALA A 1 382 ? -1.035 -36.306 -18.120 1.00 38.91 382 ALA A O 1
ATOM 2860 N N . PRO A 1 383 ? -1.580 -34.459 -19.266 1.00 31.34 383 PRO A N 1
ATOM 2861 C CA . PRO A 1 383 ? -0.199 -33.995 -19.443 1.00 31.34 383 PRO A CA 1
ATOM 2862 C C . PRO A 1 383 ? 0.508 -33.553 -18.146 1.00 31.34 383 PRO A C 1
ATOM 2864 O O . PRO A 1 383 ? 1.643 -33.085 -18.206 1.00 31.34 383 PRO A O 1
ATOM 2867 N N . TYR A 1 384 ? -0.127 -33.718 -16.980 1.00 31.97 384 TYR A N 1
ATOM 2868 C CA . TYR A 1 384 ? 0.397 -33.282 -15.681 1.00 31.97 384 TYR A CA 1
ATOM 2869 C C . TYR A 1 384 ? 0.521 -34.402 -14.631 1.00 31.97 384 TYR A C 1
ATOM 2871 O O . TYR A 1 384 ? 0.775 -34.114 -13.465 1.00 31.97 384 TYR A O 1
ATOM 2879 N N . CYS A 1 385 ? 0.434 -35.681 -15.018 1.00 29.98 385 CYS A N 1
ATOM 2880 C CA . CYS A 1 385 ? 0.825 -36.781 -14.127 1.00 29.98 385 CYS A CA 1
ATOM 2881 C C . CYS A 1 385 ? 2.356 -36.778 -13.911 1.00 29.98 385 CYS A C 1
ATOM 2883 O O . CYS A 1 385 ? 3.132 -36.912 -14.860 1.00 29.98 385 CYS A O 1
ATOM 2885 N N . VAL A 1 386 ? 2.796 -36.599 -12.662 1.00 27.72 386 VAL A N 1
ATOM 2886 C CA . VAL A 1 386 ? 4.214 -36.474 -12.278 1.00 27.72 386 VAL A CA 1
ATOM 2887 C C . VAL A 1 386 ? 4.973 -37.806 -12.399 1.00 27.72 386 VAL A C 1
ATOM 2889 O O . VAL A 1 386 ? 4.446 -38.893 -12.181 1.00 27.72 386 VAL A O 1
ATOM 2892 N N . VAL A 1 387 ? 6.253 -37.665 -12.752 1.00 34.12 387 VAL A N 1
ATOM 2893 C CA . VAL A 1 387 ? 7.288 -38.683 -12.978 1.00 34.12 387 VAL A CA 1
ATOM 2894 C C . VAL A 1 387 ? 7.503 -39.636 -11.789 1.00 34.12 387 VAL A C 1
ATOM 2896 O O . VAL A 1 387 ? 7.487 -39.251 -10.627 1.00 34.12 387 VAL A O 1
ATOM 2899 N N . HIS A 1 388 ? 7.794 -40.886 -12.144 1.00 39.06 388 HIS A N 1
ATOM 2900 C CA . HIS A 1 388 ? 8.107 -42.056 -11.324 1.00 39.06 388 HIS A CA 1
ATOM 2901 C C . HIS A 1 388 ? 9.337 -41.937 -10.395 1.00 39.06 388 HIS A C 1
ATOM 2903 O O . HIS A 1 388 ? 10.447 -41.692 -10.870 1.00 39.06 388 HIS A O 1
ATOM 2909 N N . GLU A 1 389 ? 9.183 -42.257 -9.102 1.00 39.84 389 GLU A N 1
ATOM 2910 C CA . GLU A 1 389 ? 10.307 -42.487 -8.177 1.00 39.84 389 GLU A CA 1
ATOM 2911 C C . GLU A 1 389 ? 10.675 -43.986 -8.133 1.00 39.84 389 GLU A C 1
ATOM 2913 O O . GLU A 1 389 ? 9.810 -44.862 -8.024 1.00 39.84 389 GLU A O 1
ATOM 2918 N N . ARG A 1 390 ? 11.972 -44.304 -8.270 1.00 45.78 390 ARG A N 1
ATOM 2919 C CA . ARG A 1 390 ? 12.494 -45.684 -8.264 1.00 45.78 390 ARG A CA 1
ATOM 2920 C C . ARG A 1 390 ? 12.887 -46.098 -6.850 1.00 45.78 390 ARG A C 1
ATOM 2922 O O . ARG A 1 390 ? 13.780 -45.489 -6.268 1.00 45.78 390 ARG A O 1
ATOM 2929 N N . VAL A 1 391 ? 12.310 -47.191 -6.350 1.00 47.38 391 VAL A N 1
ATOM 2930 C CA . VAL A 1 391 ? 12.719 -47.781 -5.067 1.00 47.38 391 VAL A CA 1
ATOM 2931 C C . VAL A 1 391 ? 14.075 -48.490 -5.246 1.00 47.38 391 VAL A C 1
ATOM 2933 O O . VAL A 1 391 ? 14.148 -49.440 -6.036 1.00 47.38 391 VAL A O 1
ATOM 2936 N N . PRO A 1 392 ? 15.152 -48.076 -4.545 1.00 44.69 392 PRO A N 1
ATOM 2937 C CA . PRO A 1 392 ? 16.521 -48.525 -4.836 1.00 44.69 392 PRO A CA 1
ATOM 2938 C C . PRO A 1 392 ? 16.756 -50.038 -4.718 1.00 44.69 392 PRO A C 1
ATOM 2940 O O . PRO A 1 392 ? 17.606 -50.581 -5.416 1.00 44.69 392 PRO A O 1
ATOM 2943 N N . GLU A 1 393 ? 15.999 -50.729 -3.865 1.00 45.81 393 GLU A N 1
ATOM 2944 C CA . GLU A 1 393 ? 16.237 -52.140 -3.524 1.00 45.81 393 GLU A CA 1
ATOM 2945 C C . GLU A 1 393 ? 15.482 -53.133 -4.423 1.00 45.81 393 GLU A C 1
ATOM 2947 O O . GLU A 1 393 ? 15.876 -54.291 -4.529 1.00 45.81 393 GLU A O 1
ATOM 2952 N N . THR A 1 394 ? 14.405 -52.700 -5.090 1.00 57.03 394 THR A N 1
ATOM 2953 C CA . THR A 1 394 ? 13.536 -53.585 -5.896 1.00 57.03 394 THR A CA 1
ATOM 2954 C C . THR A 1 394 ? 13.413 -53.166 -7.359 1.00 57.03 394 THR A C 1
ATOM 2956 O O . THR A 1 394 ? 12.907 -53.934 -8.175 1.00 57.03 394 THR A O 1
ATOM 2959 N N . GLY A 1 395 ? 13.859 -51.958 -7.719 1.00 46.69 395 GLY A N 1
ATOM 2960 C CA . GLY A 1 395 ? 13.788 -51.432 -9.086 1.00 46.69 395 GLY A CA 1
ATOM 2961 C C . GLY A 1 395 ? 12.371 -51.122 -9.587 1.00 46.69 395 GLY A C 1
ATOM 2962 O O . GLY A 1 395 ? 12.223 -50.654 -10.718 1.00 46.69 395 GLY A O 1
ATOM 2963 N N . LEU A 1 396 ? 11.341 -51.347 -8.767 1.00 41.12 396 LEU A N 1
ATOM 2964 C CA . LEU A 1 396 ? 9.952 -51.047 -9.089 1.00 41.12 396 LEU A CA 1
ATOM 2965 C C . LEU A 1 396 ? 9.629 -49.575 -8.823 1.00 41.12 396 LEU A C 1
ATOM 2967 O O . LEU A 1 396 ? 10.067 -48.965 -7.847 1.00 41.12 396 LEU A O 1
ATOM 2971 N N . VAL A 1 397 ? 8.848 -49.028 -9.744 1.00 41.81 397 VAL A N 1
ATOM 2972 C CA . VAL A 1 397 ? 8.286 -47.685 -9.711 1.00 41.81 397 VAL A CA 1
ATOM 2973 C C . VAL A 1 397 ? 6.975 -47.736 -8.932 1.00 41.81 397 VAL A C 1
ATOM 2975 O O . VAL A 1 397 ? 6.099 -48.527 -9.284 1.00 41.81 397 VAL A O 1
ATOM 2978 N N . ARG A 1 398 ? 6.816 -46.899 -7.902 1.00 38.38 398 ARG A N 1
ATOM 2979 C CA . ARG A 1 398 ? 5.507 -46.691 -7.263 1.00 38.38 398 ARG A CA 1
ATOM 2980 C C . ARG A 1 398 ? 4.846 -45.430 -7.834 1.00 38.38 398 ARG A C 1
ATOM 2982 O O . ARG A 1 398 ? 5.510 -44.397 -7.885 1.00 38.38 398 ARG A O 1
ATOM 2989 N N . PRO A 1 399 ? 3.576 -45.488 -8.266 1.00 41.19 399 PRO A N 1
ATOM 2990 C CA . PRO A 1 399 ? 2.797 -44.280 -8.501 1.00 41.19 399 PRO A CA 1
ATOM 2991 C C . PRO A 1 399 ? 2.471 -43.614 -7.156 1.00 41.19 399 PRO A C 1
ATOM 2993 O O . PRO A 1 399 ? 2.130 -44.307 -6.195 1.00 41.19 399 PRO A O 1
ATOM 2996 N N . CYS A 1 400 ? 2.577 -42.286 -7.087 1.00 35.34 400 CYS A N 1
ATOM 2997 C CA . CYS A 1 400 ? 1.851 -41.526 -6.074 1.00 35.34 400 CYS A CA 1
ATOM 2998 C C . CYS A 1 400 ? 0.376 -41.518 -6.476 1.00 35.34 400 CYS A C 1
ATOM 3000 O O . CYS A 1 400 ? 0.058 -41.289 -7.643 1.00 35.34 400 CYS A O 1
ATOM 3002 N N . GLU A 1 401 ? -0.498 -41.816 -5.525 1.00 36.00 401 GLU A N 1
ATOM 3003 C CA . GLU A 1 401 ? -1.946 -41.750 -5.711 1.00 36.00 401 GLU A CA 1
ATOM 3004 C C . GLU A 1 401 ? -2.350 -40.276 -5.860 1.00 36.00 401 GLU A C 1
ATOM 3006 O O . GLU A 1 401 ? -1.911 -39.442 -5.065 1.00 36.00 401 GLU A O 1
ATOM 3011 N N . ASP A 1 402 ? -3.139 -39.946 -6.889 1.00 40.44 402 ASP A N 1
ATOM 3012 C CA . ASP A 1 402 ? -3.828 -38.655 -6.934 1.00 40.44 402 ASP A CA 1
ATOM 3013 C C . ASP A 1 402 ? -5.148 -38.757 -6.148 1.00 40.44 402 ASP A C 1
ATOM 3015 O O . ASP A 1 402 ? -5.678 -39.839 -5.889 1.00 40.44 402 ASP A O 1
ATOM 3019 N N . TRP A 1 403 ? -5.687 -37.612 -5.743 1.00 35.72 403 TRP A N 1
ATOM 3020 C CA . TRP A 1 403 ? -6.914 -37.496 -4.950 1.00 35.72 403 TRP A CA 1
ATOM 3021 C C . TRP A 1 403 ? -8.187 -38.010 -5.650 1.00 35.72 403 TRP A C 1
ATOM 3023 O O . TRP A 1 403 ? -9.239 -38.111 -5.019 1.00 35.72 403 TRP A O 1
ATOM 3033 N N . TYR A 1 404 ? -8.112 -38.340 -6.940 1.00 38.59 404 TYR A N 1
ATOM 3034 C CA . TYR A 1 404 ? -9.221 -38.802 -7.766 1.00 38.59 404 TYR A CA 1
ATOM 3035 C C . TYR A 1 404 ? -9.075 -40.260 -8.226 1.00 38.59 404 TYR A C 1
ATOM 3037 O O . TYR A 1 404 ? -10.060 -40.858 -8.668 1.00 38.59 404 TYR A O 1
ATOM 3045 N N . THR A 1 405 ? -7.899 -40.875 -8.104 1.00 42.75 405 THR A N 1
ATOM 3046 C CA . THR A 1 405 ? -7.612 -42.223 -8.602 1.00 42.75 405 THR A CA 1
ATOM 3047 C C . THR A 1 405 ? -6.779 -43.041 -7.620 1.00 42.75 405 THR A C 1
ATOM 3049 O O . THR A 1 405 ? -5.668 -42.694 -7.235 1.00 42.75 405 THR A O 1
ATOM 3052 N N . THR A 1 406 ? -7.314 -44.208 -7.272 1.00 43.09 406 THR A N 1
ATOM 3053 C CA . THR A 1 406 ? -6.589 -45.270 -6.569 1.00 43.09 406 THR A CA 1
ATOM 3054 C C . THR A 1 406 ? -6.238 -46.396 -7.547 1.00 43.09 406 THR A C 1
ATOM 3056 O O . THR A 1 406 ? -6.841 -46.494 -8.624 1.00 43.09 406 THR A O 1
ATOM 3059 N N . PRO A 1 407 ? -5.352 -47.337 -7.170 1.00 37.09 407 PRO A N 1
ATOM 3060 C CA . PRO A 1 407 ? -5.110 -48.555 -7.947 1.00 37.09 407 PRO A CA 1
ATOM 3061 C C . PRO A 1 407 ? -6.372 -49.403 -8.215 1.00 37.09 407 PRO A C 1
ATOM 3063 O O . PRO A 1 407 ? -6.342 -50.274 -9.082 1.00 37.09 407 PRO A O 1
ATOM 3066 N N . GLY A 1 408 ? -7.471 -49.167 -7.481 1.00 42.69 408 GLY A N 1
ATOM 3067 C CA . GLY A 1 408 ? -8.766 -49.838 -7.640 1.00 42.69 408 GLY A CA 1
ATOM 3068 C C . GLY A 1 408 ? -9.837 -49.042 -8.401 1.00 42.69 408 GLY A C 1
ATOM 3069 O O . GLY A 1 408 ? -10.949 -49.550 -8.542 1.00 42.69 408 GLY A O 1
ATOM 3070 N N . GLY A 1 409 ? -9.539 -47.829 -8.884 1.00 50.12 409 GLY A N 1
ATOM 3071 C CA . GLY A 1 409 ? -10.495 -46.942 -9.563 1.00 50.12 409 GLY A CA 1
ATOM 3072 C C . GLY A 1 409 ? -10.659 -45.573 -8.890 1.00 50.12 409 GLY A C 1
ATOM 3073 O O . GLY A 1 409 ? -9.874 -45.196 -8.019 1.00 50.12 409 GLY A O 1
ATOM 3074 N N . HIS A 1 410 ? -11.669 -44.815 -9.328 1.00 43.75 410 HIS A N 1
ATOM 3075 C CA . HIS A 1 410 ? -11.914 -43.438 -8.888 1.00 43.75 410 HIS A CA 1
ATOM 3076 C C . HIS A 1 410 ? -12.429 -43.339 -7.439 1.00 43.75 410 HIS A C 1
ATOM 3078 O O . HIS A 1 410 ? -13.192 -44.200 -7.003 1.00 43.75 410 HIS A O 1
ATOM 3084 N N . TYR A 1 411 ? -12.077 -42.265 -6.715 1.00 39.75 411 TYR A N 1
ATOM 3085 C CA . TYR A 1 411 ? -12.637 -41.963 -5.380 1.00 39.75 411 TYR A CA 1
ATOM 3086 C C . TYR A 1 411 ? -14.142 -41.644 -5.415 1.00 39.75 411 TYR A C 1
ATOM 3088 O O . TYR A 1 411 ? -14.840 -41.852 -4.424 1.00 39.75 411 TYR A O 1
ATOM 3096 N N . ALA A 1 412 ? -14.646 -41.174 -6.559 1.00 45.84 412 ALA A N 1
ATOM 3097 C CA . ALA A 1 412 ? -16.058 -40.908 -6.794 1.00 45.84 412 ALA A CA 1
ATOM 3098 C C . ALA A 1 412 ? -16.528 -41.603 -8.087 1.00 45.84 412 ALA A C 1
ATOM 3100 O O . ALA A 1 412 ? -15.752 -41.709 -9.042 1.00 45.84 412 ALA A O 1
ATOM 3101 N N . PRO A 1 413 ? -17.776 -42.104 -8.146 1.00 49.38 413 PRO A N 1
ATOM 3102 C CA . PRO A 1 413 ? -18.331 -42.666 -9.374 1.00 49.38 413 PRO A CA 1
ATOM 3103 C C . PRO A 1 413 ? -18.288 -41.616 -10.499 1.00 49.38 413 PRO A C 1
ATOM 3105 O O . PRO A 1 413 ? -18.560 -40.450 -10.237 1.00 49.38 413 PRO A O 1
ATOM 3108 N N . PRO A 1 414 ? -17.975 -41.980 -11.758 1.00 52.28 414 PRO A N 1
ATOM 3109 C CA . PRO A 1 414 ? -17.883 -41.037 -12.877 1.00 52.28 414 PRO A CA 1
ATOM 3110 C C . PRO A 1 414 ? -19.274 -40.609 -13.380 1.00 52.28 414 PRO A C 1
ATOM 3112 O O . PRO A 1 414 ? -19.538 -40.562 -14.583 1.00 52.28 414 PRO A O 1
ATOM 3115 N N . ASP A 1 415 ? -20.203 -40.339 -12.473 1.00 58.00 415 ASP A N 1
ATOM 3116 C CA . ASP A 1 415 ? -21.540 -39.858 -12.782 1.00 58.00 415 ASP A CA 1
ATOM 3117 C C . ASP A 1 415 ? -21.579 -38.323 -12.834 1.00 58.00 415 ASP A C 1
ATOM 3119 O O . ASP A 1 415 ? -20.573 -37.636 -12.640 1.00 58.00 415 ASP A O 1
ATOM 3123 N N . ALA A 1 416 ? -22.730 -37.783 -13.230 1.00 47.41 416 ALA A N 1
ATOM 3124 C CA . ALA A 1 416 ? -22.902 -36.345 -13.400 1.00 47.41 416 ALA A CA 1
ATOM 3125 C C . ALA A 1 416 ? -22.807 -35.587 -12.065 1.00 47.41 416 ALA A C 1
ATOM 3127 O O . ALA A 1 416 ? -22.274 -34.484 -12.039 1.00 47.41 416 ALA A O 1
ATOM 3128 N N . ALA A 1 417 ? -23.254 -36.196 -10.963 1.00 48.97 417 ALA A N 1
ATOM 3129 C CA . ALA A 1 417 ? -23.291 -35.556 -9.653 1.00 48.97 417 ALA A CA 1
ATOM 3130 C C . ALA A 1 417 ? -21.889 -35.426 -9.038 1.00 48.97 417 ALA A C 1
ATOM 3132 O O . ALA A 1 417 ? -21.549 -34.384 -8.483 1.00 48.97 417 ALA A O 1
ATOM 3133 N N . ALA A 1 418 ? -21.038 -36.445 -9.184 1.00 47.28 418 ALA A N 1
ATOM 3134 C CA . ALA A 1 418 ? -19.641 -36.371 -8.760 1.00 47.28 418 ALA A CA 1
ATOM 3135 C C . ALA A 1 418 ? -18.831 -35.356 -9.585 1.00 47.28 418 ALA A C 1
ATOM 3137 O O . ALA A 1 418 ? -17.950 -34.685 -9.050 1.00 47.28 418 ALA A O 1
ATOM 3138 N N . ARG A 1 419 ? -19.148 -35.216 -10.880 1.00 51.81 419 ARG A N 1
ATOM 3139 C CA . ARG A 1 419 ? -18.541 -34.209 -11.765 1.00 51.81 419 ARG A CA 1
ATOM 3140 C C . ARG A 1 419 ? -18.962 -32.789 -11.405 1.00 51.81 419 ARG A C 1
ATOM 3142 O O . ARG A 1 419 ? -18.119 -31.901 -11.401 1.00 51.81 419 ARG A O 1
ATOM 3149 N N . GLU A 1 420 ? -20.234 -32.593 -11.079 1.00 48.66 420 GLU A N 1
ATOM 3150 C CA . GLU A 1 420 ? -20.757 -31.320 -10.584 1.00 48.66 420 GLU A CA 1
ATOM 3151 C C . GLU A 1 420 ? -20.108 -30.953 -9.244 1.00 48.66 420 GLU A C 1
ATOM 3153 O O . GLU A 1 420 ? -19.581 -29.858 -9.106 1.00 48.66 420 GLU A O 1
ATOM 3158 N N . ALA A 1 421 ? -19.990 -31.899 -8.307 1.00 47.34 421 ALA A N 1
ATOM 3159 C CA . ALA A 1 421 ? -19.302 -31.671 -7.035 1.00 47.34 421 ALA A CA 1
ATOM 3160 C C . ALA A 1 421 ? -17.802 -31.351 -7.202 1.00 47.34 421 ALA A C 1
ATOM 3162 O O . ALA A 1 421 ? -17.268 -30.500 -6.492 1.00 47.34 421 ALA A O 1
ATOM 3163 N N . LEU A 1 422 ? -17.118 -32.007 -8.146 1.00 49.41 422 LEU A N 1
ATOM 3164 C CA . LEU A 1 422 ? -15.722 -31.724 -8.491 1.00 49.41 422 LEU A CA 1
ATOM 3165 C C . LEU A 1 422 ? -15.563 -30.332 -9.118 1.00 49.41 422 LEU A C 1
ATOM 3167 O O . LEU A 1 422 ? -14.627 -29.607 -8.788 1.00 49.41 422 LEU A O 1
ATOM 3171 N N . TYR A 1 423 ? -16.481 -29.958 -10.006 1.00 49.53 423 TYR A N 1
ATOM 3172 C CA . TYR A 1 423 ? -16.523 -28.636 -10.618 1.00 49.53 423 TYR A CA 1
ATOM 3173 C C . TYR A 1 423 ? -16.765 -27.543 -9.572 1.00 49.53 423 TYR A C 1
ATOM 3175 O O . TYR A 1 423 ? -16.001 -26.585 -9.525 1.00 49.53 423 TYR A O 1
ATOM 3183 N N . GLU A 1 424 ? -17.747 -27.725 -8.689 1.00 48.47 424 GLU A N 1
ATOM 3184 C CA . GLU A 1 424 ? -18.021 -26.825 -7.562 1.00 48.47 424 GLU A CA 1
ATOM 3185 C C . GLU A 1 424 ? -16.810 -26.715 -6.625 1.00 48.47 424 GLU A C 1
ATOM 3187 O O . GLU A 1 424 ? -16.483 -25.632 -6.152 1.00 48.47 424 GLU A O 1
ATOM 3192 N N . HIS A 1 425 ? -16.081 -27.813 -6.403 1.00 46.50 425 HIS A N 1
ATOM 3193 C CA . HIS A 1 425 ? -14.857 -27.807 -5.604 1.00 46.50 425 HIS A CA 1
ATOM 3194 C C . HIS A 1 425 ? -13.725 -27.012 -6.271 1.00 46.50 425 HIS A C 1
ATOM 3196 O O . HIS A 1 425 ? -13.091 -26.186 -5.620 1.00 46.50 425 HIS A O 1
ATOM 3202 N N . VAL A 1 426 ? -13.488 -27.211 -7.571 1.00 49.69 426 VAL A N 1
ATOM 3203 C CA . VAL A 1 426 ? -12.476 -26.455 -8.331 1.00 49.69 426 VAL A CA 1
ATOM 3204 C C . VAL A 1 426 ? -12.859 -24.978 -8.433 1.00 49.69 426 VAL A C 1
ATOM 3206 O O . VAL A 1 426 ? -11.996 -24.122 -8.250 1.00 49.69 426 VAL A O 1
ATOM 3209 N N . ALA A 1 427 ? -14.139 -24.676 -8.657 1.00 47.19 427 ALA A N 1
ATOM 3210 C CA . ALA A 1 427 ? -14.669 -23.317 -8.659 1.00 47.19 427 ALA A CA 1
ATOM 3211 C C . ALA A 1 427 ? -14.469 -22.651 -7.291 1.00 47.19 427 ALA A C 1
ATOM 3213 O O . ALA A 1 427 ? -13.876 -21.580 -7.225 1.00 47.19 427 ALA A O 1
ATOM 3214 N N . ALA A 1 428 ? -14.818 -23.336 -6.199 1.00 43.62 428 ALA A N 1
ATOM 3215 C CA . ALA A 1 428 ? -14.585 -22.848 -4.844 1.00 43.62 428 ALA A CA 1
ATOM 3216 C C . ALA A 1 428 ? -13.090 -22.631 -4.548 1.00 43.62 428 ALA A C 1
ATOM 3218 O O . ALA A 1 428 ? -12.718 -21.632 -3.937 1.00 43.62 428 ALA A O 1
ATOM 3219 N N . CYS A 1 429 ? -12.198 -23.520 -4.996 1.00 42.62 429 CYS A N 1
ATOM 3220 C CA . CYS A 1 429 ? -10.756 -23.335 -4.818 1.00 42.62 429 CYS A CA 1
ATOM 3221 C C . CYS A 1 429 ? -10.194 -22.178 -5.664 1.00 42.62 429 CYS A C 1
ATOM 3223 O O . CYS A 1 429 ? -9.279 -21.482 -5.215 1.00 42.62 429 CYS A O 1
ATOM 3225 N N . CYS A 1 430 ? -10.749 -21.937 -6.852 1.00 44.69 430 CYS A N 1
ATOM 3226 C CA . CYS A 1 430 ? -10.436 -20.764 -7.666 1.00 44.69 430 CYS A CA 1
ATOM 3227 C C . CYS A 1 430 ? -10.965 -19.465 -7.035 1.00 44.69 430 CYS A C 1
ATOM 3229 O O . CYS A 1 430 ? -10.232 -18.477 -7.005 1.00 44.69 430 CYS A O 1
ATOM 3231 N N . ASP A 1 431 ? -12.168 -19.476 -6.459 1.00 42.00 431 ASP A N 1
ATOM 3232 C CA . ASP A 1 431 ? -12.753 -18.341 -5.729 1.00 42.00 431 ASP A CA 1
ATOM 3233 C C . ASP A 1 431 ? -11.955 -17.993 -4.462 1.00 42.00 431 ASP A C 1
ATOM 3235 O O . ASP A 1 431 ? -11.890 -16.834 -4.047 1.00 42.00 431 ASP A O 1
ATOM 3239 N N . LEU A 1 432 ? -11.281 -18.986 -3.876 1.00 38.38 432 LEU A N 1
ATOM 3240 C CA . LEU A 1 432 ? -10.346 -18.822 -2.761 1.00 38.38 432 LEU A CA 1
ATOM 3241 C C . LEU A 1 432 ? -8.937 -18.375 -3.198 1.00 38.38 432 LEU A C 1
ATOM 3243 O O . LEU A 1 432 ? -8.043 -18.269 -2.359 1.00 38.38 432 LEU A O 1
ATOM 3247 N N . GLY A 1 433 ? -8.717 -18.106 -4.490 1.00 34.78 433 GLY A N 1
ATOM 3248 C CA . GLY A 1 433 ? -7.443 -17.603 -5.009 1.00 34.78 433 GLY A CA 1
ATOM 3249 C C . GLY A 1 433 ? -6.310 -18.631 -4.997 1.00 34.78 433 GLY A C 1
ATOM 3250 O O . GLY A 1 433 ? -5.138 -18.249 -5.019 1.00 34.78 433 GLY A O 1
ATOM 3251 N N . VAL A 1 434 ? -6.623 -19.932 -4.956 1.00 35.66 434 VAL A N 1
ATOM 3252 C CA . VAL A 1 434 ? -5.605 -20.984 -5.045 1.00 35.66 434 VAL A CA 1
ATOM 3253 C C . VAL A 1 434 ? -5.099 -21.046 -6.492 1.00 35.66 434 VAL A C 1
ATOM 3255 O O . VAL A 1 434 ? -5.893 -21.292 -7.403 1.00 35.66 434 VAL A O 1
ATOM 3258 N N . PRO A 1 435 ? -3.789 -20.854 -6.752 1.00 36.84 435 PRO A N 1
ATOM 3259 C CA . PRO A 1 435 ? -3.254 -20.993 -8.099 1.00 36.84 435 PRO A CA 1
ATOM 3260 C C . PRO A 1 435 ? -3.571 -22.392 -8.631 1.00 36.84 435 PRO A C 1
ATOM 3262 O O . PRO A 1 435 ? -3.278 -23.379 -7.960 1.00 36.84 435 PRO A O 1
ATOM 3265 N N . LEU A 1 436 ? -4.098 -22.507 -9.851 1.00 38.25 436 LEU A N 1
ATOM 3266 C CA . LEU A 1 436 ? -4.404 -23.805 -10.475 1.00 38.25 436 LEU A CA 1
ATOM 3267 C C . LEU A 1 436 ? -3.195 -24.762 -10.503 1.00 38.25 436 LEU A C 1
ATOM 3269 O O . LEU A 1 436 ? -3.369 -25.971 -10.463 1.00 38.25 436 LEU A O 1
ATOM 3273 N N . ALA A 1 437 ? -1.964 -24.240 -10.475 1.00 31.92 437 ALA A N 1
ATOM 3274 C CA . ALA A 1 437 ? -0.737 -25.032 -10.346 1.00 31.92 437 ALA A CA 1
ATOM 3275 C C . ALA A 1 437 ? -0.550 -25.718 -8.969 1.00 31.92 437 ALA A C 1
ATOM 3277 O O . ALA A 1 437 ? 0.260 -26.635 -8.855 1.00 31.92 437 ALA A O 1
ATOM 3278 N N . VAL A 1 438 ? -1.265 -25.269 -7.933 1.00 31.02 438 VAL A N 1
ATOM 3279 C CA . VAL A 1 438 ? -1.309 -25.857 -6.581 1.00 31.02 438 VAL A CA 1
ATOM 3280 C C . VAL A 1 438 ? -2.464 -26.854 -6.443 1.00 31.02 438 VAL A C 1
ATOM 3282 O O . VAL A 1 438 ? -2.323 -27.795 -5.682 1.00 31.02 438 VAL A O 1
ATOM 3285 N N . LEU A 1 439 ? -3.549 -26.699 -7.212 1.00 35.03 439 LEU A N 1
ATOM 3286 C CA . LEU A 1 439 ? -4.612 -27.712 -7.357 1.00 35.03 439 LEU A CA 1
ATOM 3287 C C . LEU A 1 439 ? -4.228 -28.845 -8.326 1.00 35.03 439 LEU A C 1
ATOM 3289 O O . LEU A 1 439 ? -4.807 -29.925 -8.290 1.00 35.03 439 LEU A O 1
ATOM 3293 N N . ALA A 1 440 ? -3.268 -28.581 -9.218 1.00 33.19 440 ALA A N 1
ATOM 3294 C CA . ALA A 1 440 ? -2.687 -29.553 -10.142 1.00 33.19 440 ALA A CA 1
ATOM 3295 C C . ALA A 1 440 ? -1.507 -30.349 -9.543 1.00 33.19 440 ALA A C 1
ATOM 3297 O O . ALA A 1 440 ? -0.961 -31.222 -10.219 1.00 33.19 440 ALA A O 1
ATOM 3298 N N . ARG A 1 441 ? -1.093 -30.034 -8.310 1.00 28.42 441 ARG A N 1
ATOM 3299 C CA . ARG A 1 441 ? -0.243 -30.881 -7.461 1.00 28.42 441 ARG A CA 1
ATOM 3300 C C . ARG A 1 441 ? -1.123 -31.609 -6.465 1.00 28.42 441 ARG A C 1
ATOM 3302 O O . ARG A 1 441 ? -0.761 -32.760 -6.146 1.00 28.42 441 ARG A O 1
#

Foldseek 3Di:
DQVLLVLLLVLVVCVVVVVNVVSVVSVVVSLVCQACLCVFFPPFQLFGAPDWADDPPPDHIDGDPDGLQELFPSVVSLLCNQQRHDPDPVDDVRNVSVLVPPSNCVQFAWFWDWFCDPDPPGDTFIQIAGGAALLACNRVVCQQRAQLCVAPLSLLRLLSSLQNQQRVCQRVLFLATHHFFWDDDPDLDIDTDHQAGDCRRYPQHPVRHDDQKHFLLRLLSVLLNPVVQSVLRNVSQCVLEVLLQDPVGGAGMAGRNRPDGNNDDDCNRPVSNVSSLQNHCHVVNCVSCVVVVRNVVVNVSVCVNRCVRRPPVDDGGCSPPDRHGRPVPPDVPPPPPPDDDDPVLVVVCVVVPDDDDDPVVSVVVVVVVVVCVVPPPDPDPDPLQDDWDADVPPRDTDGDDDQQADPVHGPDDPDPVVVVVVVVVVVVCVVSSPPVVNVSD